Protein AF-0000000077108830 (afdb_homodimer)

Nearest PDB structures (foldseek):
  6ntr-assembly1_A  TM=6.249E-01  e=4.958E-08  Brucella abortus
  6ntr-assembly4_D  TM=6.331E-01  e=1.623E-07  Brucella abortus
  5yvf-assembly4_D  TM=2.706E-01  e=1.217E+00  Arabidopsis thaliana
  6b7l-assembly1_A  TM=1.933E-01  e=3.353E-01  Aeromonas veronii Hm21
  7xzj-assembly1_9  TM=2.536E-01  e=1.746E+00  Chlamydomonas reinhardtii

Structure (mmCIF, N/CA/C/O backbone):
data_AF-0000000077108830-model_v1
#
loop_
_entity.id
_entity.type
_entity.pdbx_description
1 polymer 'DUF3108 domain-containing protein'
#
loop_
_atom_site.group_PDB
_atom_site.id
_atom_site.type_symbol
_atom_site.label_atom_id
_atom_site.label_alt_id
_atom_site.label_comp_id
_atom_site.label_asym_id
_atom_site.label_entity_id
_atom_site.label_seq_id
_atom_site.pdbx_PDB_ins_code
_atom_site.Cartn_x
_atom_site.Cartn_y
_atom_site.Cartn_z
_atom_site.occupancy
_atom_site.B_iso_or_equiv
_atom_site.auth_seq_id
_atom_site.auth_comp_id
_atom_site.auth_asym_id
_atom_site.auth_atom_id
_atom_site.pdbx_PDB_model_num
ATOM 1 N N . MET A 1 1 ? 18.969 -4.262 4.586 1 69.44 1 MET A N 1
ATOM 2 C CA . MET A 1 1 ? 18.453 -3.373 3.547 1 69.44 1 MET A CA 1
ATOM 3 C C . MET A 1 1 ? 19.156 -2.02 3.598 1 69.44 1 MET A C 1
ATOM 5 O O . MET A 1 1 ? 19.75 -1.657 4.617 1 69.44 1 MET A O 1
ATOM 9 N N . LYS A 1 2 ? 19.312 -1.386 2.447 1 82.69 2 LYS A N 1
ATOM 10 C CA . LYS A 1 2 ? 19.969 -0.087 2.295 1 82.69 2 LYS A CA 1
ATOM 11 C C . LYS A 1 2 ? 19.141 1.021 2.936 1 82.69 2 LYS A C 1
ATOM 13 O O . LYS A 1 2 ? 19.688 1.985 3.473 1 82.69 2 LYS A O 1
ATOM 18 N N . HIS A 1 3 ? 17.891 0.771 3.002 1 93.5 3 HIS A N 1
ATOM 19 C CA . HIS A 1 3 ? 16.969 1.779 3.531 1 93.5 3 HIS A CA 1
ATOM 20 C C . HIS A 1 3 ? 16.562 1.45 4.961 1 93.5 3 HIS A C 1
ATOM 22 O O . HIS A 1 3 ? 16.781 0.332 5.434 1 93.5 3 HIS A O 1
ATOM 28 N N . ARG A 1 4 ? 16.094 2.504 5.66 1 96.31 4 ARG A N 1
ATOM 29 C CA . ARG A 1 4 ? 15.453 2.316 6.961 1 96.31 4 ARG A CA 1
ATOM 30 C C . ARG A 1 4 ? 13.945 2.18 6.816 1 96.31 4 ARG A C 1
ATOM 32 O O . ARG A 1 4 ? 13.344 2.764 5.91 1 96.31 4 ARG A O 1
ATOM 39 N N . THR A 1 5 ? 13.414 1.423 7.723 1 97.38 5 THR A N 1
ATOM 40 C CA . THR A 1 5 ? 11.969 1.237 7.738 1 97.38 5 THR A CA 1
ATOM 41 C C . THR A 1 5 ? 11.391 1.616 9.102 1 97.38 5 THR A C 1
ATOM 43 O O . THR A 1 5 ? 11.969 1.29 10.141 1 97.38 5 THR A O 1
ATOM 46 N N . ILE A 1 6 ? 10.344 2.32 9.117 1 98.44 6 ILE A N 1
ATOM 47 C CA . ILE A 1 6 ? 9.602 2.695 10.312 1 98.44 6 ILE A CA 1
ATOM 48 C C . ILE A 1 6 ? 8.172 2.182 10.211 1 98.44 6 ILE A C 1
ATOM 50 O O . ILE A 1 6 ? 7.414 2.598 9.336 1 98.44 6 ILE A O 1
ATOM 54 N N . ASP A 1 7 ? 7.812 1.268 11.086 1 98.38 7 ASP A N 1
ATOM 55 C CA . ASP A 1 7 ? 6.457 0.724 11.133 1 98.38 7 ASP A CA 1
ATOM 56 C C . ASP A 1 7 ? 5.711 1.213 12.367 1 98.38 7 ASP A C 1
ATOM 58 O O . ASP A 1 7 ? 6.285 1.295 13.461 1 98.38 7 ASP A O 1
ATOM 62 N N . GLY A 1 8 ? 4.438 1.544 12.203 1 98.69 8 GLY A N 1
ATOM 63 C CA . GLY A 1 8 ? 3.66 1.969 13.352 1 98.69 8 GLY A CA 1
ATOM 64 C C . GLY A 1 8 ? 2.174 1.704 13.203 1 98.69 8 GLY A C 1
ATOM 65 O O . GLY A 1 8 ? 1.711 1.333 12.125 1 98.69 8 GLY A O 1
ATOM 66 N N . LYS A 1 9 ? 1.521 1.776 14.289 1 98.75 9 LYS A N 1
ATOM 67 C CA . LYS A 1 9 ? 0.069 1.644 14.383 1 98.75 9 LYS A CA 1
ATOM 68 C C . LYS A 1 9 ? -0.535 2.775 15.203 1 98.75 9 LYS A C 1
ATOM 70 O O . LYS A 1 9 ? -0.062 3.07 16.312 1 98.75 9 LYS A O 1
ATOM 75 N N . ILE A 1 10 ? -1.509 3.424 14.672 1 98.69 10 ILE A N 1
ATOM 76 C CA . ILE A 1 10 ? -2.24 4.484 15.359 1 98.69 10 ILE A CA 1
ATOM 77 C C . ILE A 1 10 ? -3.678 4.039 15.617 1 98.69 10 ILE A C 1
ATOM 79 O O . ILE A 1 10 ? -4.367 3.582 14.703 1 98.69 10 ILE A O 1
ATOM 83 N N . LEU A 1 11 ? -4.098 4.18 16.828 1 98.44 11 LEU A N 1
ATOM 84 C CA . LEU A 1 11 ? -5.469 3.852 17.188 1 98.44 11 LEU A CA 1
ATOM 85 C C . LEU A 1 11 ? -6.336 5.105 17.234 1 98.44 11 LEU A C 1
ATOM 87 O O . LEU A 1 11 ? -5.91 6.145 17.75 1 98.44 11 LEU A O 1
ATOM 91 N N . TYR A 1 12 ? -7.473 5.039 16.641 1 96.56 12 TYR A N 1
ATOM 92 C CA . TYR A 1 12 ? -8.5 6.07 16.734 1 96.56 12 TYR A CA 1
ATOM 93 C C . TYR A 1 12 ? -9.523 5.73 17.797 1 96.56 12 TYR A C 1
ATOM 95 O O . TYR A 1 12 ? -10.164 4.672 17.75 1 96.56 12 TYR A O 1
ATOM 103 N N . THR A 1 13 ? -9.75 6.633 18.734 1 96.56 13 THR A N 1
ATOM 104 C CA . THR A 1 13 ? -10.719 6.367 19.797 1 96.56 13 THR A CA 1
ATOM 105 C C . THR A 1 13 ? -11.648 7.562 20 1 96.56 13 THR A C 1
ATOM 107 O O . THR A 1 13 ? -11.336 8.68 19.578 1 96.56 13 THR A O 1
ATOM 110 N N . SER A 1 14 ? -12.758 7.309 20.641 1 94.06 14 SER A N 1
ATOM 111 C CA . SER A 1 14 ? -13.766 8.336 20.875 1 94.06 14 SER A CA 1
ATOM 112 C C . SER A 1 14 ? -13.469 9.102 22.172 1 94.06 14 SER A C 1
ATOM 114 O O . SER A 1 14 ? -13.023 8.516 23.156 1 94.06 14 SER A O 1
ATOM 116 N N . ARG A 1 15 ? -13.773 10.359 22.109 1 91.5 15 ARG A N 1
ATOM 117 C CA . ARG A 1 15 ? -13.797 11.172 23.328 1 91.5 15 ARG A CA 1
ATOM 118 C C . ARG A 1 15 ? -15.211 11.648 23.641 1 91.5 15 ARG A C 1
ATOM 120 O O . ARG A 1 15 ? -15.406 12.516 24.5 1 91.5 15 ARG A O 1
ATOM 127 N N . LYS A 1 16 ? -16.109 11.133 22.922 1 88.38 16 LYS A N 1
ATOM 128 C CA . LYS A 1 16 ? -17.516 11.484 23.172 1 88.38 16 LYS A CA 1
ATOM 129 C C . LYS A 1 16 ? -17.969 10.969 24.547 1 88.38 16 LYS A C 1
ATOM 131 O O . LYS A 1 16 ? -17.625 9.844 24.922 1 88.38 16 LYS A O 1
AT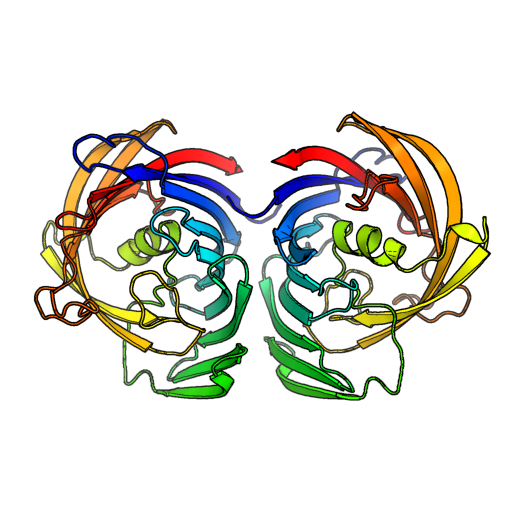OM 136 N N . PRO A 1 17 ? -18.766 11.805 25.188 1 90.31 17 PRO A N 1
ATOM 137 C CA . PRO A 1 17 ? -19.281 11.344 26.484 1 90.31 17 PRO A CA 1
ATOM 138 C C . PRO A 1 17 ? -20.016 10.016 26.375 1 90.31 17 PRO A C 1
ATOM 140 O O . PRO A 1 17 ? -20.906 9.859 25.531 1 90.31 17 PRO A O 1
ATOM 143 N N . GLY A 1 18 ? -19.672 9.125 27.219 1 93 18 GLY A N 1
ATOM 144 C CA . GLY A 1 18 ? -20.328 7.824 27.25 1 93 18 GLY A CA 1
ATOM 145 C C . GLY A 1 18 ? -19.672 6.801 26.344 1 93 18 GLY A C 1
ATOM 146 O O . GLY A 1 18 ? -19.969 5.605 26.438 1 93 18 GLY A O 1
ATOM 147 N N . ARG A 1 19 ? -18.781 7.273 25.484 1 92.38 19 ARG A N 1
ATOM 148 C CA . ARG A 1 19 ? -18.109 6.355 24.578 1 92.38 19 ARG A CA 1
ATOM 149 C C . ARG A 1 19 ? -16.594 6.543 24.625 1 92.38 19 ARG A C 1
ATOM 151 O O . ARG A 1 19 ? -15.906 6.27 23.641 1 92.38 19 ARG A O 1
ATOM 158 N N . GLU A 1 20 ? -16.141 7.016 25.734 1 91.69 20 GLU A N 1
ATOM 159 C CA . GLU A 1 20 ? -14.727 7.324 25.875 1 91.69 20 GLU A CA 1
ATOM 160 C C . GLU A 1 20 ? -13.867 6.066 25.734 1 91.69 20 GLU A C 1
ATOM 162 O O . GLU A 1 20 ? -14.148 5.051 26.375 1 91.69 20 GLU A O 1
ATOM 167 N N . GLY A 1 21 ? -12.891 6.23 24.75 1 93.44 21 GLY A N 1
ATOM 168 C CA . GLY A 1 21 ? -11.93 5.145 24.609 1 93.44 21 GLY A CA 1
ATOM 169 C C . GLY A 1 21 ? -12.359 4.09 23.609 1 93.44 21 GLY A C 1
ATOM 170 O O . GLY A 1 21 ? -11.57 3.215 23.25 1 93.44 21 GLY A O 1
ATOM 171 N N . GLU A 1 22 ? -13.609 4.211 23.203 1 94.69 22 GLU A N 1
ATOM 172 C CA . GLU A 1 22 ? -14.086 3.246 22.203 1 94.69 22 GLU A CA 1
ATOM 173 C C . GLU A 1 22 ? -13.328 3.389 20.891 1 94.69 22 GLU A C 1
ATOM 175 O O . GLU A 1 22 ? -13.156 4.5 20.391 1 94.69 22 GLU A O 1
ATOM 180 N N . GLU A 1 23 ? -12.883 2.254 20.406 1 94.94 23 GLU A N 1
ATOM 181 C CA . GLU A 1 23 ? -12.156 2.275 19.125 1 94.94 23 GLU A CA 1
ATOM 182 C C . GLU A 1 23 ? -13.078 2.666 17.984 1 94.94 23 GLU A C 1
ATOM 184 O O . GLU A 1 23 ? -14.18 2.129 17.844 1 94.94 23 GLU A O 1
ATOM 189 N N . ARG A 1 24 ? -12.586 3.59 17.219 1 94.56 24 ARG A N 1
ATOM 190 C CA . ARG A 1 24 ? -13.328 4.09 16.062 1 94.56 24 ARG A CA 1
ATOM 191 C C . ARG A 1 24 ? -12.617 3.736 14.758 1 94.56 24 ARG A C 1
ATOM 193 O O . ARG A 1 24 ? -13.148 3.957 13.672 1 94.56 24 ARG A O 1
ATOM 200 N N . GLY A 1 25 ? -11.406 3.26 14.867 1 95.38 25 GLY A N 1
ATOM 201 C CA . GLY A 1 25 ? -10.594 2.93 13.703 1 95.38 25 GLY A CA 1
ATOM 202 C C . GLY A 1 25 ? -9.125 2.766 14.031 1 95.38 25 GLY A C 1
ATOM 203 O O . GLY A 1 25 ? -8.742 2.713 15.203 1 95.38 25 GLY A O 1
ATOM 204 N N . ARG A 1 26 ? -8.375 2.613 13.062 1 97.38 26 ARG A N 1
ATOM 205 C CA . ARG A 1 26 ? -6.93 2.443 13.219 1 97.38 26 ARG A CA 1
ATOM 206 C C . ARG A 1 26 ? -6.203 2.713 11.906 1 97.38 26 ARG A C 1
ATOM 208 O O . ARG A 1 26 ? -6.816 2.725 10.836 1 97.38 26 ARG A O 1
ATOM 215 N N . GLU A 1 27 ? -5 2.955 12.023 1 98 27 GLU A N 1
ATOM 216 C CA . GLU A 1 27 ? -4.086 3.193 10.906 1 98 27 GLU A CA 1
ATOM 217 C C . GLU A 1 27 ? -2.773 2.439 11.094 1 98 27 GLU A C 1
ATOM 219 O O . GLU A 1 27 ? -2.18 2.479 12.172 1 98 27 GLU A O 1
ATOM 224 N N . PHE A 1 28 ? -2.441 1.67 10.102 1 98.56 28 PHE A N 1
ATOM 225 C CA . PHE A 1 28 ? -1.108 1.089 9.992 1 98.56 28 PHE A CA 1
ATOM 226 C C . PHE A 1 28 ? -0.264 1.857 8.984 1 98.56 28 PHE A C 1
ATOM 228 O O . PHE A 1 28 ? -0.732 2.178 7.887 1 98.56 28 PHE A O 1
ATOM 235 N N . PHE A 1 29 ? 0.954 2.191 9.398 1 98.69 29 PHE A N 1
ATOM 236 C CA . PHE A 1 29 ? 1.779 2.924 8.445 1 98.69 29 PHE A CA 1
ATOM 237 C C . PHE A 1 29 ? 3.199 2.373 8.422 1 98.69 29 PHE A C 1
ATOM 239 O O . PHE A 1 29 ? 3.656 1.775 9.398 1 98.69 29 PHE A O 1
ATOM 246 N N . THR A 1 30 ? 3.875 2.512 7.289 1 98.69 30 THR A N 1
ATOM 247 C CA . THR A 1 30 ? 5.285 2.195 7.086 1 98.69 30 THR A CA 1
ATOM 248 C C . THR A 1 30 ? 5.984 3.312 6.316 1 98.69 30 THR A C 1
ATOM 250 O O . THR A 1 30 ? 5.547 3.689 5.227 1 98.69 30 THR A O 1
ATOM 253 N N . PHE A 1 31 ? 7.02 3.836 6.875 1 98.56 31 PHE A N 1
ATOM 254 C CA . PHE A 1 31 ? 7.922 4.711 6.133 1 98.56 31 PHE A CA 1
ATOM 255 C C . PHE A 1 31 ? 9.156 3.945 5.672 1 98.56 31 PHE A C 1
ATOM 257 O O . PHE A 1 31 ? 9.727 3.162 6.43 1 98.56 31 PHE A O 1
ATOM 264 N N . THR A 1 32 ? 9.453 4.055 4.48 1 98.44 32 THR A N 1
ATOM 265 C CA . THR A 1 32 ? 10.781 3.711 3.994 1 98.44 32 THR A CA 1
ATOM 266 C C . THR A 1 32 ? 11.625 4.969 3.777 1 98.44 32 THR A C 1
ATOM 268 O O . THR A 1 32 ? 11.211 5.879 3.055 1 98.44 32 THR A O 1
ATOM 271 N N . VAL A 1 33 ? 12.68 5.039 4.473 1 97.94 33 VAL A N 1
ATOM 272 C CA . VAL A 1 33 ? 13.633 6.129 4.281 1 97.94 33 VAL A CA 1
ATOM 273 C C . VAL A 1 33 ? 14.789 5.66 3.404 1 97.94 33 VAL A C 1
ATOM 275 O O . VAL A 1 33 ? 15.688 4.949 3.873 1 97.94 33 VAL A O 1
ATOM 278 N N . HIS A 1 34 ? 14.766 6.117 2.189 1 97.25 34 HIS A N 1
ATOM 279 C CA . HIS A 1 34 ? 15.742 5.664 1.201 1 97.25 34 HIS A CA 1
ATOM 280 C C . HIS A 1 34 ? 17.094 6.328 1.413 1 97.25 34 HIS A C 1
ATOM 282 O O . HIS A 1 34 ? 17.188 7.367 2.074 1 97.25 34 HIS A O 1
ATOM 288 N N . GLU A 1 35 ? 18.094 5.797 0.83 1 94.94 35 GLU A N 1
ATOM 289 C CA . GLU A 1 35 ? 19.453 6.273 1.032 1 94.94 35 GLU A CA 1
ATOM 290 C C . GLU A 1 35 ? 19.641 7.676 0.459 1 94.94 35 GLU A C 1
ATOM 292 O O . GLU A 1 35 ? 20.453 8.453 0.958 1 94.94 35 GLU A O 1
ATOM 297 N N . ASP A 1 36 ? 18.891 7.977 -0.504 1 94.12 36 ASP A N 1
ATOM 298 C CA . ASP A 1 36 ? 19.047 9.273 -1.152 1 94.12 36 ASP A CA 1
ATOM 299 C C . ASP A 1 36 ? 18.203 10.336 -0.458 1 94.12 36 ASP A C 1
ATOM 301 O O . ASP A 1 36 ? 18.078 11.461 -0.957 1 94.12 36 ASP A O 1
ATOM 305 N N . GLY A 1 37 ? 17.594 9.984 0.636 1 94.56 37 GLY A N 1
ATOM 306 C CA . GLY A 1 37 ? 16.859 10.938 1.442 1 94.56 37 GLY A CA 1
ATOM 307 C C . GLY A 1 37 ? 15.375 10.961 1.126 1 94.56 37 GLY A C 1
ATOM 308 O O . GLY A 1 37 ? 14.586 11.547 1.868 1 94.56 37 GLY A O 1
ATOM 309 N N . LYS A 1 38 ? 14.984 10.328 0.057 1 97.38 38 LYS A N 1
ATOM 310 C CA . LYS A 1 38 ? 13.562 10.234 -0.276 1 97.38 38 LYS A CA 1
ATOM 311 C C . LYS A 1 38 ? 12.82 9.336 0.714 1 97.38 38 LYS A C 1
ATOM 313 O O . LYS A 1 38 ? 13.445 8.539 1.414 1 97.38 38 LYS A O 1
ATOM 318 N N . ARG A 1 39 ? 11.539 9.531 0.786 1 98 39 ARG A N 1
ATOM 319 C CA . ARG A 1 39 ? 10.719 8.727 1.69 1 98 39 ARG A CA 1
ATOM 320 C C . ARG A 1 39 ? 9.445 8.25 1.002 1 98 39 ARG A C 1
ATOM 322 O O . ARG A 1 39 ? 8.875 8.969 0.183 1 98 39 ARG A O 1
ATOM 329 N N . THR A 1 40 ? 9.094 7.055 1.331 1 98.56 40 THR A N 1
ATOM 330 C CA . THR A 1 40 ? 7.801 6.523 0.906 1 98.56 40 THR A CA 1
ATOM 331 C C . THR A 1 40 ? 6.957 6.121 2.111 1 98.56 40 THR A C 1
ATOM 333 O O . THR A 1 40 ? 7.426 5.391 2.988 1 98.56 40 THR A O 1
ATOM 336 N N . LEU A 1 41 ? 5.789 6.648 2.184 1 98.69 41 LEU A N 1
ATOM 337 C CA . LEU A 1 41 ? 4.805 6.289 3.197 1 98.69 41 LEU A CA 1
ATOM 338 C C . LEU A 1 41 ? 3.758 5.34 2.625 1 98.69 41 LEU A C 1
ATOM 340 O O . LEU A 1 41 ? 3.18 5.605 1.57 1 98.69 41 LEU A O 1
ATOM 344 N N . ARG A 1 42 ? 3.562 4.207 3.242 1 98.62 42 ARG A N 1
ATOM 345 C CA . ARG A 1 42 ? 2.393 3.359 3.041 1 98.62 42 ARG A CA 1
ATOM 346 C C . ARG A 1 42 ? 1.459 3.42 4.246 1 98.62 42 ARG A C 1
ATOM 348 O O . ARG A 1 42 ? 1.907 3.33 5.391 1 98.62 42 ARG A O 1
ATOM 355 N N . ALA A 1 43 ? 0.214 3.598 3.943 1 98.56 43 ALA A N 1
ATOM 356 C CA . ALA A 1 43 ? -0.73 3.645 5.055 1 98.56 43 ALA A CA 1
ATOM 357 C C . ALA A 1 43 ? -2.033 2.936 4.699 1 98.56 43 ALA A C 1
ATOM 359 O O . ALA A 1 43 ? -2.535 3.07 3.582 1 98.56 43 ALA A O 1
ATOM 360 N N . ARG A 1 44 ? -2.492 2.123 5.531 1 98 44 ARG A N 1
ATOM 361 C CA . ARG A 1 44 ? -3.842 1.568 5.527 1 98 44 ARG A CA 1
ATOM 362 C C . ARG A 1 44 ? -4.676 2.152 6.664 1 98 44 ARG A C 1
ATOM 364 O O . ARG A 1 44 ? -4.375 1.936 7.84 1 98 44 ARG A O 1
ATOM 371 N N . CYS A 1 45 ? -5.695 2.887 6.289 1 96.75 45 CYS A N 1
ATOM 372 C CA . CYS A 1 45 ? -6.527 3.588 7.258 1 96.75 45 CYS A CA 1
ATOM 373 C C . CYS A 1 45 ? -7.938 3.006 7.293 1 96.75 45 CYS A C 1
ATOM 375 O O . CYS A 1 45 ? -8.586 2.889 6.254 1 96.75 45 CYS A O 1
ATOM 377 N N . GLU A 1 46 ? -8.336 2.715 8.453 1 95.88 46 GLU A N 1
ATOM 378 C CA . GLU A 1 46 ? -9.672 2.18 8.656 1 95.88 46 GLU A CA 1
ATOM 379 C C . GLU A 1 46 ? -10.469 3.043 9.633 1 95.88 46 GLU A C 1
ATOM 381 O O . GLU A 1 46 ? -10.047 3.258 10.773 1 95.88 46 GLU A O 1
ATOM 386 N N . LEU A 1 47 ? -11.516 3.561 9.148 1 93 47 LEU A N 1
ATOM 387 C CA . LEU A 1 47 ? -12.484 4.262 9.977 1 93 47 LEU A CA 1
ATOM 388 C C . LEU A 1 47 ? -13.766 3.445 10.133 1 93 47 LEU A C 1
ATOM 390 O O . LEU A 1 47 ? -14.477 3.205 9.156 1 93 47 LEU A O 1
ATOM 394 N N . GLU A 1 48 ? -14.047 3.066 11.289 1 92 48 GLU A N 1
ATOM 395 C CA . GLU A 1 48 ? -15.172 2.174 11.547 1 92 48 GLU A CA 1
ATOM 396 C C . GLU A 1 48 ? -16.391 2.947 12.055 1 92 48 GLU A C 1
ATOM 398 O O . GLU A 1 48 ? -17.516 2.451 11.992 1 92 48 GLU A O 1
ATOM 403 N N . ASP A 1 49 ? -16.094 4.055 12.617 1 86.94 49 ASP A N 1
ATOM 404 C CA . ASP A 1 49 ? -17.141 4.918 13.156 1 86.94 49 ASP A CA 1
ATOM 405 C C . ASP A 1 49 ? -16.906 6.375 12.758 1 86.94 49 ASP A C 1
ATOM 407 O O . ASP A 1 49 ? -15.805 6.898 12.906 1 86.94 49 ASP A O 1
ATOM 411 N N . PRO A 1 50 ? -17.922 7.098 12.234 1 83.94 50 PRO A N 1
ATOM 412 C CA . PRO A 1 50 ? -19.281 6.641 11.992 1 83.94 50 PRO A CA 1
ATOM 413 C C . PRO A 1 50 ? -19.422 5.812 10.719 1 83.94 50 PRO A C 1
ATOM 415 O O . PRO A 1 50 ? -18.469 5.738 9.922 1 83.94 50 PRO A O 1
ATOM 418 N N . ASP A 1 51 ? -20.641 5.18 10.609 1 87.75 51 ASP A N 1
ATOM 419 C CA . ASP A 1 51 ? -21.016 4.539 9.352 1 87.75 51 ASP A CA 1
ATOM 420 C C . ASP A 1 51 ? -21.281 5.574 8.266 1 87.75 51 ASP A C 1
ATOM 422 O O . ASP A 1 51 ? -21.812 6.652 8.547 1 87.75 51 ASP A O 1
ATOM 426 N N . PRO A 1 52 ? -20.969 5.328 7.023 1 91.75 52 PRO A N 1
ATOM 427 C CA . PRO A 1 52 ? -20.344 4.09 6.555 1 91.75 52 PRO A CA 1
ATOM 428 C C . PRO A 1 52 ? -18.844 4.039 6.832 1 91.75 52 PRO A C 1
ATOM 430 O O . PRO A 1 52 ? -18.203 5.086 6.938 1 91.75 52 PRO A O 1
ATOM 433 N N . THR A 1 53 ? -18.281 2.848 6.957 1 93.06 53 THR A N 1
ATOM 434 C CA . THR A 1 53 ? -16.859 2.646 7.23 1 93.06 53 THR A CA 1
ATOM 435 C C . THR A 1 53 ? -16.016 3.109 6.051 1 93.06 53 THR A C 1
ATOM 437 O O . THR A 1 53 ? -16.484 3.139 4.914 1 93.06 53 THR A O 1
ATOM 440 N N . VAL A 1 54 ? -14.828 3.506 6.355 1 93.56 54 VAL A N 1
ATOM 441 C CA . VAL A 1 54 ? -13.875 3.949 5.34 1 93.56 54 VAL A CA 1
ATOM 442 C C . VAL A 1 54 ? -12.602 3.109 5.418 1 93.56 54 VAL A C 1
ATOM 444 O O . VAL A 1 54 ? -12.094 2.852 6.512 1 93.56 54 VAL A O 1
ATOM 447 N N . LEU A 1 55 ? -12.164 2.59 4.355 1 96.56 55 LEU A N 1
ATOM 448 C CA . LEU A 1 55 ? -10.852 1.974 4.195 1 96.56 55 LEU A CA 1
ATOM 449 C C . LEU A 1 55 ? -10.07 2.646 3.074 1 96.56 55 LEU A C 1
ATOM 451 O O . LEU A 1 55 ? -10.555 2.738 1.942 1 96.56 55 LEU A O 1
ATOM 455 N N . ARG A 1 56 ? -8.938 3.15 3.438 1 96.75 56 ARG A N 1
ATOM 456 C CA . ARG A 1 56 ? -8.102 3.85 2.471 1 96.75 56 ARG A CA 1
ATOM 457 C C . ARG A 1 56 ? -6.699 3.248 2.426 1 96.75 56 ARG A C 1
ATOM 459 O O . ARG A 1 56 ? -6.059 3.076 3.465 1 96.75 56 ARG A O 1
ATOM 466 N N . ASP A 1 57 ? -6.219 2.945 1.248 1 97.69 57 ASP A N 1
ATOM 467 C CA . ASP A 1 57 ? -4.836 2.561 0.992 1 97.69 57 ASP A CA 1
ATOM 468 C C . ASP A 1 57 ? -4.059 3.707 0.351 1 97.69 57 ASP A C 1
ATOM 470 O O . ASP A 1 57 ? -4.449 4.219 -0.7 1 97.69 57 ASP A O 1
ATOM 474 N N . ILE A 1 58 ? -2.994 4.02 0.997 1 98.12 58 ILE A N 1
ATOM 475 C CA . ILE A 1 58 ? -2.209 5.156 0.524 1 98.12 58 ILE A CA 1
ATOM 476 C C . ILE A 1 58 ? -0.755 4.73 0.329 1 98.12 58 ILE A C 1
ATOM 478 O O . ILE A 1 58 ? -0.19 4.023 1.168 1 98.12 58 ILE A O 1
ATOM 482 N N . THR A 1 59 ? -0.186 5.066 -0.775 1 98.69 59 THR A N 1
ATOM 483 C CA . THR A 1 59 ? 1.26 5.117 -0.965 1 98.69 59 THR A CA 1
ATOM 484 C C . THR A 1 59 ? 1.697 6.512 -1.41 1 98.69 59 THR A C 1
ATOM 486 O O . THR A 1 59 ? 1.229 7.016 -2.434 1 98.69 59 THR A O 1
ATOM 489 N N . TYR A 1 60 ? 2.5 7.141 -0.637 1 98.56 60 TYR A N 1
ATOM 490 C CA . TYR A 1 60 ? 2.895 8.531 -0.84 1 98.56 60 TYR A CA 1
ATOM 491 C C . TYR A 1 60 ? 4.406 8.688 -0.721 1 98.56 60 TYR A C 1
ATOM 493 O O . TYR A 1 60 ? 5.031 8.102 0.169 1 98.56 60 TYR A O 1
ATOM 501 N N . SER A 1 61 ? 4.977 9.453 -1.667 1 98.56 61 SER A N 1
ATOM 502 C CA . SER A 1 61 ? 6.426 9.633 -1.618 1 98.56 61 SER A CA 1
ATOM 503 C C . SER A 1 61 ? 6.805 11.102 -1.715 1 98.56 61 SER A C 1
ATOM 505 O O . SER A 1 61 ? 6.125 11.883 -2.385 1 98.56 61 SER A O 1
ATOM 507 N N . VAL A 1 62 ? 7.844 11.422 -1.042 1 98.12 62 VAL A N 1
ATOM 508 C CA . VAL A 1 62 ? 8.438 12.758 -1.093 1 98.12 62 VAL A CA 1
ATOM 509 C C . VAL A 1 62 ? 9.922 12.648 -1.433 1 98.12 62 VAL A C 1
ATOM 511 O O . VAL A 1 62 ? 10.555 11.625 -1.171 1 98.12 62 VAL A O 1
ATOM 514 N N . ASP A 1 63 ? 10.43 13.719 -1.986 1 97.25 63 ASP A N 1
ATOM 515 C CA . ASP A 1 63 ? 11.852 13.719 -2.334 1 97.25 63 ASP A CA 1
ATOM 516 C C . ASP A 1 63 ? 12.703 14.133 -1.139 1 97.25 63 ASP A C 1
ATOM 518 O O . ASP A 1 63 ? 12.219 14.188 -0.008 1 97.25 63 ASP A O 1
ATOM 522 N N . GLU A 1 64 ? 14 14.289 -1.297 1 96.19 64 GLU A N 1
ATOM 523 C CA . GLU A 1 64 ? 14.969 14.547 -0.233 1 96.19 64 GLU A CA 1
ATOM 524 C C . GLU A 1 64 ? 14.742 15.906 0.407 1 96.19 64 GLU A C 1
ATOM 526 O O . GLU A 1 64 ? 15.281 16.203 1.476 1 96.19 64 GLU A O 1
ATOM 531 N N . ASN A 1 65 ? 13.969 16.734 -0.254 1 95.5 65 ASN A N 1
ATOM 532 C CA . ASN A 1 65 ? 13.617 18.047 0.289 1 95.5 65 ASN A CA 1
ATOM 533 C C . ASN A 1 65 ? 12.188 18.062 0.821 1 95.5 65 ASN A C 1
ATOM 535 O O . ASN A 1 65 ? 11.625 19.141 1.053 1 95.5 65 ASN A O 1
ATOM 539 N N . ASP A 1 66 ? 11.539 16.938 0.909 1 95.88 66 ASP A N 1
ATOM 540 C CA . ASP A 1 66 ? 10.195 16.719 1.438 1 95.88 66 ASP A CA 1
ATOM 541 C C . ASP A 1 66 ? 9.141 17.266 0.483 1 95.88 66 ASP A C 1
ATOM 543 O O . ASP A 1 66 ? 8.047 17.641 0.912 1 95.88 66 ASP A O 1
ATOM 547 N N . ASN A 1 67 ? 9.516 17.422 -0.773 1 96.88 67 ASN A N 1
ATOM 548 C CA . ASN A 1 67 ? 8.523 17.766 -1.785 1 96.88 67 ASN A CA 1
ATOM 549 C C . ASN A 1 67 ? 7.793 16.531 -2.305 1 96.88 67 ASN A C 1
ATOM 551 O O . ASN A 1 67 ? 8.414 15.492 -2.523 1 96.88 67 ASN A O 1
ATOM 555 N N . PRO A 1 68 ? 6.508 16.703 -2.494 1 97.81 68 PRO A N 1
ATOM 556 C CA . PRO A 1 68 ? 5.734 15.555 -2.967 1 97.81 68 PRO A CA 1
ATOM 557 C C . PRO A 1 68 ? 6.211 15.039 -4.324 1 97.81 68 PRO A C 1
ATOM 559 O O . PRO A 1 68 ? 6.562 15.836 -5.199 1 97.81 68 PRO A O 1
ATOM 562 N N . MET A 1 69 ? 6.238 13.734 -4.496 1 98.19 69 MET A N 1
ATOM 563 C CA . MET A 1 69 ? 6.594 13.102 -5.766 1 98.19 69 MET A CA 1
ATOM 564 C C . MET A 1 69 ? 5.379 12.445 -6.406 1 98.19 69 MET A C 1
ATOM 566 O O . MET A 1 69 ? 5.031 12.758 -7.551 1 98.19 69 MET A O 1
ATOM 570 N N . ASP A 1 70 ? 4.762 11.562 -5.715 1 98.56 70 ASP A N 1
ATOM 571 C CA . ASP A 1 70 ? 3.598 10.836 -6.211 1 98.56 70 ASP A CA 1
ATOM 572 C C . ASP A 1 70 ? 2.752 10.297 -5.059 1 98.56 70 ASP A C 1
ATOM 574 O O . ASP A 1 70 ? 3.211 10.25 -3.918 1 98.56 70 ASP A O 1
ATOM 578 N N . CYS A 1 71 ? 1.535 9.953 -5.348 1 98.5 71 CYS A N 1
ATOM 579 C CA . CYS A 1 71 ? 0.6 9.422 -4.363 1 98.5 71 CYS A CA 1
ATOM 580 C C . CYS A 1 71 ? -0.416 8.492 -5.02 1 98.5 71 CYS A C 1
ATOM 582 O O . CYS A 1 71 ? -0.977 8.828 -6.066 1 98.5 71 CYS A O 1
ATOM 584 N N . PHE A 1 72 ? -0.554 7.371 -4.457 1 98.69 72 PHE A N 1
ATOM 585 C CA . PHE A 1 72 ? -1.623 6.449 -4.824 1 98.69 72 PHE A CA 1
ATOM 586 C C . PHE A 1 72 ? -2.674 6.371 -3.723 1 98.69 72 PHE A C 1
ATOM 588 O O . PHE A 1 72 ? -2.336 6.336 -2.537 1 98.69 72 PHE A O 1
ATOM 595 N N . VAL A 1 73 ? -3.924 6.336 -4.195 1 98.06 73 VAL A N 1
ATOM 596 C CA . VAL A 1 73 ? -5.043 6.195 -3.27 1 98.06 73 VAL A CA 1
ATOM 597 C C . VAL A 1 73 ? -6.016 5.141 -3.791 1 98.06 73 VAL A C 1
ATOM 599 O O . VAL A 1 73 ? -6.383 5.16 -4.969 1 98.06 73 VAL A O 1
ATOM 602 N N . ARG A 1 74 ? -6.41 4.234 -2.924 1 98.25 74 ARG A N 1
ATOM 603 C CA . ARG A 1 74 ? -7.562 3.377 -3.18 1 98.25 74 ARG A CA 1
ATOM 604 C C . ARG A 1 74 ? -8.57 3.465 -2.041 1 98.25 74 ARG A C 1
ATOM 606 O O . ARG A 1 74 ? -8.219 3.301 -0.872 1 98.25 74 ARG A O 1
ATOM 613 N N . LEU A 1 75 ? -9.844 3.635 -2.416 1 97.06 75 LEU A N 1
ATOM 614 C CA . LEU A 1 75 ? -10.859 3.988 -1.43 1 97.06 75 LEU A CA 1
ATOM 615 C C . LEU A 1 75 ? -12.008 2.988 -1.45 1 97.06 75 LEU A C 1
ATOM 617 O O . LEU A 1 75 ? -12.516 2.641 -2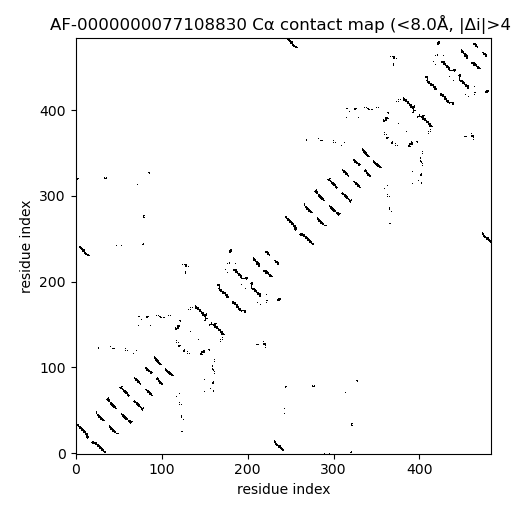.52 1 97.06 75 LEU A O 1
ATOM 621 N N . THR A 1 76 ? -12.32 2.531 -0.288 1 96.56 76 THR A N 1
ATOM 622 C CA . THR A 1 76 ? -13.523 1.739 -0.046 1 96.56 76 THR A CA 1
ATOM 623 C C . THR A 1 76 ? -14.398 2.395 1.018 1 96.56 76 THR A C 1
ATOM 625 O O . THR A 1 76 ? -13.906 2.801 2.072 1 96.56 76 THR A O 1
ATOM 628 N N . ILE A 1 77 ? -15.609 2.551 0.744 1 94.69 77 ILE A N 1
ATOM 629 C CA . ILE A 1 77 ? -16.594 3.084 1.683 1 94.69 77 ILE A CA 1
ATOM 630 C C . ILE A 1 77 ? -17.719 2.076 1.872 1 94.69 77 ILE A C 1
ATOM 632 O O . ILE A 1 77 ? -18.266 1.562 0.896 1 94.69 77 ILE A O 1
ATOM 636 N N . GLY A 1 78 ? -18.078 1.841 3.152 1 94.5 78 GLY A N 1
ATOM 637 C CA . GLY A 1 78 ? -19.078 0.814 3.393 1 94.5 78 GLY A CA 1
ATOM 638 C C . GLY A 1 78 ? -18.703 -0.536 2.812 1 94.5 78 GLY A C 1
ATOM 639 O O . GLY A 1 78 ? -19.562 -1.275 2.332 1 94.5 78 GLY A O 1
ATOM 640 N N . ASP A 1 79 ? -17.344 -0.677 2.67 1 95 79 ASP A N 1
ATOM 641 C CA . ASP A 1 79 ? -16.734 -1.915 2.193 1 95 79 ASP A CA 1
ATOM 642 C C . ASP A 1 79 ? -16.953 -2.092 0.693 1 95 79 ASP A C 1
ATOM 644 O O . ASP A 1 79 ? -16.859 -3.207 0.175 1 95 79 ASP A O 1
ATOM 648 N N . GLU A 1 80 ? -17.344 -0.99 0.056 1 95.06 80 GLU A N 1
ATOM 649 C CA . GLU A 1 80 ? -17.5 -0.979 -1.396 1 95.06 80 GLU A CA 1
ATOM 650 C C . GLU A 1 80 ? -16.438 -0.109 -2.055 1 95.06 80 GLU A C 1
ATOM 652 O O . GLU A 1 80 ? -16.109 0.973 -1.557 1 95.06 80 GLU A O 1
ATOM 657 N N . PHE A 1 81 ? -16.016 -0.634 -3.176 1 97.25 81 PHE A N 1
ATOM 658 C CA . PHE A 1 81 ? -15.008 0.104 -3.928 1 97.25 81 PHE A CA 1
ATOM 659 C C . PHE A 1 81 ? -15.57 1.436 -4.418 1 97.25 81 PHE A C 1
ATOM 661 O O . PHE A 1 81 ? -16.609 1.475 -5.07 1 97.25 81 PHE A O 1
ATOM 668 N N . MET A 1 82 ? -14.742 2.562 -4.156 1 96.56 82 MET A N 1
ATOM 669 C CA . MET A 1 82 ? -15.211 3.895 -4.527 1 96.56 82 MET A CA 1
ATOM 670 C C . MET A 1 82 ? -14.305 4.516 -5.586 1 96.56 82 MET A C 1
ATOM 672 O O . MET A 1 82 ? -14.68 5.492 -6.234 1 96.56 82 MET A O 1
ATOM 676 N N . GLY A 1 83 ? -13.109 3.975 -5.625 1 97.12 83 GLY A N 1
ATOM 677 C CA . GLY A 1 83 ? -12.211 4.512 -6.633 1 97.12 83 GLY A CA 1
ATOM 678 C C . GLY A 1 83 ? -10.75 4.352 -6.27 1 97.12 83 GLY A C 1
ATOM 679 O O . GLY A 1 83 ? -10.414 4.066 -5.117 1 97.12 83 GLY A O 1
ATOM 680 N N . ALA A 1 84 ? -9.914 4.504 -7.285 1 98.25 84 ALA A N 1
ATOM 681 C CA . ALA A 1 84 ? -8.461 4.52 -7.148 1 98.25 84 ALA A CA 1
ATOM 682 C C . ALA A 1 84 ? -7.84 5.59 -8.039 1 98.25 84 ALA A C 1
ATOM 684 O O . ALA A 1 84 ? -8.406 5.953 -9.07 1 98.25 84 ALA A O 1
ATOM 685 N N . GLY A 1 85 ? -6.77 6.117 -7.562 1 98.19 85 GLY A N 1
ATOM 686 C CA . GLY A 1 85 ? -6.121 7.164 -8.336 1 98.19 85 GLY A CA 1
ATOM 687 C C . GLY A 1 85 ? -4.625 7.246 -8.086 1 98.19 85 GLY A C 1
ATOM 688 O O . GLY A 1 85 ? -4.152 6.918 -6.996 1 98.19 85 GLY A O 1
ATOM 689 N N . LEU A 1 86 ? -3.91 7.633 -9.109 1 98.75 86 LEU A N 1
ATOM 690 C CA . LEU A 1 86 ? -2.475 7.891 -9.07 1 98.75 86 LEU A CA 1
ATOM 691 C C . LEU A 1 86 ? -2.178 9.352 -9.383 1 98.75 86 LEU A C 1
ATOM 693 O O . LEU A 1 86 ? -2.629 9.883 -10.398 1 98.75 86 LEU A O 1
ATOM 697 N N . PHE A 1 87 ? -1.489 9.961 -8.469 1 98.56 87 PHE A N 1
ATOM 698 C CA . PHE A 1 87 ? -1.12 11.367 -8.586 1 98.56 87 PHE A CA 1
ATOM 699 C C . PHE A 1 87 ? 0.379 11.516 -8.82 1 98.56 87 PHE A C 1
ATOM 701 O O . PHE A 1 87 ? 1.181 10.805 -8.203 1 98.56 87 PHE A O 1
ATOM 708 N N . ARG A 1 88 ? 0.699 12.352 -9.656 1 98.56 88 ARG A N 1
ATOM 709 C CA . ARG A 1 88 ? 2.09 12.695 -9.938 1 98.56 88 ARG A CA 1
ATOM 710 C C . ARG A 1 88 ? 2.328 14.195 -9.797 1 98.56 88 ARG A C 1
ATOM 712 O O . ARG A 1 88 ? 1.659 14.992 -10.453 1 98.56 88 ARG A O 1
ATOM 719 N N . MET A 1 89 ? 3.182 14.547 -8.883 1 98.19 89 MET A N 1
ATOM 720 C CA . MET A 1 89 ? 3.521 15.953 -8.688 1 98.19 89 MET A CA 1
ATOM 721 C C . MET A 1 89 ? 4.73 16.344 -9.523 1 98.19 89 MET A C 1
ATOM 723 O O . MET A 1 89 ? 5.812 15.766 -9.375 1 98.19 89 MET A O 1
ATOM 727 N N . LEU A 1 90 ? 4.477 17.266 -10.359 1 97.06 90 LEU A N 1
ATOM 728 C CA . LEU A 1 90 ? 5.535 17.812 -11.195 1 97.06 90 LEU A CA 1
ATOM 729 C C . LEU A 1 90 ? 5.875 19.234 -10.781 1 97.06 90 LEU A C 1
ATOM 731 O O . LEU A 1 90 ? 5.34 19.75 -9.797 1 97.06 90 LEU A O 1
ATOM 735 N N . ASP A 1 91 ? 6.789 19.828 -11.461 1 94.5 91 ASP A N 1
ATOM 736 C CA . ASP A 1 91 ? 7.32 21.125 -11.039 1 94.5 91 ASP A CA 1
ATOM 737 C C . ASP A 1 91 ? 6.23 22.188 -11.039 1 94.5 91 ASP A C 1
ATOM 739 O O . ASP A 1 91 ? 6.18 23.031 -10.141 1 94.5 91 ASP A O 1
ATOM 743 N N . ASP A 1 92 ? 5.297 22.156 -12.031 1 96.88 92 ASP A N 1
ATOM 744 C CA . ASP A 1 92 ? 4.383 23.281 -12.156 1 96.88 92 ASP A CA 1
ATOM 745 C C . ASP A 1 92 ? 2.93 22.812 -12.211 1 96.88 92 ASP A C 1
ATOM 747 O O . ASP A 1 92 ? 2.02 23.625 -12.414 1 96.88 92 ASP A O 1
ATOM 751 N N . HIS A 1 93 ? 2.742 21.547 -12.156 1 98.25 93 HIS A N 1
ATOM 752 C CA . HIS A 1 93 ? 1.38 21.016 -12.148 1 98.25 93 HIS A CA 1
ATOM 753 C C . HIS A 1 93 ? 1.318 19.641 -11.492 1 98.25 93 HIS A C 1
ATOM 755 O O . HIS A 1 93 ? 2.354 19.016 -11.273 1 98.25 93 HIS A O 1
ATOM 761 N N . ILE A 1 94 ? 0.161 19.203 -11.125 1 98.44 94 ILE A N 1
ATOM 762 C CA . ILE A 1 94 ? -0.145 17.875 -10.602 1 98.44 94 ILE A CA 1
ATOM 763 C C . ILE A 1 94 ? -1.053 17.141 -11.586 1 98.44 94 ILE A C 1
ATOM 765 O O . ILE A 1 94 ? -1.995 17.719 -12.125 1 98.44 94 ILE A O 1
ATOM 769 N N . GLU A 1 95 ? -0.682 15.93 -11.852 1 98.62 95 GLU A N 1
ATOM 770 C CA . GLU A 1 95 ? -1.513 15.055 -12.672 1 98.62 95 GLU A CA 1
ATOM 771 C C . GLU A 1 95 ? -2.234 14.016 -11.82 1 98.62 95 GLU A C 1
ATOM 773 O O . GLU A 1 95 ? -1.705 13.562 -10.805 1 98.62 95 GLU A O 1
ATOM 778 N N . CYS A 1 96 ? -3.412 13.68 -12.25 1 98.19 96 CYS A N 1
ATOM 779 C CA . CYS A 1 96 ? -4.18 12.625 -11.602 1 98.19 96 CYS A CA 1
ATOM 780 C C . CYS A 1 96 ? -4.836 11.719 -12.641 1 98.19 96 CYS A C 1
ATOM 782 O O . CYS A 1 96 ? -5.496 12.203 -13.562 1 98.19 96 CYS A O 1
ATOM 784 N N . GLU A 1 97 ? -4.578 10.469 -12.625 1 98.62 97 GLU A N 1
ATOM 785 C CA . GLU A 1 97 ? -5.328 9.422 -13.305 1 98.62 97 GLU A CA 1
ATOM 786 C C . GLU A 1 97 ? -6.164 8.609 -12.32 1 98.62 97 GLU A C 1
ATOM 788 O O . GLU A 1 97 ? -5.621 7.945 -11.438 1 98.62 97 GLU A O 1
ATOM 793 N N . SER A 1 98 ? -7.461 8.727 -12.438 1 97.88 98 SER A N 1
ATOM 794 C CA . SER A 1 98 ? -8.344 8.133 -11.438 1 97.88 98 SER A CA 1
ATOM 795 C C . SER A 1 98 ? -9.578 7.516 -12.094 1 97.88 98 SER A C 1
ATOM 797 O O . SER A 1 98 ? -9.883 7.797 -13.258 1 97.88 98 SER A O 1
ATOM 799 N N . PHE A 1 99 ? -10.18 6.59 -11.406 1 98.12 99 PHE A N 1
ATOM 800 C CA . PHE A 1 99 ? -11.414 5.973 -11.859 1 98.12 99 PHE A CA 1
ATOM 801 C C . PHE A 1 99 ? -12.25 5.488 -10.68 1 98.12 99 PHE A C 1
ATOM 803 O O . PHE A 1 99 ? -11.727 5.32 -9.578 1 98.12 99 PHE A O 1
ATOM 810 N N . GLY A 1 100 ? -13.477 5.301 -10.844 1 96.62 100 GLY A N 1
ATOM 811 C CA . GLY A 1 100 ? -14.414 4.773 -9.859 1 96.62 100 GLY A CA 1
ATOM 812 C C . GLY A 1 100 ? -15.852 4.773 -10.336 1 96.62 100 GLY A C 1
ATOM 813 O O . GLY A 1 100 ? -16.156 5.371 -11.367 1 96.62 100 GLY A O 1
ATOM 814 N N . PRO A 1 101 ? -16.656 4.168 -9.625 1 96.56 101 PRO A N 1
ATOM 815 C CA . PRO A 1 101 ? -18.047 4.027 -10.062 1 96.56 101 PRO A CA 1
ATOM 816 C C . PRO A 1 101 ? -18.75 5.375 -10.242 1 96.56 101 PRO A C 1
ATOM 818 O O . PRO A 1 101 ? -19.531 5.543 -11.188 1 96.56 101 PRO A O 1
ATOM 821 N N . SER A 1 102 ? -18.438 6.309 -9.398 1 94.94 102 SER A N 1
ATOM 822 C CA . SER A 1 102 ? -19.172 7.566 -9.438 1 94.94 102 SER A CA 1
ATOM 823 C C . SER A 1 102 ? -18.5 8.57 -10.375 1 94.94 102 SER A C 1
ATOM 825 O O . SER A 1 102 ? -19.156 9.484 -10.875 1 94.94 102 SER A O 1
ATOM 827 N N . ILE A 1 103 ? -17.25 8.422 -10.688 1 95.44 103 ILE A N 1
ATOM 828 C CA . ILE A 1 103 ? -16.547 9.461 -11.422 1 95.44 103 ILE A CA 1
ATOM 829 C C . ILE A 1 103 ? -16.156 8.945 -12.805 1 95.44 103 ILE A C 1
ATOM 831 O O . ILE A 1 103 ? -15.711 9.711 -13.664 1 95.44 103 ILE A O 1
ATOM 835 N N . GLY A 1 104 ? -16.359 7.613 -13.016 1 96.5 104 GLY A N 1
ATOM 836 C CA . GLY A 1 104 ? -15.852 7.043 -14.242 1 96.5 104 GLY A CA 1
ATOM 837 C C . GLY A 1 104 ? -14.336 7.109 -14.344 1 96.5 104 GLY A C 1
ATOM 838 O O . GLY A 1 104 ? -13.633 6.859 -13.367 1 96.5 104 GLY A O 1
ATOM 839 N N . ARG A 1 105 ? -13.82 7.281 -15.555 1 97.5 105 ARG A N 1
ATOM 840 C CA . ARG A 1 105 ? -12.398 7.461 -15.82 1 97.5 105 ARG A CA 1
ATOM 841 C C . ARG A 1 105 ? -12.047 8.938 -15.922 1 97.5 105 ARG A C 1
ATOM 843 O O . ARG A 1 105 ? -12.617 9.664 -16.75 1 97.5 105 ARG A O 1
ATOM 850 N N . VAL A 1 106 ? -11.078 9.414 -15.094 1 96.88 106 VAL A N 1
ATOM 851 C CA . VAL A 1 106 ? -10.758 10.836 -15.016 1 96.88 106 VAL A CA 1
ATOM 852 C C . VAL A 1 106 ? -9.258 11.039 -15.242 1 96.88 106 VAL A C 1
ATOM 854 O O . VAL A 1 106 ? -8.438 10.289 -14.703 1 96.88 106 VAL A O 1
ATOM 857 N N . SER A 1 107 ? -8.938 11.945 -16.062 1 97.56 107 SER A N 1
ATOM 858 C CA . SER A 1 107 ? -7.578 12.453 -16.234 1 97.56 107 SER A CA 1
ATOM 859 C C . SER A 1 107 ? -7.516 13.953 -15.961 1 97.56 107 SER A C 1
ATOM 861 O O . SER A 1 107 ? -8.172 14.742 -16.656 1 97.56 107 SER A O 1
ATOM 863 N N . GLN A 1 108 ? -6.73 14.367 -14.906 1 97.5 108 GLN A N 1
ATOM 864 C CA . GLN A 1 108 ? -6.617 15.773 -14.539 1 97.5 108 GLN A CA 1
ATOM 865 C C . GLN A 1 108 ? -5.176 16.266 -14.68 1 97.5 108 GLN A C 1
ATOM 867 O O . GLN A 1 108 ? -4.234 15.5 -14.453 1 97.5 108 GLN A O 1
ATOM 872 N N . LYS A 1 109 ? -5.082 17.422 -15.094 1 97.75 109 LYS A N 1
ATOM 873 C CA . LYS A 1 109 ? -3.871 18.219 -14.992 1 97.75 109 LYS A CA 1
ATOM 874 C C . LYS A 1 109 ? -4.168 19.594 -14.375 1 97.75 109 LYS A C 1
ATOM 876 O O . LYS A 1 109 ? -4.84 20.422 -14.984 1 97.75 109 LYS A O 1
ATOM 881 N N . VAL A 1 110 ? -3.645 19.812 -13.188 1 97.88 110 VAL A N 1
ATOM 882 C CA . VAL A 1 110 ? -3.969 21.031 -12.445 1 97.88 110 VAL A CA 1
ATOM 883 C C . VAL A 1 110 ? -2.697 21.844 -12.195 1 97.88 110 VAL A C 1
ATOM 885 O O . VAL A 1 110 ? -1.752 21.344 -11.578 1 97.88 110 VAL A O 1
ATOM 888 N N . PRO A 1 111 ? -2.656 23.047 -12.656 1 98.19 111 PRO A N 1
ATOM 889 C CA . PRO A 1 111 ? -1.489 23.875 -12.344 1 98.19 111 PRO A CA 1
ATOM 890 C C . PRO A 1 111 ? -1.353 24.172 -10.852 1 98.19 111 PRO A C 1
ATOM 892 O O . PRO A 1 111 ? -2.357 24.359 -10.164 1 98.19 111 PRO A O 1
ATOM 895 N N . THR A 1 112 ? -0.118 24.125 -10.336 1 97.44 112 THR A N 1
ATOM 896 C CA . THR A 1 112 ? 0.091 24.406 -8.914 1 97.44 112 THR A CA 1
ATOM 897 C C . THR A 1 112 ? 0.096 25.906 -8.656 1 97.44 112 THR A C 1
ATOM 899 O O . THR A 1 112 ? -0.112 26.344 -7.523 1 97.44 112 THR A O 1
ATOM 902 N N . ASN A 1 113 ? 0.382 26.734 -9.656 1 97.19 113 ASN A N 1
ATOM 903 C CA . ASN A 1 113 ? 0.402 28.188 -9.555 1 97.19 113 ASN A CA 1
ATOM 904 C C . ASN A 1 113 ? 1.32 28.656 -8.43 1 97.19 113 ASN A C 1
ATOM 906 O O . ASN A 1 113 ? 0.936 29.5 -7.621 1 97.19 113 ASN A O 1
ATOM 910 N N . GLY A 1 114 ? 2.516 28.094 -8.367 1 95.75 114 GLY A N 1
ATOM 911 C CA . GLY A 1 114 ? 3.512 28.516 -7.395 1 95.75 114 GLY A CA 1
ATOM 912 C C . GLY A 1 114 ? 3.734 27.5 -6.285 1 95.75 114 GLY A C 1
ATOM 913 O O . GLY A 1 114 ? 3.379 26.328 -6.43 1 95.75 114 GLY A O 1
ATOM 914 N N . TYR A 1 115 ? 4.305 27.984 -5.234 1 95.5 115 TYR A N 1
ATOM 915 C CA . TYR A 1 115 ? 4.754 27.141 -4.129 1 95.5 115 TYR A CA 1
ATOM 916 C C . TYR A 1 115 ? 3.566 26.547 -3.375 1 95.5 115 TYR A C 1
ATOM 918 O O . TYR A 1 115 ? 2.557 27.234 -3.168 1 95.5 115 TYR A O 1
ATOM 926 N N . TYR A 1 116 ? 3.662 25.328 -3.041 1 96.56 116 TYR A N 1
ATOM 927 C CA . TYR A 1 116 ? 2.762 24.656 -2.104 1 96.56 116 TYR A CA 1
ATOM 928 C C . TYR A 1 116 ? 3.537 23.766 -1.146 1 96.56 116 TYR A C 1
ATOM 930 O O . TYR A 1 116 ? 4.641 23.312 -1.462 1 96.56 116 TYR A O 1
ATOM 938 N N . ASP A 1 117 ? 3.023 23.484 0.046 1 95.94 117 ASP A N 1
ATOM 939 C CA . ASP A 1 117 ? 3.752 22.859 1.149 1 95.94 117 ASP A CA 1
ATOM 940 C C . ASP A 1 117 ? 3.799 21.344 0.993 1 95.94 117 ASP A C 1
ATOM 942 O O . ASP A 1 117 ? 4.738 20.688 1.46 1 95.94 117 ASP A O 1
ATOM 946 N N . GLY A 1 118 ? 2.773 20.797 0.442 1 96 118 GLY A N 1
ATOM 947 C CA . GLY A 1 118 ? 2.758 19.344 0.366 1 96 118 GLY A CA 1
ATOM 948 C C . GLY A 1 118 ? 1.46 18.797 -0.191 1 96 118 GLY A C 1
ATOM 949 O O . GLY A 1 118 ? 0.656 19.531 -0.761 1 96 118 GLY A O 1
ATOM 950 N N . PHE A 1 119 ? 1.34 17.531 -0.176 1 95.12 119 PHE A N 1
ATOM 951 C CA . PHE A 1 119 ? 0.159 16.781 -0.583 1 95.12 119 PHE A CA 1
ATOM 952 C C . PHE A 1 119 ? -0.459 16.062 0.608 1 95.12 119 PHE A C 1
ATOM 954 O O . PHE A 1 119 ? 0.115 15.102 1.123 1 95.12 119 PHE A O 1
ATOM 961 N N . GLY A 1 120 ? -1.615 16.609 1.125 1 89.69 120 GLY A N 1
ATOM 962 C CA . GLY A 1 120 ? -2.301 16.016 2.258 1 89.69 120 GLY A CA 1
ATOM 963 C C . GLY A 1 120 ? -3.014 14.719 1.905 1 89.69 120 GLY A C 1
ATOM 964 O O . GLY A 1 120 ? -4.074 14.734 1.275 1 89.69 120 GLY A O 1
ATOM 965 N N . THR A 1 121 ? -2.592 13.539 2.418 1 81.56 121 THR A N 1
ATOM 966 C CA . THR A 1 121 ? -3.033 12.234 1.938 1 81.56 121 THR A CA 1
ATOM 967 C C . THR A 1 121 ? -4.09 11.641 2.869 1 81.56 121 THR A C 1
ATOM 969 O O . THR A 1 121 ? -4.582 10.539 2.633 1 81.56 121 THR A O 1
ATOM 972 N N . HIS A 1 122 ? -4.504 12.336 3.896 1 85.5 122 HIS A N 1
ATOM 973 C CA . HIS A 1 122 ? -5.551 11.992 4.852 1 85.5 122 HIS A CA 1
ATOM 974 C C . HIS A 1 122 ? -5.035 11.031 5.914 1 85.5 122 HIS A C 1
ATOM 976 O O . HIS A 1 122 ? -5.445 11.102 7.074 1 85.5 122 HIS A O 1
ATOM 982 N N . PRO A 1 123 ? -4.086 10.117 5.723 1 93.69 123 PRO A N 1
ATOM 983 C CA . PRO A 1 123 ? -3.502 9.398 6.852 1 93.69 123 PRO A CA 1
ATOM 984 C C . PRO A 1 123 ? -2.908 10.328 7.906 1 93.69 123 PRO A C 1
ATOM 986 O O . PRO A 1 123 ? -2.254 11.32 7.562 1 93.69 123 PRO A O 1
ATOM 989 N N . ILE A 1 124 ? -3.037 9.922 9.133 1 96.19 124 ILE A N 1
ATOM 990 C CA . ILE A 1 124 ? -2.539 10.688 10.273 1 96.19 124 ILE A CA 1
ATOM 991 C C . ILE A 1 124 ? -1.016 10.758 10.219 1 96.19 124 ILE A C 1
ATOM 993 O O . ILE A 1 124 ? -0.425 11.797 10.523 1 96.19 124 ILE A O 1
ATOM 997 N N . ALA A 1 125 ? -0.407 9.727 9.812 1 97.88 125 ALA A N 1
ATOM 998 C CA . ALA A 1 125 ? 1.046 9.703 9.664 1 97.88 125 ALA A CA 1
ATOM 999 C C . ALA A 1 125 ? 1.509 10.766 8.664 1 97.88 125 ALA A C 1
ATOM 1001 O O . ALA A 1 125 ? 2.566 11.375 8.844 1 97.88 125 ALA A O 1
ATOM 1002 N N . GLY A 1 126 ? 0.742 10.93 7.621 1 96.56 126 GLY A N 1
ATOM 1003 C CA . GLY A 1 126 ? 1.044 11.969 6.652 1 96.56 126 GLY A CA 1
ATOM 1004 C C . GLY A 1 126 ? 0.867 13.367 7.203 1 96.56 126 GLY A C 1
ATOM 1005 O O . GLY A 1 126 ? 1.643 14.273 6.879 1 96.56 126 GLY A O 1
ATOM 1006 N N . ASP A 1 127 ? -0.136 13.586 8.016 1 94.31 127 ASP A N 1
ATOM 1007 C CA . ASP A 1 127 ? -0.351 14.875 8.664 1 94.31 127 ASP A CA 1
ATOM 1008 C C . ASP A 1 127 ? 0.848 15.266 9.523 1 94.31 127 ASP A C 1
ATOM 1010 O O . ASP A 1 127 ? 1.276 16.422 9.516 1 94.31 127 ASP A O 1
ATOM 1014 N N . ALA A 1 128 ? 1.257 14.281 10.242 1 97.88 128 ALA A N 1
ATOM 1015 C CA . ALA A 1 128 ? 2.416 14.539 11.094 1 97.88 128 ALA A CA 1
ATOM 1016 C C . ALA A 1 128 ? 3.637 14.914 10.258 1 97.88 128 ALA A C 1
ATOM 1018 O O . ALA A 1 128 ? 4.34 15.875 10.57 1 97.88 128 ALA A O 1
ATOM 1019 N N . TYR A 1 129 ? 3.857 14.227 9.211 1 98 129 TYR A N 1
ATOM 1020 C CA . TYR A 1 129 ? 5.074 14.406 8.43 1 98 129 TYR A CA 1
ATOM 1021 C C . TYR A 1 129 ? 5.117 15.805 7.809 1 98 129 TYR A C 1
ATOM 1023 O O . TYR A 1 129 ? 6.188 16.406 7.703 1 98 129 TYR A O 1
ATOM 1031 N N . ILE A 1 130 ? 3.975 16.328 7.363 1 96.56 130 ILE A N 1
ATOM 1032 C CA . ILE A 1 130 ? 3.938 17.594 6.652 1 96.56 130 ILE A CA 1
ATOM 1033 C C . ILE A 1 130 ? 4.336 18.734 7.598 1 96.56 130 ILE A C 1
ATOM 1035 O O . ILE A 1 130 ? 4.676 19.828 7.152 1 96.56 130 ILE A O 1
ATOM 1039 N N . THR A 1 131 ? 4.324 18.469 8.898 1 97 131 THR A N 1
ATOM 1040 C CA . THR A 1 131 ? 4.668 19.516 9.867 1 97 131 THR A CA 1
ATOM 1041 C C . THR A 1 131 ? 6.145 19.891 9.758 1 97 131 THR A C 1
ATOM 1043 O O . THR A 1 131 ? 6.559 20.938 10.242 1 97 131 THR A O 1
ATOM 1046 N N . LYS A 1 132 ? 6.898 19.078 9.141 1 95.81 132 LYS A N 1
ATOM 1047 C CA . LYS A 1 132 ? 8.312 19.359 8.93 1 95.81 132 LYS A CA 1
ATOM 1048 C C . LYS A 1 132 ? 8.508 20.656 8.141 1 95.81 132 LYS A C 1
ATOM 1050 O O . LYS A 1 132 ? 9.602 21.234 8.141 1 95.81 132 LYS A O 1
ATOM 1055 N N . LYS A 1 133 ? 7.441 21.047 7.496 1 95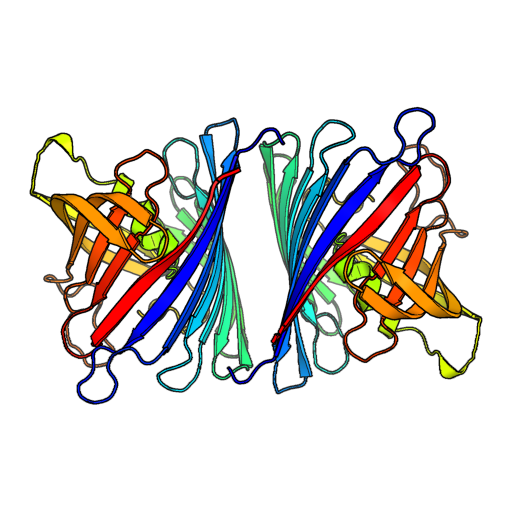.12 133 LYS A N 1
ATOM 1056 C CA . LYS A 1 133 ? 7.516 22.25 6.66 1 95.12 133 LYS A CA 1
ATOM 1057 C C . LYS A 1 133 ? 7.578 23.516 7.512 1 95.12 133 LYS A C 1
ATOM 1059 O O . LYS A 1 133 ? 7.91 24.578 7.008 1 95.12 133 LYS A O 1
ATOM 1064 N N . VAL A 1 134 ? 7.289 23.438 8.742 1 96.38 134 VAL A N 1
ATOM 1065 C CA . VAL A 1 134 ? 7.25 24.594 9.633 1 96.38 134 VAL A CA 1
ATOM 1066 C C . VAL A 1 134 ? 8.656 24.906 10.117 1 96.38 134 VAL A C 1
ATOM 1068 O O . VAL A 1 134 ? 9.391 24.016 10.555 1 96.38 134 VAL A O 1
ATOM 1071 N N . ASP A 1 135 ? 9.039 26.156 10.023 1 96.25 135 ASP A N 1
ATOM 1072 C CA . ASP A 1 135 ? 10.312 26.625 10.562 1 96.25 135 ASP A CA 1
ATOM 1073 C C . ASP A 1 135 ? 10.242 26.781 12.078 1 96.25 135 ASP A C 1
ATOM 1075 O O . ASP A 1 135 ? 9.82 27.828 12.586 1 96.25 135 ASP A O 1
ATOM 1079 N N . ARG A 1 136 ? 10.75 25.891 12.75 1 96.38 136 ARG A N 1
ATOM 1080 C CA . ARG A 1 136 ? 10.617 25.828 14.203 1 96.38 136 ARG A CA 1
ATOM 1081 C C . ARG A 1 136 ? 11.57 26.812 14.875 1 96.38 136 ARG A C 1
ATOM 1083 O O . ARG A 1 136 ? 11.43 27.109 16.062 1 96.38 136 ARG A O 1
ATOM 1090 N N . SER A 1 137 ? 12.516 27.234 14.164 1 96.12 137 SER A N 1
ATOM 1091 C CA . SER A 1 137 ? 13.477 28.172 14.734 1 96.12 137 SER A CA 1
ATOM 1092 C C . SER A 1 137 ? 12.828 29.5 15.086 1 96.12 137 SER A C 1
ATOM 1094 O O . SER A 1 137 ? 13.367 30.281 15.875 1 96.12 137 SER A O 1
ATOM 1096 N N . LYS A 1 138 ? 11.695 29.797 14.578 1 96.38 138 LYS A N 1
ATOM 1097 C CA . LYS A 1 138 ? 10.969 31.047 14.82 1 96.38 138 LYS A CA 1
ATOM 1098 C C . LYS A 1 138 ? 10.172 30.969 16.125 1 96.38 138 LYS A C 1
ATOM 1100 O O . LYS A 1 138 ? 9.5 31.938 16.5 1 96.38 138 LYS A O 1
ATOM 1105 N N . GLY A 1 139 ? 10.281 29.875 16.812 1 96.12 139 GLY A N 1
ATOM 1106 C CA . GLY A 1 139 ? 9.422 29.672 17.969 1 96.12 139 GLY A CA 1
ATOM 1107 C C . GLY A 1 139 ? 7.965 29.5 17.594 1 96.12 139 GLY A C 1
ATOM 1108 O O . GLY A 1 139 ? 7.645 29.172 16.453 1 96.12 139 GLY A O 1
ATOM 1109 N N . PRO A 1 140 ? 7.082 29.609 18.625 1 97.06 140 PRO A N 1
ATOM 1110 C CA . PRO A 1 140 ? 5.652 29.484 18.328 1 97.06 140 PRO A CA 1
ATOM 1111 C C . PRO A 1 140 ? 5.168 30.516 17.312 1 97.06 140 PRO A C 1
ATOM 1113 O O . PRO A 1 140 ? 5.445 31.703 17.453 1 97.06 140 PRO A O 1
ATOM 1116 N N . HIS A 1 141 ? 4.555 30.141 16.266 1 96.88 141 HIS A N 1
ATOM 1117 C CA . HIS A 1 141 ? 4.035 31 15.211 1 96.88 141 HIS A CA 1
ATOM 1118 C C . HIS A 1 141 ? 3.049 30.266 14.312 1 96.88 141 HIS A C 1
ATOM 1120 O O . HIS A 1 141 ? 2.881 29.047 14.445 1 96.88 141 HIS A O 1
ATOM 1126 N N . THR A 1 142 ? 2.395 30.984 13.492 1 95.38 142 THR A N 1
ATOM 1127 C CA . THR A 1 142 ? 1.448 30.422 12.531 1 95.38 142 THR A CA 1
ATOM 1128 C C . THR A 1 142 ? 2.072 30.359 11.141 1 95.38 142 THR A C 1
ATOM 1130 O O . THR A 1 142 ? 2.619 31.344 10.641 1 95.38 142 THR A O 1
ATOM 1133 N N . HIS A 1 143 ? 2.109 29.156 10.594 1 95.94 143 HIS A N 1
ATOM 1134 C CA . HIS A 1 143 ? 2.516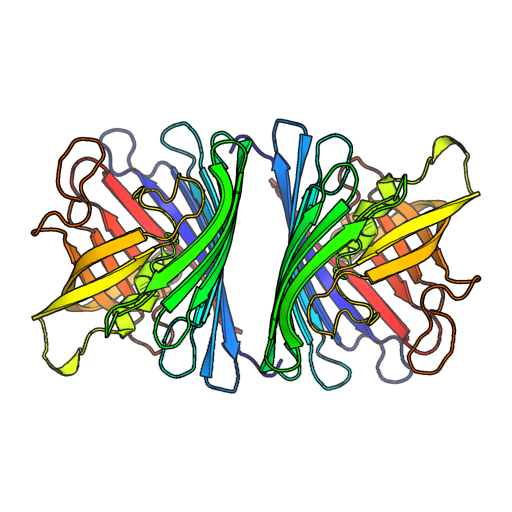 28.922 9.219 1 95.94 143 HIS A CA 1
ATOM 1135 C C . HIS A 1 143 ? 1.304 28.75 8.305 1 95.94 143 HIS A C 1
ATOM 1137 O O . HIS A 1 143 ? 0.43 27.922 8.57 1 95.94 143 HIS A O 1
ATOM 1143 N N . LYS A 1 144 ? 1.23 29.609 7.234 1 93.94 144 LYS A N 1
ATOM 1144 C CA . LYS A 1 144 ? 0.182 29.406 6.238 1 93.94 144 LYS A CA 1
ATOM 1145 C C . LYS A 1 144 ? 0.466 28.172 5.391 1 93.94 144 LYS A C 1
ATOM 1147 O O . LYS A 1 144 ? 1.43 28.141 4.621 1 93.94 144 LYS A O 1
ATOM 1152 N N . LEU A 1 145 ? -0.341 27.188 5.547 1 94.06 145 LEU A N 1
ATOM 1153 C CA . LEU A 1 145 ? -0.155 25.891 4.902 1 94.06 145 LEU A CA 1
ATOM 1154 C C . LEU A 1 145 ? -0.996 25.781 3.633 1 94.06 145 LEU A C 1
ATOM 1156 O O . LEU A 1 145 ? -2.227 25.844 3.693 1 94.06 145 LEU A O 1
ATOM 1160 N N . ARG A 1 146 ? -0.376 25.703 2.484 1 94.31 146 ARG A N 1
ATOM 1161 C CA . ARG A 1 146 ? -1.015 25.469 1.194 1 94.31 146 ARG A CA 1
ATOM 1162 C C . ARG A 1 146 ? -0.728 24.062 0.695 1 94.31 146 ARG A C 1
ATOM 1164 O O . ARG A 1 146 ? 0.426 23.703 0.439 1 94.31 146 ARG A O 1
ATOM 1171 N N . THR A 1 147 ? -1.774 23.266 0.557 1 94.25 147 THR A N 1
ATOM 1172 C CA . THR A 1 147 ? -1.578 21.875 0.161 1 94.25 147 THR A CA 1
ATOM 1173 C C . THR A 1 147 ? -2.559 21.484 -0.94 1 94.25 147 THR A C 1
ATOM 1175 O O . THR A 1 147 ? -3.578 22.156 -1.138 1 94.25 147 THR A O 1
ATOM 1178 N N . PHE A 1 148 ? -2.193 20.547 -1.677 1 95 148 PHE A N 1
ATOM 1179 C CA . PHE A 1 148 ? -3.143 19.797 -2.488 1 95 148 PHE A CA 1
ATOM 1180 C C . PHE A 1 148 ? -3.506 18.469 -1.817 1 95 148 PHE A C 1
ATOM 1182 O O . PHE A 1 148 ? -2.809 18.031 -0.905 1 95 148 PHE A O 1
ATOM 1189 N N . LEU A 1 149 ? -4.656 17.953 -2.193 1 93.31 149 LEU A N 1
ATOM 1190 C CA . LEU A 1 149 ? -5.18 16.719 -1.604 1 93.31 149 LEU A CA 1
ATOM 1191 C C . LEU A 1 149 ? -5.805 15.836 -2.674 1 93.31 149 LEU A C 1
ATOM 1193 O O . LEU A 1 149 ? -6.219 16.328 -3.729 1 93.31 149 LEU A O 1
ATOM 1197 N N . PRO A 1 150 ? -5.852 14.531 -2.332 1 93.31 150 PRO A N 1
ATOM 1198 C CA . PRO A 1 150 ? -6.508 13.617 -3.268 1 93.31 150 PRO A CA 1
ATOM 1199 C C . PRO A 1 150 ? -8.023 13.57 -3.086 1 93.31 150 PRO A C 1
ATOM 1201 O O . PRO A 1 150 ? -8.719 12.859 -3.814 1 93.31 150 PRO A O 1
ATOM 1204 N N . SER A 1 151 ? -8.555 14.18 -2.133 1 86.31 151 SER A N 1
ATOM 1205 C CA . SER A 1 151 ? -9.984 14.219 -1.835 1 86.31 151 SER A CA 1
ATOM 1206 C C . SER A 1 151 ? -10.375 15.531 -1.159 1 86.31 151 SER A C 1
ATOM 1208 O O . SER A 1 151 ? -9.68 16 -0.256 1 86.31 151 SER A O 1
ATOM 1210 N N . SER A 1 152 ? -11.5 16.047 -1.571 1 74.94 152 SER A N 1
ATOM 1211 C CA . SER A 1 152 ? -11.969 17.281 -0.941 1 74.94 152 SER A CA 1
ATOM 1212 C C . SER A 1 152 ? -12.664 16.984 0.382 1 74.94 152 SER A C 1
ATOM 1214 O O . SER A 1 152 ? -12.836 17.891 1.208 1 74.94 152 SER A O 1
ATOM 1216 N N . ASP A 1 153 ? -13.102 15.758 0.48 1 75.62 153 ASP A N 1
ATOM 1217 C CA . ASP A 1 153 ? -13.742 15.352 1.73 1 75.62 153 ASP A CA 1
ATOM 1218 C C . ASP A 1 153 ? -12.719 15.25 2.859 1 75.62 153 ASP A C 1
ATOM 1220 O O . ASP A 1 153 ? -11.664 14.633 2.697 1 75.62 153 ASP A O 1
ATOM 1224 N N . HIS A 1 154 ? -13 15.82 4.051 1 67.62 154 HIS A N 1
ATOM 1225 C CA . HIS A 1 154 ? -12.055 15.875 5.16 1 67.62 154 HIS A CA 1
ATOM 1226 C C . HIS A 1 154 ? -11.719 14.477 5.672 1 67.62 154 HIS A C 1
ATOM 1228 O O . HIS A 1 154 ? -10.664 14.266 6.277 1 67.62 154 HIS A O 1
ATOM 1234 N N . ARG A 1 155 ? -12.656 13.57 5.516 1 69 155 ARG A N 1
ATOM 1235 C CA . ARG A 1 155 ? -12.406 12.188 5.918 1 69 155 ARG A CA 1
ATOM 1236 C C . ARG A 1 155 ? -11.648 11.43 4.836 1 69 155 ARG A C 1
ATOM 1238 O O . ARG A 1 155 ? -11.273 10.273 5.023 1 69 155 ARG A O 1
ATOM 1245 N N . GLY A 1 156 ? -11.383 12.141 3.693 1 74.19 156 GLY A N 1
ATOM 1246 C CA . GLY A 1 156 ? -10.828 11.43 2.557 1 74.19 156 GLY A CA 1
ATOM 1247 C C . GLY A 1 156 ? -11.773 10.391 1.98 1 74.19 156 GLY A C 1
ATOM 1248 O O . GLY A 1 156 ? -11.336 9.344 1.506 1 74.19 156 GLY A O 1
ATOM 1249 N N . ALA A 1 157 ? -13.07 10.656 2.025 1 82.38 157 ALA A N 1
ATOM 1250 C CA . ALA A 1 157 ? -14.078 9.648 1.685 1 82.38 157 ALA A CA 1
ATOM 1251 C C . ALA A 1 157 ? -14.75 9.977 0.357 1 82.38 157 ALA A C 1
ATOM 1253 O O . ALA A 1 157 ? -15.953 9.734 0.188 1 82.38 157 ALA A O 1
ATOM 1254 N N . SER A 1 158 ? -14.047 10.664 -0.46 1 89.06 158 SER A N 1
ATOM 1255 C CA . SER A 1 158 ? -14.492 10.859 -1.836 1 89.06 158 SER A CA 1
ATOM 1256 C C . SER A 1 158 ? -13.492 10.281 -2.83 1 89.06 158 SER A C 1
ATOM 1258 O O . SER A 1 158 ? -12.305 10.141 -2.512 1 89.06 158 SER A O 1
ATOM 1260 N N . PRO A 1 159 ? -14.031 9.922 -3.982 1 93.75 159 PRO A N 1
ATOM 1261 C CA . PRO A 1 159 ? -13.102 9.359 -4.973 1 93.75 159 PRO A CA 1
ATOM 1262 C C . PRO A 1 159 ? -11.922 10.281 -5.258 1 93.75 159 PRO A C 1
ATOM 1264 O O . PRO A 1 159 ? -12.031 11.5 -5.129 1 93.75 159 PRO A O 1
ATOM 1267 N N . PRO A 1 160 ? -10.812 9.727 -5.637 1 95.94 160 PRO A N 1
ATOM 1268 C CA . PRO A 1 160 ? -9.578 10.508 -5.766 1 95.94 160 PRO A CA 1
ATOM 1269 C C . PRO A 1 160 ? -9.641 11.531 -6.898 1 95.94 160 PRO A C 1
ATOM 1271 O O . PRO A 1 160 ? -9.75 11.156 -8.07 1 95.94 160 PRO A O 1
ATOM 1274 N N . LEU A 1 161 ? -9.594 12.742 -6.594 1 96.44 161 LEU A N 1
ATOM 1275 C CA . LEU A 1 161 ? -9.477 13.906 -7.461 1 96.44 161 LEU A CA 1
ATOM 1276 C C . LEU A 1 161 ? -8.586 14.977 -6.832 1 96.44 161 LEU A C 1
ATOM 1278 O O . LEU A 1 161 ? -8.469 15.047 -5.605 1 96.44 161 LEU A O 1
ATOM 1282 N N . ILE A 1 162 ? -7.984 15.758 -7.66 1 96.44 162 ILE A N 1
ATOM 1283 C CA . ILE A 1 162 ? -7.109 16.797 -7.137 1 96.44 162 ILE A CA 1
ATOM 1284 C C . ILE A 1 162 ? -7.949 17.906 -6.504 1 96.44 162 ILE A C 1
ATOM 1286 O O . ILE A 1 162 ? -8.898 18.406 -7.109 1 96.44 162 ILE A O 1
ATOM 1290 N N . ALA A 1 163 ? -7.645 18.203 -5.328 1 92.94 163 ALA A N 1
ATOM 1291 C CA . ALA A 1 163 ? -8.219 19.344 -4.625 1 92.94 163 ALA A CA 1
ATOM 1292 C C . ALA A 1 163 ? -7.125 20.203 -3.992 1 92.94 163 ALA A C 1
ATOM 1294 O O . ALA A 1 163 ? -5.996 19.75 -3.812 1 92.94 163 ALA A O 1
ATOM 1295 N N . GLU A 1 164 ? -7.449 21.422 -3.773 1 92.5 164 GLU A N 1
ATOM 1296 C CA . GLU A 1 164 ? -6.551 22.328 -3.062 1 92.5 164 GLU A CA 1
ATOM 1297 C C . GLU A 1 164 ? -7.145 22.75 -1.723 1 92.5 164 GLU A C 1
ATOM 1299 O O . GLU A 1 164 ? -8.359 22.953 -1.61 1 92.5 164 GLU A O 1
ATOM 1304 N N . ALA A 1 165 ? -6.301 22.828 -0.745 1 88.38 165 ALA A N 1
ATOM 1305 C CA . ALA A 1 165 ? -6.723 23.281 0.576 1 88.38 165 ALA A CA 1
ATOM 1306 C C . ALA A 1 165 ? -5.723 24.281 1.156 1 88.38 165 ALA A C 1
ATOM 1308 O O . ALA A 1 165 ? -4.512 24.109 0.998 1 88.38 165 ALA A O 1
ATOM 1309 N N . ASN A 1 166 ? -6.273 25.234 1.796 1 89.19 166 ASN A N 1
ATOM 1310 C CA . ASN A 1 166 ? -5.496 26.203 2.553 1 89.19 166 ASN A CA 1
ATOM 1311 C C . ASN A 1 166 ? -5.895 26.219 4.027 1 89.19 166 ASN A C 1
ATOM 1313 O O . ASN A 1 166 ? -7.066 26.391 4.355 1 89.19 166 ASN A O 1
ATOM 1317 N N . MET A 1 167 ? -4.914 25.969 4.816 1 89.06 167 MET A N 1
ATOM 1318 C CA . MET A 1 167 ? -5.145 25.969 6.258 1 89.06 167 MET A CA 1
ATOM 1319 C C . MET A 1 167 ? -3.969 26.625 6.988 1 89.06 167 MET A C 1
ATOM 1321 O O . MET A 1 167 ? -3.092 27.219 6.359 1 89.06 167 MET A O 1
ATOM 1325 N N . GLU A 1 168 ? -4.086 26.641 8.266 1 91.88 168 GLU A N 1
ATOM 1326 C CA . GLU A 1 168 ? -2.988 27.156 9.086 1 91.88 168 GLU A CA 1
ATOM 1327 C C . GLU A 1 168 ? -2.414 26.062 9.984 1 91.88 168 GLU A C 1
ATOM 1329 O O . GLU A 1 168 ? -3.158 25.234 10.523 1 91.88 168 GLU A O 1
ATOM 1334 N N . LEU A 1 169 ? -1.146 26.031 10.055 1 95.12 169 LEU A N 1
ATOM 1335 C CA . LEU A 1 169 ? -0.402 25.141 10.938 1 95.12 169 LEU A CA 1
ATOM 1336 C C . LEU A 1 169 ? 0.376 25.938 11.984 1 95.12 169 LEU A C 1
ATOM 1338 O O . LEU A 1 169 ? 1.31 26.656 11.641 1 95.12 169 LEU A O 1
ATOM 1342 N N . VAL A 1 170 ? -0.012 25.766 13.203 1 96.31 170 VAL A N 1
ATOM 1343 C CA . VAL A 1 170 ? 0.589 26.516 14.305 1 96.31 170 VAL A CA 1
ATOM 1344 C C . VAL A 1 170 ? 1.613 25.641 15.023 1 96.31 170 VAL A C 1
ATOM 1346 O O . VAL A 1 170 ? 1.313 24.5 15.406 1 96.31 170 VAL A O 1
ATOM 1349 N N . PHE A 1 171 ? 2.818 26.125 15.125 1 98.25 171 PHE A N 1
ATOM 1350 C CA . PHE A 1 171 ? 3.797 25.516 16.016 1 98.25 171 PHE A CA 1
ATOM 1351 C C . PHE A 1 171 ? 3.631 26.031 17.438 1 98.25 171 PHE A C 1
ATOM 1353 O O . PHE A 1 171 ? 3.803 27.219 17.703 1 98.25 171 PHE A O 1
ATOM 1360 N N . GLU A 1 172 ? 3.35 25.078 18.391 1 98.06 172 GLU A N 1
ATOM 1361 C CA . GLU A 1 172 ? 3.023 25.469 19.766 1 98.06 172 GLU A CA 1
ATOM 1362 C C . GLU A 1 172 ? 4.238 25.359 20.672 1 98.06 172 GLU A C 1
ATOM 1364 O O . GLU A 1 172 ? 4.305 26 21.719 1 98.06 172 GLU A O 1
ATOM 1369 N N . GLY A 1 173 ? 5.148 24.453 20.328 1 98.06 173 GLY A N 1
ATOM 1370 C CA . GLY A 1 173 ? 6.332 24.266 21.156 1 98.06 173 GLY A CA 1
ATOM 1371 C C . GLY A 1 173 ? 6.785 22.828 21.234 1 98.06 173 GLY A C 1
ATOM 1372 O O . GLY A 1 173 ? 6.457 22.016 20.375 1 98.06 173 GLY A O 1
ATOM 1373 N N . GLN A 1 174 ? 7.664 22.641 22.156 1 98.06 174 GLN A N 1
ATOM 1374 C CA . GLN A 1 174 ? 8.25 21.312 22.375 1 98.06 174 GLN A CA 1
ATOM 1375 C C . GLN A 1 174 ? 7.973 20.812 23.781 1 98.06 174 GLN A C 1
ATOM 1377 O O . GLN A 1 174 ? 7.996 21.594 24.734 1 98.06 174 GLN A O 1
ATOM 1382 N N . GLU A 1 175 ? 7.652 19.562 23.891 1 98.44 175 GLU A N 1
ATOM 1383 C CA . GLU A 1 175 ? 7.438 18.938 25.188 1 98.44 175 GLU A CA 1
ATOM 1384 C C . GLU A 1 175 ? 7.684 17.438 25.125 1 98.44 175 GLU A C 1
ATOM 1386 O O . GLU A 1 175 ? 7.832 16.875 24.031 1 98.44 175 GLU A O 1
ATOM 1391 N N . GLU A 1 176 ? 7.762 16.781 26.297 1 98.69 176 GLU A N 1
ATOM 1392 C CA . GLU A 1 176 ? 7.816 15.32 26.359 1 98.69 176 GLU A CA 1
ATOM 1393 C C . GLU A 1 176 ? 6.414 14.719 26.406 1 98.69 176 GLU A C 1
ATOM 1395 O O . GLU A 1 176 ? 5.543 15.211 27.125 1 98.69 176 GLU A O 1
ATOM 1400 N N . VAL A 1 177 ? 6.195 13.719 25.625 1 98.62 177 VAL A N 1
ATOM 1401 C CA . VAL A 1 177 ? 4.883 13.086 25.547 1 98.62 177 VAL A CA 1
ATOM 1402 C C . VAL A 1 177 ? 5.027 11.578 25.734 1 98.62 177 VAL A C 1
ATOM 1404 O O . VAL A 1 177 ? 5.977 10.969 25.219 1 98.62 177 VAL A O 1
ATOM 1407 N N . THR A 1 178 ? 4.152 11.023 26.484 1 98.75 178 THR A N 1
ATOM 1408 C CA . THR A 1 178 ? 4.082 9.578 26.625 1 98.75 178 THR A CA 1
ATOM 1409 C C . THR A 1 178 ? 2.828 9.023 25.953 1 98.75 178 THR A C 1
ATOM 1411 O O . THR A 1 178 ? 1.727 9.531 26.172 1 98.75 178 THR A O 1
ATOM 1414 N N . VAL A 1 179 ? 3.014 8.125 25.078 1 98.69 179 VAL A N 1
ATOM 1415 C CA . VAL A 1 179 ? 1.936 7.363 24.453 1 98.69 179 VAL A CA 1
ATOM 1416 C C . VAL A 1 179 ? 2.156 5.867 24.688 1 98.69 179 VAL A C 1
ATOM 1418 O O . VAL A 1 179 ? 3.141 5.469 25.328 1 98.69 179 VAL A O 1
ATOM 1421 N N . LYS A 1 180 ? 1.231 5.055 24.219 1 98.5 180 LYS A N 1
ATOM 1422 C CA . LYS A 1 180 ? 1.322 3.615 24.438 1 98.5 180 LYS A CA 1
ATOM 1423 C C . LYS A 1 180 ? 2.609 3.049 23.844 1 98.5 180 LYS A C 1
ATOM 1425 O O . LYS A 1 180 ? 3.186 2.104 24.391 1 98.5 180 LYS A O 1
ATOM 1430 N N . ALA A 1 181 ? 3.094 3.645 22.812 1 98.75 181 ALA A N 1
ATOM 1431 C CA . ALA A 1 181 ? 4.266 3.121 22.109 1 98.75 181 ALA A CA 1
ATOM 1432 C C . ALA A 1 181 ? 5.555 3.537 22.828 1 98.75 181 ALA A C 1
ATOM 1434 O O . ALA A 1 181 ? 6.641 3.072 22.469 1 98.75 181 ALA A O 1
ATOM 1435 N N . GLY A 1 182 ? 5.496 4.516 23.781 1 98.62 182 GLY A N 1
ATOM 1436 C CA . GLY A 1 182 ? 6.691 4.961 24.484 1 98.62 182 GLY A CA 1
ATOM 1437 C C . GLY A 1 182 ? 6.648 6.434 24.844 1 98.62 182 GLY A C 1
ATOM 1438 O O . GLY A 1 182 ? 5.582 7.055 24.828 1 98.62 182 GLY A O 1
ATOM 1439 N N . THR A 1 183 ? 7.762 6.922 25.359 1 98.81 183 THR A N 1
ATOM 1440 C CA . THR A 1 183 ? 7.941 8.328 25.703 1 98.81 183 THR A CA 1
ATOM 1441 C C . THR A 1 183 ? 8.906 9.008 24.734 1 98.81 183 THR A C 1
ATOM 1443 O O . THR A 1 183 ? 9.953 8.453 24.406 1 98.81 183 THR A O 1
ATOM 1446 N N . PHE A 1 184 ? 8.523 10.164 24.312 1 98.81 184 PHE A N 1
ATOM 1447 C CA . PHE A 1 184 ? 9.273 10.82 23.25 1 98.81 184 PHE A CA 1
ATOM 1448 C C . PHE A 1 184 ? 9.391 12.312 23.516 1 98.81 184 PHE A C 1
ATOM 1450 O O . PHE A 1 184 ? 8.484 12.922 24.094 1 98.81 184 PHE A O 1
ATOM 1457 N N . ASP A 1 185 ? 10.492 12.859 23.094 1 98.81 185 ASP A N 1
ATOM 1458 C CA . ASP A 1 185 ? 10.477 14.297 22.828 1 98.81 185 ASP A CA 1
ATOM 1459 C C . ASP A 1 185 ? 9.586 14.625 21.641 1 98.81 185 ASP A C 1
ATOM 1461 O O . ASP A 1 185 ? 9.672 13.977 20.594 1 98.81 185 ASP A O 1
ATOM 1465 N N . ALA A 1 186 ? 8.742 15.68 21.781 1 98.81 186 ALA A N 1
ATOM 1466 C CA . ALA A 1 186 ? 7.715 15.906 20.766 1 98.81 186 ALA A CA 1
ATOM 1467 C C . ALA A 1 186 ? 7.57 17.391 20.453 1 98.81 186 ALA A C 1
ATOM 1469 O O . ALA A 1 186 ? 7.824 18.234 21.297 1 98.81 186 ALA A O 1
ATOM 1470 N N . TYR A 1 187 ? 7.262 17.688 19.25 1 98.81 187 TYR A N 1
ATOM 1471 C CA . TYR A 1 187 ? 6.742 18.984 18.844 1 98.81 187 TYR A CA 1
ATOM 1472 C C . TYR A 1 187 ? 5.219 18.984 18.844 1 98.81 187 TYR A C 1
ATOM 1474 O O . TYR A 1 187 ? 4.59 18 18.422 1 98.81 187 TYR A O 1
ATOM 1482 N N . HIS A 1 188 ? 4.633 20.062 19.344 1 98.62 188 HIS A N 1
ATOM 1483 C CA . HIS A 1 188 ? 3.186 20.234 19.359 1 98.62 188 HIS A CA 1
ATOM 1484 C C . HIS A 1 188 ? 2.738 21.203 18.266 1 98.62 188 HIS A C 1
ATOM 1486 O O . HIS A 1 188 ? 3.201 22.344 18.219 1 98.62 188 HIS A O 1
ATOM 1492 N N . TYR A 1 189 ? 1.878 20.719 17.375 1 97.94 189 TYR A N 1
ATOM 1493 C CA . TYR A 1 189 ? 1.296 21.531 16.312 1 97.94 189 TYR A CA 1
ATOM 1494 C C . TYR A 1 189 ? -0.222 21.578 16.438 1 97.94 189 TYR A C 1
ATOM 1496 O O . TYR A 1 189 ? -0.832 20.703 17.062 1 97.94 189 TYR A O 1
ATOM 1504 N N . ARG A 1 190 ? -0.786 22.578 15.906 1 95.62 190 ARG A N 1
ATOM 1505 C CA . ARG A 1 190 ? -2.236 22.703 15.797 1 95.62 190 ARG A CA 1
ATOM 1506 C C . ARG A 1 190 ? -2.645 23.109 14.383 1 95.62 190 ARG A C 1
ATOM 1508 O O . ARG A 1 190 ? -2.219 24.156 13.891 1 95.62 190 ARG A O 1
ATOM 1515 N N . PHE A 1 191 ? -3.387 22.219 13.695 1 92.5 191 PHE A N 1
ATOM 1516 C CA . PHE A 1 191 ? -4.043 22.609 12.453 1 92.5 191 PHE A CA 1
ATOM 1517 C C . PHE A 1 191 ? -5.301 23.422 12.727 1 92.5 191 PHE A C 1
ATOM 1519 O O . PHE A 1 191 ? -6.141 23.016 13.531 1 92.5 191 PHE A O 1
ATOM 1526 N N . THR A 1 192 ? -5.422 24.531 12.109 1 88.31 192 THR A N 1
ATOM 1527 C CA . THR A 1 192 ? -6.609 25.359 12.289 1 88.31 192 THR A CA 1
ATOM 1528 C C . THR A 1 192 ? -7.078 25.922 10.953 1 88.31 192 THR A C 1
ATOM 1530 O O . THR A 1 192 ? -6.293 26.047 10.008 1 88.31 192 THR A O 1
ATOM 1533 N N . ASP A 1 193 ? -8.336 26.031 10.805 1 80.25 193 ASP A N 1
ATOM 1534 C CA . ASP A 1 193 ? -8.953 26.547 9.586 1 80.25 193 ASP A CA 1
ATOM 1535 C C . ASP A 1 193 ? -9.742 27.812 9.859 1 80.25 193 ASP A C 1
ATOM 1537 O O . ASP A 1 193 ? -10.93 27.906 9.531 1 80.25 193 ASP A O 1
ATOM 1541 N N . GLU A 1 194 ? -9.07 28.734 10.32 1 72.12 194 GLU A N 1
ATOM 1542 C CA . GLU A 1 194 ? -9.734 29.969 10.688 1 72.12 194 GLU A CA 1
ATOM 1543 C C . GLU A 1 194 ? -10.258 30.703 9.453 1 72.12 194 GLU A C 1
ATOM 1545 O O . GLU A 1 194 ? -11.289 31.375 9.508 1 72.12 194 GLU A O 1
ATOM 1550 N N . SER A 1 195 ? -9.625 30.391 8.406 1 65.19 195 SER A N 1
ATOM 1551 C CA . SER A 1 195 ? -10.008 31.109 7.195 1 65.19 195 SER A CA 1
ATOM 1552 C C . SER A 1 195 ? -11.078 30.328 6.422 1 65.19 195 SER A C 1
ATOM 1554 O O . SER A 1 195 ? -11.648 30.844 5.457 1 65.19 195 SER A O 1
ATOM 1556 N N . GLY A 1 196 ? -11.414 29.188 6.906 1 60.97 196 GLY A N 1
ATOM 1557 C CA . GLY A 1 196 ? -12.477 28.391 6.297 1 60.97 196 GLY A CA 1
ATOM 1558 C C . GLY A 1 196 ? -12.047 27.719 5.012 1 60.97 196 GLY A C 1
ATOM 1559 O O . GLY A 1 196 ? -12.836 27.609 4.066 1 60.97 196 GLY A O 1
ATOM 1560 N N . GLY A 1 197 ? -10.883 27.438 4.914 1 59.62 197 GLY A N 1
ATOM 1561 C CA . GLY A 1 197 ? -10.375 26.812 3.707 1 59.62 197 GLY A CA 1
ATOM 1562 C C . GLY A 1 197 ? -10.836 25.375 3.545 1 59.62 197 GLY A C 1
ATOM 1563 O O . GLY A 1 197 ? -10.828 24.844 2.436 1 59.62 197 GLY A O 1
ATOM 1564 N N . MET A 1 198 ? -11.203 24.672 4.66 1 60.88 198 MET A N 1
ATOM 1565 C CA . MET A 1 198 ? -11.766 23.328 4.633 1 60.88 198 MET A CA 1
ATOM 1566 C C . MET A 1 198 ? -13.141 23.297 5.277 1 60.88 198 MET A C 1
ATOM 1568 O O . MET A 1 198 ? -13.258 23.234 6.504 1 60.88 198 MET A O 1
ATOM 1572 N N . ILE A 1 199 ? -14.094 23.734 4.602 1 54.88 199 ILE A N 1
ATOM 1573 C CA . ILE A 1 199 ? -15.445 23.844 5.125 1 54.88 199 ILE A CA 1
ATOM 1574 C C . ILE A 1 199 ? -16.094 22.469 5.164 1 54.88 199 ILE A C 1
ATOM 1576 O O . ILE A 1 199 ? -16 21.703 4.203 1 54.88 199 ILE A O 1
ATOM 1580 N N . SER A 1 200 ? -16.469 22.078 6.383 1 55.72 200 SER A N 1
ATOM 1581 C CA . SER A 1 200 ? -17.219 20.844 6.57 1 55.72 200 SER A CA 1
ATOM 1582 C C . SER A 1 200 ? -18.531 20.859 5.777 1 55.72 200 SER A C 1
ATOM 1584 O O . SER A 1 200 ? -18.938 21.906 5.266 1 55.72 200 SER A O 1
ATOM 1586 N N . LEU A 1 201 ? -19.062 19.703 5.594 1 53.91 201 LEU A N 1
ATOM 1587 C CA . LEU A 1 201 ? -20.375 19.578 4.949 1 53.91 201 LEU A CA 1
ATOM 1588 C C . LEU A 1 201 ? -21.406 20.438 5.66 1 53.91 201 LEU A C 1
ATOM 1590 O O . LEU A 1 201 ? -22.375 20.906 5.043 1 53.91 201 LEU A O 1
ATOM 1594 N N . SER A 1 202 ? -21.188 20.594 6.914 1 52.91 202 SER A N 1
ATOM 1595 C CA . SER A 1 202 ? -22.172 21.344 7.684 1 52.91 202 SER A CA 1
ATOM 1596 C C . SER A 1 202 ? -21.906 22.844 7.594 1 52.91 202 SER A C 1
ATOM 1598 O O . SER A 1 202 ? -22.656 23.641 8.156 1 52.91 202 SER A O 1
ATOM 1600 N N . GLY A 1 203 ? -20.875 23.156 6.906 1 58.28 203 GLY A N 1
ATOM 1601 C CA . GLY A 1 203 ? -20.578 24.578 6.734 1 58.28 203 GLY A CA 1
ATOM 1602 C C . GLY A 1 203 ? -19.656 25.125 7.805 1 58.28 203 GLY A C 1
ATOM 1603 O O . GLY A 1 203 ? -19.312 26.297 7.789 1 58.28 203 GLY A O 1
ATOM 1604 N N . GLU A 1 204 ? -19.406 24.375 8.766 1 61.19 204 GLU A N 1
ATOM 1605 C CA . GLU A 1 204 ? -18.531 24.828 9.852 1 61.19 204 GLU A CA 1
ATOM 1606 C C . GLU A 1 204 ? -17.062 24.562 9.539 1 61.19 204 GLU A C 1
ATOM 1608 O O . GLU A 1 204 ? -16.75 23.594 8.852 1 61.19 204 GLU A O 1
ATOM 1613 N N . ALA A 1 205 ? -16.328 25.531 10.031 1 65.19 205 ALA A N 1
ATOM 1614 C CA . ALA A 1 205 ? -14.875 25.375 9.875 1 65.19 205 ALA A CA 1
ATOM 1615 C C . ALA A 1 205 ? -14.375 24.125 10.602 1 65.19 205 ALA A C 1
ATOM 1617 O O . ALA A 1 205 ? -14.945 23.719 11.609 1 65.19 205 ALA A O 1
ATOM 1618 N N . HIS A 1 206 ? -13.422 23.5 10.031 1 72.44 206 HIS A N 1
ATOM 1619 C CA . HIS A 1 206 ? -12.773 22.359 10.68 1 72.44 206 HIS A CA 1
ATOM 1620 C C . HIS A 1 206 ? -12.234 22.75 12.055 1 72.44 206 HIS A C 1
ATOM 1622 O O . HIS A 1 206 ? -11.547 23.766 12.195 1 72.44 206 HIS A O 1
ATOM 1628 N N . PRO A 1 207 ? -12.703 22.031 13.117 1 79.75 207 PRO A N 1
ATOM 1629 C CA . PRO A 1 207 ? -12.164 22.344 14.445 1 79.75 207 PRO A CA 1
ATOM 1630 C C . PRO A 1 207 ? -10.648 22.188 14.523 1 79.75 207 PRO A C 1
ATOM 1632 O O . PRO A 1 207 ? -10.039 21.609 13.625 1 79.75 207 PRO A O 1
ATOM 1635 N N . ASP A 1 208 ? -10.125 22.719 15.594 1 88.12 208 ASP A N 1
ATOM 1636 C CA . ASP A 1 208 ? -8.688 22.609 15.797 1 88.12 208 ASP A CA 1
ATOM 1637 C C . ASP A 1 208 ? -8.258 21.141 15.945 1 88.12 208 ASP A C 1
ATOM 1639 O O . ASP A 1 208 ? -8.922 20.359 16.625 1 88.12 208 ASP A O 1
ATOM 1643 N N . TYR A 1 209 ? -7.27 20.812 15.25 1 91.5 209 TYR A N 1
ATOM 1644 C CA . TYR A 1 209 ? -6.641 19.5 15.312 1 91.5 209 TYR A CA 1
ATOM 1645 C C . TYR A 1 209 ? -5.234 19.594 15.898 1 91.5 209 TYR A C 1
ATOM 1647 O O . TYR A 1 209 ? -4.32 20.109 15.25 1 91.5 209 TYR A O 1
ATOM 1655 N N . HIS A 1 210 ? -5.152 19.156 17.203 1 95.19 210 HIS A N 1
ATOM 1656 C CA . HIS A 1 210 ? -3.855 19.109 17.859 1 95.19 210 HIS A CA 1
ATOM 1657 C C . HIS A 1 210 ? -3.094 17.828 17.484 1 95.19 210 HIS A C 1
ATOM 1659 O O . HIS A 1 210 ? -3.674 16.75 17.453 1 95.19 210 HIS A O 1
ATOM 1665 N N . CYS A 1 211 ? -1.86 18.047 17.234 1 96.81 211 CYS A N 1
ATOM 1666 C CA . CYS A 1 211 ? -1.019 16.938 16.797 1 96.81 211 CYS A CA 1
ATOM 1667 C C . CYS A 1 211 ? 0.36 17.016 17.438 1 96.81 211 CYS A C 1
ATOM 1669 O O . CYS A 1 211 ? 1.033 18.047 17.359 1 96.81 211 CYS A O 1
ATOM 1671 N N . TRP A 1 212 ? 0.756 16 18.125 1 98.75 212 TRP A N 1
ATOM 1672 C CA . TRP A 1 212 ? 2.113 15.867 18.656 1 98.75 212 TRP A CA 1
ATOM 1673 C C . TRP A 1 212 ? 2.941 14.938 17.766 1 98.75 212 TRP A C 1
ATOM 1675 O O . TRP A 1 212 ? 2.494 13.844 17.422 1 98.75 212 TRP A O 1
ATOM 1685 N N . VAL A 1 213 ? 4.094 15.352 17.438 1 98.81 213 VAL A N 1
ATOM 1686 C CA . VAL A 1 213 ? 4.98 14.688 16.484 1 98.81 213 VAL A CA 1
ATOM 1687 C C . VAL A 1 213 ? 6.367 14.523 17.109 1 98.81 213 VAL A C 1
ATOM 1689 O O . VAL A 1 213 ? 6.836 15.398 17.844 1 98.81 213 VAL A O 1
ATOM 1692 N N 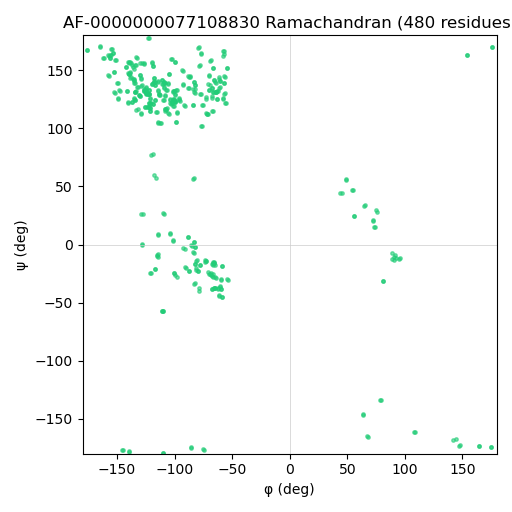. THR A 1 214 ? 7.055 13.383 16.828 1 98.88 214 THR A N 1
ATOM 1693 C CA . THR A 1 214 ? 8.383 13.195 17.391 1 98.88 214 THR A CA 1
ATOM 1694 C C . THR A 1 214 ? 9.305 14.344 17 1 98.88 214 THR A C 1
ATOM 1696 O O . THR A 1 214 ? 9.273 14.805 15.852 1 98.88 214 THR A O 1
ATOM 1699 N N . ALA A 1 215 ? 10.086 14.758 17.938 1 98.38 215 ALA A N 1
ATOM 1700 C CA . ALA A 1 215 ? 11.031 15.836 17.688 1 98.38 215 ALA A CA 1
ATOM 1701 C C . ALA A 1 215 ? 12.32 15.297 17.047 1 98.38 215 ALA A C 1
ATOM 1703 O O . ALA A 1 215 ? 13.406 15.461 17.609 1 98.38 215 ALA A O 1
ATOM 1704 N N . ASP A 1 216 ? 12.258 14.672 16.016 1 97.12 216 ASP A N 1
ATOM 1705 C CA . ASP A 1 216 ? 13.375 14.133 15.242 1 97.12 216 ASP A CA 1
ATOM 1706 C C . ASP A 1 216 ? 13.094 14.188 13.742 1 97.12 216 ASP A C 1
ATOM 1708 O O . ASP A 1 216 ? 12.094 14.766 13.32 1 97.12 216 ASP A O 1
ATOM 1712 N N . GLU A 1 217 ? 13.93 13.695 12.891 1 95.12 217 GLU A N 1
ATOM 1713 C CA . GLU A 1 217 ? 13.844 13.836 11.445 1 95.12 217 GLU A CA 1
ATOM 1714 C C . GLU A 1 217 ? 12.727 12.969 10.867 1 95.12 217 GLU A C 1
ATOM 1716 O O . GLU A 1 217 ? 12.305 13.156 9.727 1 95.12 217 GLU A O 1
ATOM 1721 N N . ASP A 1 218 ? 12.195 12.047 11.648 1 97.56 218 ASP A N 1
ATOM 1722 C CA . ASP A 1 218 ? 11.188 11.117 11.141 1 97.56 218 ASP A CA 1
ATOM 1723 C C . ASP A 1 218 ? 9.781 11.711 11.273 1 97.56 218 ASP A C 1
ATOM 1725 O O . ASP A 1 218 ? 8.852 11.273 10.586 1 97.56 218 ASP A O 1
ATOM 1729 N N . ALA A 1 219 ? 9.609 12.672 12.18 1 98.12 219 ALA A N 1
ATOM 1730 C CA . ALA A 1 219 ? 8.328 13.359 12.352 1 98.12 219 ALA A CA 1
ATOM 1731 C C . ALA A 1 219 ? 7.184 12.359 12.453 1 98.12 219 ALA A C 1
ATOM 1733 O O . ALA A 1 219 ? 6.191 12.461 11.727 1 98.12 219 ALA A O 1
ATOM 1734 N N . ILE A 1 220 ? 7.301 11.461 13.398 1 98.81 220 ILE A N 1
ATOM 1735 C CA . ILE A 1 220 ? 6.309 10.414 13.594 1 98.81 220 ILE A CA 1
ATOM 1736 C C . ILE A 1 220 ? 5.152 10.945 14.438 1 98.81 220 ILE A C 1
ATOM 1738 O O . ILE A 1 220 ? 5.371 11.609 15.453 1 98.81 220 ILE A O 1
ATOM 1742 N N . PHE A 1 221 ? 3.957 10.68 14.016 1 98.81 221 PHE A N 1
ATOM 1743 C CA . PHE A 1 221 ? 2.779 11.023 14.805 1 98.81 221 PHE A CA 1
ATOM 1744 C C . PHE A 1 221 ? 2.797 10.305 16.141 1 98.81 221 PHE A C 1
ATOM 1746 O O . PHE A 1 221 ? 3.041 9.102 16.203 1 98.81 221 PHE A O 1
ATOM 1753 N N . LEU A 1 222 ? 2.498 11.023 17.203 1 98.88 222 LEU A N 1
ATOM 1754 C CA . LEU A 1 222 ? 2.453 10.414 18.516 1 98.88 222 LEU A CA 1
ATOM 1755 C C . LEU A 1 222 ? 1.023 10.359 19.047 1 98.88 222 LEU A C 1
ATOM 1757 O O . LEU A 1 222 ? 0.516 9.289 19.375 1 98.88 222 LEU A O 1
ATOM 1761 N N . LYS A 1 223 ? 0.392 11.453 19.141 1 98.62 223 LYS A N 1
ATOM 1762 C CA . LYS A 1 223 ? -0.996 11.578 19.578 1 98.62 223 LYS A CA 1
ATOM 1763 C C . LYS A 1 223 ? -1.631 12.859 19.047 1 98.62 223 LYS A C 1
ATOM 1765 O O . LYS A 1 223 ? -0.928 13.766 18.594 1 98.62 223 LYS A O 1
ATOM 1770 N N . GLY A 1 224 ? -2.928 12.859 19.047 1 96.88 224 GLY A N 1
ATOM 1771 C CA . GLY A 1 224 ? -3.65 14.039 18.609 1 96.88 224 GLY A CA 1
ATOM 1772 C C . GLY A 1 224 ? -5.152 13.914 18.766 1 96.88 224 GLY A C 1
ATOM 1773 O O . GLY A 1 224 ? -5.664 12.836 19.078 1 96.88 224 GLY A O 1
ATOM 1774 N N . GLY A 1 225 ? -5.754 15.008 18.625 1 93.44 225 GLY A N 1
ATOM 1775 C CA . GLY A 1 225 ? -7.203 15.023 18.75 1 93.44 225 GLY A CA 1
ATOM 1776 C C . GLY A 1 225 ? -7.848 16.203 18.047 1 93.44 225 GLY A C 1
ATOM 1777 O O . GLY A 1 225 ? -7.215 17.25 17.875 1 93.44 225 GLY A O 1
ATOM 1778 N N . VAL A 1 226 ? -8.938 15.938 17.547 1 85.06 226 VAL A N 1
ATOM 1779 C CA . VAL A 1 226 ? -9.758 16.984 16.953 1 85.06 226 VAL A CA 1
ATOM 1780 C C . VAL A 1 226 ? -10.844 17.422 17.922 1 85.06 226 VAL A C 1
ATOM 1782 O O . VAL A 1 226 ? -11.555 16.578 18.484 1 85.06 226 VAL A O 1
ATOM 1785 N N . ASP A 1 227 ? -10.844 18.594 18.188 1 75.75 227 ASP A N 1
ATOM 1786 C CA . ASP A 1 227 ? -11.828 19.141 19.109 1 75.75 227 ASP A CA 1
ATOM 1787 C C . ASP A 1 227 ? -13.203 19.25 18.453 1 75.75 227 ASP A C 1
ATOM 1789 O O . ASP A 1 227 ? -13.453 18.625 17.422 1 75.75 227 ASP A O 1
ATOM 1793 N N . GLY A 1 228 ? -14.141 19.781 19.156 1 70 228 GLY A N 1
ATOM 1794 C CA . GLY A 1 228 ? -15.453 20.094 18.609 1 70 228 GLY A CA 1
ATOM 1795 C C . GLY A 1 228 ? -16.359 18.875 18.516 1 70 228 GLY A C 1
ATOM 1796 O O . GLY A 1 228 ? -16.484 18.125 19.484 1 70 228 GLY A O 1
ATOM 1797 N N . TYR A 1 229 ? -16.984 18.812 17.312 1 66.94 229 TYR A N 1
ATOM 1798 C CA . TYR A 1 229 ? -18.016 17.797 17.141 1 66.94 229 TYR A CA 1
ATOM 1799 C C . TYR A 1 229 ? -17.406 16.453 16.797 1 66.94 229 TYR A C 1
ATOM 1801 O O . TYR A 1 229 ? -18.047 15.414 16.969 1 66.94 229 TYR A O 1
ATOM 1809 N N . MET A 1 230 ? -16.172 16.375 16.375 1 71 230 MET A N 1
ATOM 1810 C CA . MET A 1 230 ? -15.578 15.109 15.969 1 71 230 MET A CA 1
ATOM 1811 C C . MET A 1 230 ? -15.156 14.289 17.188 1 71 230 MET A C 1
ATOM 1813 O O . MET A 1 230 ? -15.359 13.078 17.219 1 71 230 MET A O 1
ATOM 1817 N N . MET A 1 231 ? -14.633 14.828 18.188 1 80.75 231 MET A N 1
ATOM 1818 C CA . MET A 1 231 ? -14.258 14.234 19.469 1 80.75 231 MET A CA 1
ATOM 1819 C C . MET A 1 231 ? -13.531 12.914 19.25 1 80.75 231 MET A C 1
ATOM 1821 O O . MET A 1 231 ? -13.859 11.906 19.891 1 80.75 231 MET A O 1
ATOM 1825 N N . THR A 1 232 ? -12.617 12.883 18.312 1 89.38 232 THR A N 1
ATOM 1826 C CA . THR A 1 232 ? -11.781 11.719 18.031 1 89.38 232 THR A CA 1
ATOM 1827 C C . THR A 1 232 ? -10.359 11.938 18.547 1 89.38 232 THR A C 1
ATOM 1829 O O . THR A 1 232 ? -9.82 13.039 18.438 1 89.38 232 THR A O 1
ATOM 1832 N N . TRP A 1 233 ? -9.875 10.922 19.109 1 95.44 233 TRP A N 1
ATOM 1833 C CA . TRP A 1 233 ? -8.508 10.93 19.609 1 95.44 233 TRP A CA 1
ATOM 1834 C C . TRP A 1 233 ? -7.664 9.875 18.891 1 95.44 233 TRP A C 1
ATOM 1836 O O . TRP A 1 233 ? -8.141 8.773 18.625 1 95.44 233 TRP A O 1
ATOM 1846 N N . TYR A 1 234 ? -6.473 10.25 18.594 1 97.5 234 TYR A N 1
ATOM 1847 C CA . TYR A 1 234 ? -5.512 9.375 17.922 1 97.5 234 TYR A CA 1
ATOM 1848 C C . TYR A 1 234 ? -4.293 9.141 18.812 1 97.5 234 TYR A C 1
ATOM 1850 O O . TYR A 1 234 ? -3.779 10.07 19.438 1 97.5 234 TYR A O 1
ATOM 1858 N N . GLU A 1 235 ? -3.799 7.922 18.812 1 98.75 235 GLU A N 1
ATOM 1859 C CA . GLU A 1 235 ? -2.617 7.633 19.609 1 98.75 235 GLU A CA 1
ATOM 1860 C C . GLU A 1 235 ? -1.75 6.559 18.969 1 98.75 235 GLU A C 1
ATOM 1862 O O . GLU A 1 235 ? -2.258 5.527 18.516 1 98.75 235 GLU A O 1
ATOM 1867 N N . LEU A 1 236 ? -0.478 6.816 18.906 1 98.88 236 LEU A N 1
ATOM 1868 C CA . LEU A 1 236 ? 0.484 5.809 18.469 1 98.88 236 LEU A CA 1
ATOM 1869 C C . LEU A 1 236 ? 0.585 4.68 19.484 1 98.88 236 LEU A C 1
ATOM 1871 O O . LEU A 1 236 ? 0.942 4.914 20.641 1 98.88 236 LEU A O 1
ATOM 1875 N N . VAL A 1 237 ? 0.43 3.441 19.047 1 98.81 237 VAL A N 1
ATOM 1876 C CA . VAL A 1 237 ? 0.376 2.357 20.016 1 98.81 237 VAL A CA 1
ATOM 1877 C C . VAL A 1 237 ? 1.495 1.357 19.734 1 98.81 237 VAL A C 1
ATOM 1879 O O . VAL A 1 237 ? 1.879 0.585 20.625 1 98.81 237 VAL A O 1
ATOM 1882 N N . GLU A 1 238 ? 1.969 1.29 18.562 1 98.69 238 GLU A N 1
ATOM 1883 C CA . GLU A 1 238 ? 3.111 0.469 18.172 1 98.69 238 GLU A CA 1
ATOM 1884 C C . GLU A 1 238 ? 4.086 1.254 17.297 1 98.69 238 GLU A C 1
ATOM 1886 O O . GLU A 1 238 ? 3.668 2.027 16.438 1 98.69 238 GLU A O 1
ATOM 1891 N N . LEU A 1 239 ? 5.367 1.064 17.531 1 98.75 239 LEU A N 1
ATOM 1892 C CA . LEU A 1 239 ? 6.406 1.683 16.703 1 98.75 239 LEU A CA 1
ATOM 1893 C C . LEU A 1 239 ? 7.648 0.8 16.641 1 98.75 239 LEU A C 1
ATOM 1895 O O . LEU A 1 239 ? 8.148 0.354 17.688 1 98.75 239 LEU A O 1
ATOM 1899 N N . THR A 1 240 ? 8.078 0.495 15.477 1 97.88 240 THR A N 1
ATOM 1900 C CA . THR A 1 240 ? 9.336 -0.213 15.258 1 97.88 240 THR A CA 1
ATOM 1901 C C . THR A 1 240 ? 10.188 0.501 14.211 1 97.88 240 THR A C 1
ATOM 1903 O O . THR A 1 240 ? 9.688 0.856 13.141 1 97.88 240 THR A O 1
ATOM 1906 N N . ARG A 1 241 ? 11.383 0.755 14.562 1 96.12 241 ARG A N 1
ATOM 1907 C CA . ARG A 1 241 ? 12.375 1.275 13.617 1 96.12 241 ARG A CA 1
ATOM 1908 C C . ARG A 1 241 ? 13.406 0.213 13.273 1 96.12 241 ARG A C 1
ATOM 1910 O O . ARG A 1 241 ? 13.961 -0.444 14.156 1 96.12 241 ARG A O 1
ATOM 1917 N N . SER A 1 242 ? 13.648 -0.018 12.047 1 92.69 242 SER A N 1
ATOM 1918 C CA . SER A 1 242 ? 14.594 -1.038 11.617 1 92.69 242 SER A CA 1
ATOM 1919 C C . SER A 1 242 ? 15.406 -0.57 10.414 1 92.69 242 SER A C 1
ATOM 1921 O O . SER A 1 242 ? 14.961 0.302 9.664 1 92.69 242 SER A O 1
ATOM 1923 N N . MET B 1 1 ? -14.82 -4.34 12.133 1 69.19 1 MET B N 1
ATOM 1924 C CA . MET B 1 1 ? -14.828 -4.023 10.703 1 69.19 1 MET B CA 1
ATOM 1925 C C . MET B 1 1 ? -15.695 -5.016 9.938 1 69.19 1 MET B C 1
ATOM 1927 O O . MET B 1 1 ? -15.969 -6.113 10.414 1 69.19 1 MET B O 1
ATOM 1931 N N . LYS B 1 2 ? -16.312 -4.543 8.867 1 82.94 2 LYS B N 1
ATOM 1932 C CA . LYS B 1 2 ? -17.188 -5.34 8.016 1 82.94 2 LYS B CA 1
ATOM 1933 C C . LYS B 1 2 ? -16.391 -6.379 7.23 1 82.94 2 LYS B C 1
ATOM 1935 O O . LYS B 1 2 ? -16.875 -7.48 6.969 1 82.94 2 LYS B O 1
ATOM 1940 N N . HIS B 1 3 ? -15.164 -6.066 7.039 1 93.69 3 HIS B N 1
ATOM 1941 C CA . HIS B 1 3 ? -14.305 -6.941 6.25 1 93.69 3 HIS B CA 1
ATOM 1942 C C . HIS B 1 3 ? -13.375 -7.754 7.145 1 93.69 3 HIS B C 1
ATOM 1944 O O . HIS B 1 3 ? -13.234 -7.457 8.328 1 93.69 3 HIS B O 1
ATOM 1950 N N . ARG B 1 4 ? -12.867 -8.867 6.57 1 96.38 4 ARG B N 1
ATOM 1951 C CA . ARG B 1 4 ? -11.797 -9.625 7.211 1 96.38 4 ARG B CA 1
ATOM 1952 C C . ARG B 1 4 ? -10.43 -9.172 6.707 1 96.38 4 ARG B C 1
ATOM 1954 O O . ARG B 1 4 ? -10.297 -8.742 5.559 1 96.38 4 ARG B O 1
ATOM 1961 N N . THR B 1 5 ? -9.5 -9.305 7.594 1 97.44 5 THR B N 1
ATOM 1962 C CA . THR B 1 5 ? -8.133 -8.945 7.242 1 97.44 5 THR B CA 1
ATOM 1963 C C . THR B 1 5 ? -7.188 -10.117 7.496 1 97.44 5 THR B C 1
ATOM 1965 O O . THR B 1 5 ? -7.301 -10.805 8.516 1 97.44 5 THR B O 1
ATOM 1968 N N . ILE B 1 6 ? -6.34 -10.391 6.609 1 98.5 6 ILE B N 1
ATOM 1969 C CA . ILE B 1 6 ? -5.301 -11.406 6.719 1 98.5 6 ILE B CA 1
ATOM 1970 C C . ILE B 1 6 ? -3.926 -10.766 6.551 1 98.5 6 ILE B C 1
ATOM 1972 O O . ILE B 1 6 ? -3.609 -10.227 5.488 1 98.5 6 ILE B O 1
ATOM 1976 N N . ASP B 1 7 ? -3.143 -10.805 7.605 1 98.38 7 ASP B N 1
ATOM 1977 C CA . ASP B 1 7 ? -1.785 -10.266 7.566 1 98.38 7 ASP B CA 1
ATOM 1978 C C . ASP B 1 7 ? -0.749 -11.383 7.613 1 98.38 7 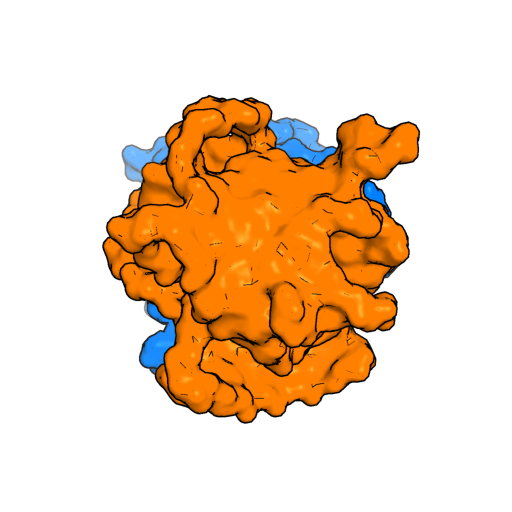ASP B C 1
ATOM 1980 O O . ASP B 1 7 ? -0.915 -12.359 8.352 1 98.38 7 ASP B O 1
ATOM 1984 N N . GLY B 1 8 ? 0.314 -11.242 6.824 1 98.69 8 GLY B N 1
ATOM 1985 C CA . GLY B 1 8 ? 1.357 -12.25 6.863 1 98.69 8 GLY B CA 1
ATOM 1986 C C . GLY B 1 8 ? 2.721 -11.719 6.465 1 98.69 8 GLY B C 1
ATOM 1987 O O . GLY B 1 8 ? 2.836 -10.586 5.992 1 98.69 8 GLY B O 1
ATOM 1988 N N . LYS B 1 9 ? 3.688 -12.477 6.777 1 98.75 9 LYS B N 1
ATOM 1989 C CA . LYS B 1 9 ? 5.078 -12.219 6.422 1 98.75 9 LYS B CA 1
ATOM 1990 C C . LYS B 1 9 ? 5.73 -13.453 5.805 1 98.75 9 LYS B C 1
ATOM 1992 O O . LYS B 1 9 ? 5.629 -14.555 6.348 1 98.75 9 LYS B O 1
ATOM 1997 N N . ILE B 1 10 ? 6.336 -13.281 4.684 1 98.69 10 ILE B N 1
ATOM 1998 C CA . ILE B 1 10 ? 7.066 -14.336 3.992 1 98.69 10 ILE B CA 1
ATOM 1999 C C . ILE B 1 10 ? 8.555 -14.008 3.977 1 98.69 10 ILE B C 1
ATOM 2001 O O . ILE B 1 10 ? 8.953 -12.906 3.58 1 98.69 10 ILE B O 1
ATOM 2005 N N . LEU B 1 11 ? 9.344 -14.945 4.395 1 98.44 11 LEU B N 1
ATOM 2006 C CA . LEU B 1 11 ? 10.789 -14.773 4.363 1 98.44 11 LEU B CA 1
ATOM 2007 C C . LEU B 1 11 ? 11.391 -15.445 3.131 1 98.44 11 LEU B C 1
ATOM 2009 O O . LEU B 1 11 ? 11 -16.562 2.775 1 98.44 11 LEU B O 1
ATOM 2013 N N . TYR B 1 12 ? 12.234 -14.75 2.459 1 96.5 12 TYR B N 1
ATOM 2014 C CA . TYR B 1 12 ? 13.031 -15.289 1.362 1 96.5 12 TYR B CA 1
ATOM 2015 C C . TYR B 1 12 ? 14.414 -15.711 1.852 1 96.5 12 TYR B C 1
ATOM 2017 O O . TYR B 1 12 ? 15.164 -14.898 2.404 1 96.5 12 TYR B O 1
ATOM 2025 N N . THR B 1 13 ? 14.797 -16.953 1.602 1 96.5 13 THR B N 1
ATOM 2026 C CA . THR B 1 13 ? 16.094 -17.438 2.049 1 96.5 13 THR B CA 1
ATOM 2027 C C . THR B 1 13 ? 16.828 -18.172 0.923 1 96.5 13 THR B C 1
ATOM 2029 O O . THR B 1 13 ? 16.203 -18.594 -0.05 1 96.5 13 THR B O 1
ATOM 2032 N N . SER B 1 14 ? 18.109 -18.297 1.077 1 94 14 SER B N 1
ATOM 2033 C CA . SER B 1 14 ? 18.953 -18.953 0.079 1 94 14 SER B CA 1
ATOM 2034 C C . SER B 1 14 ? 19 -20.453 0.302 1 94 14 SER B C 1
ATOM 2036 O O . SER B 1 14 ? 19.031 -20.922 1.444 1 94 14 SER B O 1
ATOM 2038 N N . ARG B 1 15 ? 19.047 -21.172 -0.79 1 91.44 15 ARG B N 1
ATOM 2039 C CA . ARG B 1 15 ? 19.359 -22.594 -0.743 1 91.44 15 ARG B CA 1
ATOM 2040 C C . ARG B 1 15 ? 20.688 -22.891 -1.434 1 91.44 15 ARG B C 1
ATOM 2042 O O . ARG B 1 15 ? 21.016 -24.047 -1.688 1 91.44 15 ARG B O 1
ATOM 2049 N N . LYS B 1 16 ? 21.344 -21.859 -1.753 1 88.31 16 LYS B N 1
ATOM 2050 C CA . LYS B 1 16 ? 22.656 -22.031 -2.369 1 88.31 16 LYS B CA 1
ATOM 2051 C C . LYS B 1 16 ? 23.641 -22.672 -1.392 1 88.31 16 LYS B C 1
ATOM 2053 O O . LYS B 1 16 ? 23.656 -22.328 -0.209 1 88.31 16 LYS B O 1
ATOM 2058 N N . PRO B 1 17 ? 24.453 -23.547 -1.963 1 90.31 17 PRO B N 1
ATOM 2059 C CA . PRO B 1 17 ? 25.453 -24.172 -1.089 1 90.31 17 PRO B CA 1
ATOM 2060 C C . PRO B 1 17 ? 26.344 -23.141 -0.387 1 90.31 17 PRO B C 1
ATOM 2062 O O . PRO B 1 17 ? 26.891 -22.25 -1.037 1 90.31 17 PRO B O 1
ATOM 2065 N N . GLY B 1 18 ? 26.469 -23.266 0.876 1 93 18 GLY B N 1
ATOM 2066 C CA . GLY B 1 18 ? 27.297 -22.375 1.659 1 93 18 GLY B CA 1
ATOM 2067 C C . GLY B 1 18 ? 26.547 -21.172 2.184 1 93 18 GLY B C 1
ATOM 2068 O O . GLY B 1 18 ? 27.062 -20.438 3.035 1 93 18 GLY B O 1
ATOM 2069 N N . ARG B 1 19 ? 25.359 -20.953 1.64 1 92.25 19 ARG B N 1
ATOM 2070 C CA . ARG B 1 19 ? 24.578 -19.797 2.08 1 92.25 19 ARG B CA 1
ATOM 2071 C C . ARG B 1 19 ? 23.172 -20.219 2.488 1 92.25 19 ARG B C 1
ATOM 2073 O O . ARG B 1 19 ? 22.234 -19.422 2.398 1 92.25 19 ARG B O 1
ATOM 2080 N N . GLU B 1 20 ? 23.062 -21.438 2.893 1 91.62 20 GLU B N 1
ATOM 2081 C CA . GLU B 1 20 ? 21.75 -21.984 3.229 1 91.62 20 GLU B CA 1
ATOM 2082 C C . GLU B 1 20 ? 21.125 -21.25 4.41 1 91.62 20 GLU B C 1
ATOM 2084 O O . GLU B 1 20 ? 21.781 -21.047 5.438 1 91.62 20 GLU B O 1
ATOM 2089 N N . GLY B 1 21 ? 19.844 -20.75 4.098 1 93.38 21 GLY B N 1
ATOM 2090 C CA . GLY B 1 21 ? 19.109 -20.141 5.191 1 93.38 21 GLY B CA 1
ATOM 2091 C C . GLY B 1 21 ? 19.328 -18.641 5.293 1 93.38 21 GLY B C 1
ATOM 2092 O O . GLY B 1 21 ? 18.625 -17.953 6.035 1 93.38 21 GLY B O 1
ATOM 2093 N N . GLU B 1 22 ? 20.328 -18.188 4.535 1 94.62 22 GLU B N 1
ATOM 2094 C CA . GLU B 1 22 ? 20.578 -16.75 4.566 1 94.62 22 GLU B CA 1
ATOM 2095 C C . GLU B 1 22 ? 19.391 -15.969 4.004 1 94.62 22 GLU B C 1
ATOM 2097 O O . GLU B 1 22 ? 18.875 -16.297 2.938 1 94.62 22 GLU B O 1
ATOM 2102 N N . GLU B 1 23 ? 19 -14.969 4.758 1 95 23 GLU B N 1
ATOM 2103 C CA . GLU B 1 23 ? 17.891 -14.141 4.301 1 95 23 GLU B CA 1
ATOM 2104 C C . GLU B 1 23 ? 18.266 -13.344 3.059 1 95 23 GLU B C 1
ATOM 2106 O O . GLU B 1 23 ? 19.328 -12.711 3.02 1 95 23 GLU B O 1
ATOM 2111 N N . ARG B 1 24 ? 17.391 -13.414 2.105 1 94.56 24 ARG B N 1
ATOM 2112 C CA . ARG B 1 24 ? 17.594 -12.719 0.838 1 94.56 24 ARG B CA 1
ATOM 2113 C C . ARG B 1 24 ? 16.547 -11.633 0.641 1 94.56 24 ARG B C 1
ATOM 2115 O O . ARG B 1 24 ? 16.625 -10.844 -0.308 1 94.56 24 ARG B O 1
ATOM 2122 N N . GLY B 1 25 ? 15.555 -11.625 1.475 1 95.31 25 GLY B N 1
ATOM 2123 C CA . GLY B 1 25 ? 14.461 -10.672 1.366 1 95.31 25 GLY B CA 1
ATOM 2124 C C . GLY B 1 25 ? 13.242 -11.07 2.184 1 95.31 25 GLY B C 1
ATOM 2125 O O . GLY B 1 25 ? 13.312 -11.992 3 1 95.31 25 GLY B O 1
ATOM 2126 N N . ARG B 1 26 ? 12.234 -10.359 2.035 1 97.38 26 ARG B N 1
ATOM 2127 C CA . ARG B 1 26 ? 10.992 -10.617 2.752 1 97.38 26 ARG B CA 1
ATOM 2128 C C . ARG B 1 26 ? 9.812 -9.922 2.078 1 97.38 26 ARG B C 1
ATOM 2130 O O . ARG B 1 26 ? 10.008 -9.016 1.267 1 97.38 26 ARG B O 1
ATOM 2137 N N . GLU B 1 27 ? 8.695 -10.367 2.377 1 98 27 GLU B N 1
ATOM 2138 C CA . GLU B 1 27 ? 7.426 -9.828 1.9 1 98 27 GLU B CA 1
ATOM 2139 C C . GLU B 1 27 ? 6.41 -9.719 3.035 1 98 27 GLU B C 1
ATOM 2141 O O . GLU B 1 27 ? 6.234 -10.664 3.807 1 98 27 GLU B O 1
ATOM 2146 N N . PHE B 1 28 ? 5.895 -8.539 3.188 1 98.56 28 PHE B N 1
ATOM 2147 C CA . PHE B 1 28 ? 4.727 -8.32 4.035 1 98.56 28 PHE B CA 1
ATOM 2148 C C . PHE B 1 28 ? 3.465 -8.18 3.191 1 98.56 28 PHE B C 1
ATOM 2150 O O . PHE B 1 28 ? 3.459 -7.461 2.189 1 98.56 28 PHE B O 1
ATOM 2157 N N . PHE B 1 29 ? 2.432 -8.922 3.586 1 98.69 29 PHE B N 1
ATOM 2158 C CA . PHE B 1 29 ? 1.214 -8.805 2.791 1 98.69 29 PHE B CA 1
ATOM 2159 C C . PHE B 1 29 ? -0.01 -8.688 3.691 1 98.69 29 PHE B C 1
ATOM 2161 O O . PHE B 1 29 ? 0.011 -9.133 4.84 1 98.69 29 PHE B O 1
ATOM 2168 N N . THR B 1 30 ? -1.045 -8.023 3.211 1 98.69 30 THR B N 1
ATOM 2169 C CA . THR B 1 30 ? -2.361 -7.914 3.83 1 98.69 30 THR B CA 1
ATOM 2170 C C . THR B 1 30 ? -3.463 -8.148 2.799 1 98.69 30 THR B C 1
ATOM 2172 O O . THR B 1 30 ? -3.506 -7.48 1.765 1 98.69 30 THR B O 1
ATOM 2175 N N . PHE B 1 31 ? -4.32 -9.078 3.057 1 98.56 31 PHE B N 1
ATOM 2176 C CA . PHE B 1 31 ? -5.559 -9.219 2.301 1 98.56 31 PHE B CA 1
ATOM 2177 C C . PHE B 1 31 ? -6.727 -8.602 3.059 1 98.56 31 PHE B C 1
ATOM 2179 O O . PHE B 1 31 ? -6.855 -8.781 4.27 1 98.56 31 PHE B O 1
ATOM 2186 N N . THR B 1 32 ? -7.426 -7.809 2.436 1 98.44 32 THR B N 1
ATOM 2187 C CA . THR B 1 32 ? -8.766 -7.449 2.895 1 98.44 32 THR B CA 1
ATOM 2188 C C . THR B 1 32 ? -9.828 -8.219 2.113 1 98.44 32 THR B C 1
ATOM 2190 O O . THR B 1 32 ? -9.859 -8.164 0.882 1 98.44 32 THR B O 1
ATOM 2193 N N . VAL B 1 33 ? -10.578 -8.977 2.805 1 97.94 33 VAL B N 1
ATOM 2194 C CA . VAL B 1 33 ? -11.703 -9.68 2.205 1 97.94 33 VAL B CA 1
ATOM 2195 C C . VAL B 1 33 ? -12.992 -8.922 2.484 1 97.94 33 VAL B C 1
ATOM 2197 O O . VAL B 1 33 ? -13.531 -8.977 3.596 1 97.94 33 VAL B O 1
ATOM 2200 N N . HIS B 1 34 ? -13.477 -8.281 1.465 1 97.25 34 HIS B N 1
ATOM 2201 C CA . HIS B 1 34 ? -14.641 -7.414 1.608 1 97.25 34 HIS B CA 1
ATOM 2202 C C . HIS B 1 34 ? -15.93 -8.227 1.689 1 97.25 34 HIS B C 1
ATOM 2204 O O . HIS B 1 34 ? -15.953 -9.398 1.303 1 97.25 34 HIS B O 1
ATOM 2210 N N . GLU B 1 35 ? -16.953 -7.609 2.105 1 94.94 35 GLU B N 1
ATOM 2211 C CA . GLU B 1 35 ? -18.234 -8.297 2.332 1 94.94 35 GLU B CA 1
ATOM 2212 C C . GLU B 1 35 ? -18.844 -8.773 1.02 1 94.94 35 GLU B C 1
ATOM 2214 O O . GLU B 1 35 ? -19.562 -9.781 0.992 1 94.94 35 GLU B O 1
ATOM 2219 N N . ASP B 1 36 ? -18.531 -8.109 -0.008 1 94.12 36 ASP B N 1
ATOM 2220 C CA . ASP B 1 36 ? -19.125 -8.461 -1.296 1 94.12 36 ASP B CA 1
ATOM 2221 C C . ASP B 1 36 ? -18.281 -9.516 -2.016 1 94.12 36 ASP B C 1
ATOM 2223 O O . ASP B 1 36 ? -18.531 -9.812 -3.188 1 94.12 36 ASP B O 1
ATOM 2227 N N . GLY B 1 37 ? -17.281 -10.016 -1.35 1 94.44 37 GLY B N 1
ATOM 2228 C CA . GLY B 1 37 ? -16.484 -11.102 -1.89 1 94.44 37 GLY B CA 1
ATOM 2229 C C . GLY B 1 37 ? -15.227 -10.617 -2.598 1 94.44 37 GLY B C 1
ATOM 2230 O O . GLY B 1 37 ? -14.336 -11.414 -2.908 1 94.44 37 GLY B O 1
ATOM 2231 N N . LYS B 1 38 ? -15.141 -9.352 -2.855 1 97.38 38 LYS B N 1
ATOM 2232 C CA . LYS B 1 38 ? -13.938 -8.789 -3.459 1 97.38 38 LYS B CA 1
ATOM 2233 C C . LYS B 1 38 ? -12.758 -8.852 -2.49 1 97.38 38 LYS B C 1
ATOM 2235 O O . LYS B 1 38 ? -12.945 -8.984 -1.279 1 97.38 38 LYS B O 1
ATOM 2240 N N . ARG B 1 39 ? -11.57 -8.789 -3.043 1 98 39 ARG B N 1
ATOM 2241 C CA . ARG B 1 39 ? -10.367 -8.836 -2.217 1 98 39 ARG B CA 1
ATOM 2242 C C . ARG B 1 39 ? -9.344 -7.797 -2.676 1 98 39 ARG B C 1
ATOM 2244 O O . ARG B 1 39 ? -9.227 -7.52 -3.871 1 98 39 ARG B O 1
ATOM 2251 N N . THR B 1 40 ? -8.703 -7.246 -1.71 1 98.56 40 THR B N 1
ATOM 2252 C CA . THR B 1 40 ? -7.57 -6.367 -1.984 1 98.56 40 THR B CA 1
ATOM 2253 C C . THR B 1 40 ? -6.305 -6.891 -1.312 1 98.56 40 THR B C 1
ATOM 2255 O O . THR B 1 40 ? -6.309 -7.18 -0.114 1 98.56 40 THR B O 1
ATOM 2258 N N . LEU B 1 41 ? -5.289 -7.062 -2.074 1 98.62 41 LEU B N 1
ATOM 2259 C CA . LEU B 1 41 ? -3.967 -7.441 -1.592 1 98.62 41 LEU B CA 1
ATOM 2260 C C . LEU B 1 41 ? -3.039 -6.23 -1.544 1 98.62 41 LEU B C 1
ATOM 2262 O O . LEU B 1 41 ? -2.916 -5.5 -2.527 1 98.62 41 LEU B O 1
ATOM 2266 N N . ARG B 1 42 ? -2.465 -5.957 -0.411 1 98.62 42 ARG B N 1
ATOM 2267 C CA . ARG B 1 42 ? -1.312 -5.074 -0.282 1 98.62 42 ARG B CA 1
ATOM 2268 C C . ARG B 1 42 ? -0.042 -5.867 0.008 1 98.62 42 ARG B C 1
ATOM 2270 O O . ARG B 1 42 ? -0.042 -6.758 0.859 1 98.62 42 ARG B O 1
ATOM 2277 N N . ALA B 1 43 ? 0.984 -5.531 -0.728 1 98.56 43 ALA B N 1
ATOM 2278 C CA . ALA B 1 43 ? 2.234 -6.246 -0.481 1 98.56 43 ALA B CA 1
ATOM 2279 C C . ALA B 1 43 ? 3.432 -5.305 -0.594 1 98.56 43 ALA B C 1
ATOM 2281 O O . ALA B 1 43 ? 3.488 -4.465 -1.495 1 98.56 43 ALA B O 1
ATOM 2282 N N . ARG B 1 44 ? 4.273 -5.348 0.323 1 98 44 ARG B N 1
ATOM 2283 C CA . ARG B 1 44 ? 5.609 -4.77 0.268 1 98 44 ARG B CA 1
ATOM 2284 C C . ARG B 1 44 ? 6.672 -5.855 0.155 1 98 44 ARG B C 1
ATOM 2286 O O . ARG B 1 44 ? 6.84 -6.668 1.067 1 98 44 ARG B O 1
ATOM 2293 N N . CYS B 1 45 ? 7.363 -5.852 -0.953 1 96.69 45 CYS B N 1
ATOM 2294 C CA . CYS B 1 45 ? 8.352 -6.883 -1.242 1 96.69 45 CYS B CA 1
ATOM 2295 C C . CYS B 1 45 ? 9.758 -6.301 -1.27 1 96.69 45 CYS B C 1
ATOM 2297 O O . CYS B 1 45 ? 10.016 -5.32 -1.975 1 96.69 45 CYS B O 1
ATOM 2299 N N . GLU B 1 46 ? 10.578 -6.941 -0.551 1 95.81 46 GLU B N 1
ATOM 2300 C CA . GLU B 1 46 ? 11.977 -6.527 -0.499 1 95.81 46 GLU B CA 1
ATOM 2301 C C . GLU B 1 46 ? 12.906 -7.676 -0.895 1 95.81 46 GLU B C 1
ATOM 2303 O O . GLU B 1 46 ? 12.875 -8.742 -0.285 1 95.81 46 GLU B O 1
ATOM 2308 N N . LEU B 1 47 ? 13.617 -7.445 -1.927 1 92.94 47 LEU B N 1
ATOM 2309 C CA . LEU B 1 47 ? 14.68 -8.352 -2.34 1 92.94 47 LEU B CA 1
ATOM 2310 C C . LEU B 1 47 ? 16.047 -7.738 -2.082 1 92.94 47 LEU B C 1
ATOM 2312 O O . LEU B 1 47 ? 16.406 -6.711 -2.674 1 92.94 47 LEU B O 1
ATOM 2316 N N . GLU B 1 48 ? 16.781 -8.336 -1.26 1 92 48 GLU B N 1
ATOM 2317 C CA . GLU B 1 48 ? 18.062 -7.777 -0.838 1 92 48 GLU B CA 1
ATOM 2318 C C . GLU B 1 48 ? 19.219 -8.445 -1.572 1 92 48 GLU B C 1
ATOM 2320 O O . GLU B 1 48 ? 20.328 -7.898 -1.624 1 92 48 GLU B O 1
ATOM 2325 N N . ASP B 1 49 ? 18.953 -9.609 -2.002 1 87.06 49 ASP B N 1
ATOM 2326 C CA . ASP B 1 49 ? 19.953 -10.391 -2.725 1 87.06 49 ASP B CA 1
ATOM 2327 C C . ASP B 1 49 ? 19.359 -11.031 -3.973 1 87.06 49 ASP B C 1
ATOM 2329 O O . ASP B 1 49 ? 18.297 -11.656 -3.904 1 87.06 49 ASP B O 1
ATOM 2333 N N . PRO B 1 50 ? 19.969 -10.93 -5.16 1 84.12 50 PRO B N 1
ATOM 2334 C CA . PRO B 1 50 ? 21.234 -10.227 -5.426 1 84.12 50 PRO B CA 1
ATOM 2335 C C . PRO B 1 50 ? 21.047 -8.711 -5.539 1 84.12 50 PRO B C 1
ATOM 2337 O O . PRO B 1 50 ? 19.922 -8.227 -5.578 1 84.12 50 PRO B O 1
ATOM 2340 N N . ASP B 1 51 ? 22.266 -8.023 -5.559 1 87.88 51 ASP B N 1
ATOM 2341 C CA . ASP B 1 51 ? 22.266 -6.598 -5.887 1 87.88 51 ASP B CA 1
ATOM 2342 C C . ASP B 1 51 ? 21.938 -6.375 -7.359 1 87.88 51 ASP B C 1
ATOM 2344 O O . ASP B 1 51 ? 22.328 -7.176 -8.211 1 87.88 51 ASP B O 1
ATOM 2348 N N . PRO B 1 52 ? 21.266 -5.332 -7.742 1 91.75 52 PRO B N 1
ATOM 2349 C CA . PRO B 1 52 ? 20.75 -4.305 -6.832 1 91.75 52 PRO B CA 1
ATOM 2350 C C . PRO B 1 52 ? 19.484 -4.742 -6.117 1 91.75 52 PRO B C 1
ATOM 2352 O O . PRO B 1 52 ? 18.734 -5.586 -6.625 1 91.75 52 PRO B O 1
ATOM 2355 N N . THR B 1 53 ? 19.203 -4.188 -4.949 1 93.06 53 THR B N 1
ATOM 2356 C CA . THR B 1 53 ? 18.031 -4.512 -4.148 1 93.06 53 THR B CA 1
ATOM 2357 C C . THR B 1 53 ? 16.75 -4.055 -4.852 1 93.06 53 THR B C 1
ATOM 2359 O O . THR B 1 53 ? 16.781 -3.123 -5.656 1 93.06 53 THR B O 1
ATOM 2362 N N . VAL B 1 54 ? 15.688 -4.73 -4.57 1 93.5 54 VAL B N 1
ATOM 2363 C CA . VAL B 1 54 ? 14.383 -4.398 -5.133 1 93.5 54 VAL B CA 1
ATOM 2364 C C . VAL B 1 54 ? 13.383 -4.148 -4.008 1 93.5 54 VAL B C 1
ATOM 2366 O O . VAL B 1 54 ? 13.336 -4.898 -3.029 1 93.5 54 VAL B O 1
ATOM 2369 N N . LEU B 1 55 ? 12.703 -3.092 -4.039 1 96.5 55 LEU B N 1
ATOM 2370 C CA . LEU B 1 55 ? 11.547 -2.805 -3.201 1 96.5 55 LEU B CA 1
ATOM 2371 C C . LEU B 1 55 ? 10.312 -2.51 -4.055 1 96.5 55 LEU B C 1
ATOM 2373 O O . LEU B 1 55 ? 10.352 -1.629 -4.918 1 96.5 55 LEU B O 1
ATOM 2377 N N . ARG B 1 56 ? 9.312 -3.291 -3.844 1 96.69 56 ARG B N 1
ATOM 2378 C CA . ARG B 1 56 ? 8.078 -3.141 -4.617 1 96.69 56 ARG B CA 1
ATOM 2379 C C . ARG B 1 56 ? 6.875 -2.973 -3.701 1 96.69 56 ARG B C 1
ATOM 2381 O O . ARG B 1 56 ? 6.668 -3.773 -2.785 1 96.69 56 ARG B O 1
ATOM 2388 N N . ASP B 1 57 ? 6.082 -1.968 -3.953 1 97.69 57 ASP B N 1
ATOM 2389 C CA . ASP B 1 57 ? 4.781 -1.77 -3.318 1 97.69 57 ASP B CA 1
ATOM 2390 C C . ASP B 1 57 ? 3.645 -2.135 -4.27 1 97.69 57 ASP B C 1
ATOM 2392 O O . ASP B 1 57 ? 3.545 -1.582 -5.367 1 97.69 57 ASP B O 1
ATOM 2396 N N . ILE B 1 58 ? 2.84 -3.012 -3.785 1 98.12 58 ILE B N 1
ATOM 2397 C CA . ILE B 1 58 ? 1.758 -3.496 -4.633 1 98.12 58 ILE B CA 1
ATOM 2398 C C . ILE B 1 58 ? 0.422 -3.33 -3.91 1 98.12 58 ILE B C 1
ATOM 2400 O O . ILE B 1 58 ? 0.314 -3.627 -2.719 1 98.12 58 ILE B O 1
ATOM 2404 N N . THR B 1 59 ? -0.546 -2.803 -4.57 1 98.69 59 THR B N 1
ATOM 2405 C CA . THR B 1 59 ? -1.953 -2.939 -4.211 1 98.69 59 THR B CA 1
ATOM 2406 C C . THR B 1 59 ? -2.748 -3.549 -5.363 1 98.69 59 THR B C 1
ATOM 2408 O O . THR B 1 59 ? -2.766 -3.002 -6.469 1 98.69 59 THR B O 1
ATOM 2411 N N . TYR B 1 60 ? -3.322 -4.656 -5.137 1 98.56 60 TYR B N 1
ATOM 2412 C CA . TYR B 1 60 ? -3.994 -5.441 -6.168 1 98.56 60 TYR B CA 1
ATOM 2413 C C . TYR B 1 60 ? -5.371 -5.891 -5.695 1 98.56 60 TYR B C 1
ATOM 2415 O O . TYR B 1 60 ? -5.535 -6.312 -4.547 1 98.56 60 TYR B O 1
ATOM 2423 N N . SER B 1 61 ? -6.359 -5.754 -6.602 1 98.5 61 SER B N 1
ATOM 2424 C CA . SER B 1 61 ? -7.707 -6.148 -6.207 1 98.5 61 SER B CA 1
ATOM 2425 C C . SER B 1 61 ? -8.344 -7.066 -7.246 1 98.5 61 SER B C 1
ATOM 2427 O O . SER B 1 61 ? -8.086 -6.926 -8.445 1 98.5 61 SER B O 1
ATOM 2429 N N . VAL B 1 62 ? -9.125 -7.953 -6.758 1 98.12 62 VAL B N 1
ATOM 2430 C CA . VAL B 1 62 ? -9.914 -8.852 -7.594 1 98.12 62 VAL B CA 1
ATOM 2431 C C . VAL B 1 62 ? -11.383 -8.781 -7.18 1 98.12 62 VAL B C 1
ATOM 2433 O O . VAL B 1 62 ? -11.695 -8.445 -6.035 1 98.12 62 VAL B O 1
ATOM 2436 N N . ASP B 1 63 ? -12.219 -9.125 -8.117 1 97.25 63 ASP B N 1
ATOM 2437 C CA . ASP B 1 63 ? -13.648 -9.102 -7.816 1 97.25 63 ASP B CA 1
ATOM 2438 C C . ASP B 1 63 ? -14.094 -10.414 -7.172 1 97.25 63 ASP B C 1
ATOM 2440 O O . ASP B 1 63 ? -13.266 -11.219 -6.762 1 97.25 63 ASP B O 1
ATOM 2444 N N . GLU B 1 64 ? -15.367 -10.617 -6.938 1 96.25 64 GLU B N 1
ATOM 2445 C CA . GLU B 1 64 ? -15.93 -11.75 -6.207 1 96.25 64 GLU B CA 1
ATOM 2446 C C . GLU B 1 64 ? -15.734 -13.055 -6.969 1 96.25 64 GLU B C 1
ATOM 2448 O O . GLU B 1 64 ? -15.906 -14.141 -6.41 1 96.25 64 GLU B O 1
ATOM 2453 N N . ASN B 1 65 ? -15.391 -12.93 -8.25 1 95.56 65 ASN B N 1
ATOM 2454 C CA . ASN B 1 65 ? -15.102 -14.109 -9.07 1 95.56 65 ASN B CA 1
ATOM 2455 C C . ASN B 1 65 ? -13.602 -14.281 -9.289 1 95.56 65 ASN B C 1
ATOM 2457 O O . ASN B 1 65 ? -13.18 -15.031 -10.172 1 95.56 65 ASN B O 1
ATOM 2461 N N . ASP B 1 66 ? -12.781 -13.531 -8.594 1 95.94 66 ASP B N 1
ATOM 2462 C CA . ASP B 1 66 ? -11.32 -13.57 -8.609 1 95.94 66 ASP B CA 1
ATOM 2463 C C . ASP B 1 66 ? -10.773 -13 -9.914 1 95.94 66 ASP B C 1
ATOM 2465 O O . ASP B 1 66 ? -9.68 -13.375 -10.352 1 95.94 66 ASP B O 1
ATOM 2469 N N . ASN B 1 67 ? -11.586 -12.211 -10.602 1 96.81 67 ASN B N 1
ATOM 2470 C CA . ASN B 1 67 ? -11.086 -11.484 -11.766 1 96.81 67 ASN B CA 1
ATOM 2471 C C . ASN B 1 67 ? -10.383 -10.195 -11.359 1 96.81 67 ASN B C 1
ATOM 2473 O O . ASN B 1 67 ? -10.852 -9.484 -10.469 1 96.81 67 ASN B O 1
ATOM 2477 N N . PRO B 1 68 ? -9.297 -9.945 -12.039 1 97.75 68 PRO B N 1
ATOM 2478 C CA . PRO B 1 68 ? -8.555 -8.727 -11.695 1 97.75 68 PRO B CA 1
ATOM 2479 C C . PRO B 1 68 ? -9.375 -7.457 -11.883 1 97.75 68 PRO B C 1
ATOM 2481 O O . PRO B 1 68 ? -10.148 -7.355 -12.836 1 97.75 68 PRO B O 1
ATOM 2484 N N . MET B 1 69 ? -9.234 -6.516 -10.984 1 98.12 69 MET B N 1
ATOM 2485 C CA . MET B 1 69 ? -9.898 -5.215 -11.07 1 98.12 69 MET B CA 1
ATOM 2486 C C . MET B 1 69 ? -8.891 -4.109 -11.352 1 98.12 69 MET B C 1
ATOM 2488 O O . MET B 1 69 ? -9.016 -3.381 -12.336 1 98.12 69 MET B O 1
ATOM 2492 N N . ASP B 1 70 ? -7.93 -3.98 -10.516 1 98.56 70 ASP B N 1
ATOM 2493 C CA . ASP B 1 70 ? -6.906 -2.947 -10.641 1 98.56 70 ASP B CA 1
ATOM 2494 C C . ASP B 1 70 ? -5.633 -3.336 -9.891 1 98.56 70 ASP B C 1
ATOM 2496 O O . ASP B 1 70 ? -5.648 -4.254 -9.07 1 98.56 70 ASP B O 1
ATOM 2500 N N . CYS B 1 71 ? -4.559 -2.676 -10.203 1 98.5 71 CYS B N 1
ATOM 2501 C CA . CYS B 1 71 ? -3.264 -2.928 -9.578 1 98.5 71 CYS B CA 1
ATOM 2502 C C . CYS B 1 71 ? -2.4 -1.672 -9.594 1 98.5 71 CYS B C 1
ATOM 2504 O O . CYS B 1 71 ? -2.311 -0.983 -10.609 1 98.5 71 CYS B O 1
ATOM 2506 N N . PHE B 1 72 ? -1.877 -1.39 -8.484 1 98.62 72 PHE B N 1
ATOM 2507 C CA . PHE B 1 72 ? -0.862 -0.35 -8.352 1 98.62 72 PHE B CA 1
ATOM 2508 C C . PHE B 1 72 ? 0.503 -0.96 -8.062 1 98.62 72 PHE B C 1
ATOM 2510 O O . PHE B 1 72 ? 0.611 -1.901 -7.27 1 98.62 72 PHE B O 1
ATOM 2517 N N . VAL B 1 73 ? 1.505 -0.358 -8.719 1 98 73 VAL B N 1
ATOM 2518 C CA . VAL B 1 73 ? 2.885 -0.779 -8.492 1 98 73 VAL B CA 1
ATOM 2519 C C . VAL B 1 73 ? 3.775 0.448 -8.32 1 98 73 VAL B C 1
ATOM 2521 O O . VAL B 1 73 ? 3.703 1.396 -9.102 1 98 73 VAL B O 1
ATOM 2524 N N . ARG B 1 74 ? 4.59 0.431 -7.281 1 98.25 74 ARG B N 1
ATOM 2525 C CA . ARG B 1 74 ? 5.707 1.362 -7.172 1 98.25 74 ARG B CA 1
ATOM 2526 C C . ARG B 1 74 ? 7.023 0.617 -6.961 1 98.25 74 ARG B C 1
ATOM 2528 O O . ARG B 1 74 ? 7.129 -0.219 -6.059 1 98.25 74 ARG B O 1
ATOM 2535 N N . LEU B 1 75 ? 8.031 1.001 -7.738 1 97 75 LEU B N 1
ATOM 2536 C CA . LEU B 1 75 ? 9.25 0.201 -7.82 1 97 75 LEU B CA 1
ATOM 2537 C C . LEU B 1 75 ? 10.477 1.039 -7.473 1 97 75 LEU B C 1
ATOM 2539 O O . LEU B 1 75 ? 10.633 2.154 -7.977 1 97 75 LEU B O 1
ATOM 2543 N N . THR B 1 76 ? 11.234 0.499 -6.605 1 96.5 76 THR B N 1
ATOM 2544 C CA . THR B 1 76 ? 12.562 1.017 -6.293 1 96.5 76 THR B CA 1
ATOM 2545 C C . THR B 1 76 ? 13.633 -0.053 -6.52 1 96.5 76 THR B C 1
ATOM 2547 O O . THR B 1 76 ? 13.469 -1.194 -6.082 1 96.5 76 THR B O 1
ATOM 2550 N N . ILE B 1 77 ? 14.625 0.266 -7.207 1 94.62 77 ILE B N 1
ATOM 2551 C CA . ILE B 1 77 ? 15.766 -0.611 -7.441 1 94.62 77 ILE B CA 1
ATOM 2552 C C . ILE B 1 77 ? 17.047 0.067 -6.961 1 94.62 77 ILE B C 1
ATOM 2554 O O . ILE B 1 77 ? 17.297 1.229 -7.285 1 94.62 77 ILE B O 1
ATOM 2558 N N . GLY B 1 78 ? 17.859 -0.703 -6.207 1 94.44 78 GLY B N 1
ATOM 2559 C CA . GLY B 1 78 ? 19.047 -0.076 -5.641 1 94.44 78 GLY B CA 1
ATOM 2560 C C . GLY B 1 78 ? 18.719 1.144 -4.797 1 94.44 78 GLY B C 1
ATOM 2561 O O . GLY B 1 78 ? 19.484 2.117 -4.793 1 94.44 78 GLY B O 1
ATOM 2562 N N . ASP B 1 79 ? 17.453 1.109 -4.293 1 94.88 79 ASP B N 1
ATOM 2563 C CA . ASP B 1 79 ? 16.938 2.141 -3.398 1 94.88 79 ASP B CA 1
ATOM 2564 C C . ASP B 1 79 ? 16.656 3.434 -4.156 1 94.88 79 ASP B C 1
ATOM 2566 O O . ASP B 1 79 ? 16.578 4.508 -3.557 1 94.88 79 ASP B O 1
ATOM 2570 N N . GLU B 1 80 ? 16.609 3.309 -5.484 1 95 80 GLU B N 1
ATOM 2571 C CA . GLU B 1 80 ? 16.234 4.434 -6.34 1 95 80 GLU B CA 1
ATOM 2572 C C . GLU B 1 80 ? 14.875 4.207 -6.992 1 95 80 GLU B C 1
ATOM 2574 O O . GLU B 1 80 ? 14.578 3.096 -7.434 1 95 80 GLU B O 1
ATOM 2579 N N . PHE B 1 81 ? 14.18 5.301 -7.059 1 97.31 81 PHE B N 1
ATOM 2580 C CA . PHE B 1 81 ? 12.867 5.234 -7.68 1 97.31 81 PHE B CA 1
ATOM 2581 C C . PHE B 1 81 ? 12.984 4.867 -9.156 1 97.31 81 PHE B C 1
ATOM 2583 O O . PHE B 1 81 ? 13.711 5.516 -9.906 1 97.31 81 PHE B O 1
ATOM 2590 N N . MET B 1 82 ? 12.125 3.828 -9.586 1 96.56 82 MET B N 1
ATOM 2591 C CA . MET B 1 82 ? 12.195 3.355 -10.961 1 96.56 82 MET B CA 1
ATOM 2592 C C . MET B 1 82 ? 10.883 3.611 -11.695 1 96.56 82 MET B C 1
ATOM 2594 O O . MET B 1 82 ? 10.836 3.555 -12.93 1 96.56 82 MET B O 1
ATOM 2598 N N . GLY B 1 83 ? 9.867 3.775 -10.891 1 97.12 83 GLY B N 1
ATOM 2599 C CA . GLY B 1 83 ? 8.594 4.051 -11.547 1 97.12 83 GLY B CA 1
ATOM 2600 C C . GLY B 1 83 ? 7.395 3.625 -10.719 1 97.12 83 GLY B C 1
ATOM 2601 O O . GLY B 1 83 ? 7.535 2.873 -9.75 1 97.12 83 GLY B O 1
ATOM 2602 N N . ALA B 1 84 ? 6.258 4.16 -11.102 1 98.25 84 ALA B N 1
ATOM 2603 C CA . ALA B 1 84 ? 4.961 3.797 -10.539 1 98.25 84 ALA B CA 1
ATOM 2604 C C . ALA B 1 84 ? 3.896 3.691 -11.625 1 98.25 84 ALA B C 1
ATOM 2606 O O . ALA B 1 84 ? 4 4.34 -12.664 1 98.25 84 ALA B O 1
ATOM 2607 N N . GLY B 1 85 ? 2.984 2.82 -11.391 1 98.19 85 GLY B N 1
ATOM 2608 C CA . GLY B 1 85 ? 1.938 2.635 -12.383 1 98.19 85 GLY B CA 1
ATOM 2609 C C . GLY B 1 85 ? 0.631 2.145 -11.789 1 98.19 85 GLY B C 1
ATOM 2610 O O . GLY B 1 85 ? 0.628 1.438 -10.781 1 98.19 85 GLY B O 1
ATOM 2611 N N . LEU B 1 86 ? -0.438 2.551 -12.398 1 98.75 86 LEU B N 1
ATOM 2612 C CA . LEU B 1 86 ? -1.794 2.119 -12.078 1 98.75 86 LEU B CA 1
ATOM 2613 C C . LEU B 1 86 ? -2.422 1.385 -13.258 1 98.75 86 LEU B C 1
ATOM 2615 O O . LEU B 1 86 ? -2.443 1.902 -14.375 1 98.75 86 LEU B O 1
ATOM 2619 N N . PHE B 1 87 ? -2.85 0.202 -12.969 1 98.56 87 PHE B N 1
ATOM 2620 C CA . PHE B 1 87 ? -3.471 -0.654 -13.977 1 98.56 87 PHE B CA 1
ATOM 2621 C C . PHE B 1 87 ? -4.957 -0.826 -13.695 1 98.56 87 PHE B C 1
ATOM 2623 O O . PHE B 1 87 ? -5.363 -0.987 -12.539 1 98.56 87 PHE B O 1
ATOM 2630 N N . ARG B 1 88 ? -5.688 -0.771 -14.688 1 98.5 88 ARG B N 1
ATOM 2631 C CA . ARG B 1 88 ? -7.125 -1.014 -14.617 1 98.5 88 ARG B CA 1
ATOM 2632 C C . ARG B 1 88 ? -7.547 -2.102 -15.594 1 98.5 88 ARG B C 1
ATOM 2634 O O . ARG B 1 88 ? -7.293 -1.994 -16.797 1 98.5 88 ARG B O 1
ATOM 2641 N N . MET B 1 89 ? -8.078 -3.172 -15.062 1 98.12 89 MET B N 1
ATOM 2642 C CA . MET B 1 89 ? -8.57 -4.262 -15.906 1 98.12 89 MET B CA 1
ATOM 2643 C C . MET B 1 89 ? -10.039 -4.07 -16.25 1 98.12 89 MET B C 1
ATOM 2645 O O . MET B 1 89 ? -10.891 -4.008 -15.352 1 98.12 89 MET B O 1
ATOM 2649 N N . LEU B 1 90 ? -10.25 -3.957 -17.484 1 97.06 90 LEU B N 1
ATOM 2650 C CA . LEU B 1 90 ? -11.609 -3.836 -18 1 97.06 90 LEU B CA 1
ATOM 2651 C C . LEU B 1 90 ? -12.023 -5.098 -18.75 1 97.06 90 LEU B C 1
ATOM 2653 O O . LEU B 1 90 ? -11.281 -6.086 -18.766 1 97.06 90 LEU B O 1
ATOM 2657 N N . ASP B 1 91 ? -13.203 -5.102 -19.266 1 94.5 91 ASP B N 1
ATOM 2658 C CA . ASP B 1 91 ? -13.773 -6.316 -19.828 1 94.5 91 ASP B CA 1
ATOM 2659 C C . ASP B 1 91 ? -12.945 -6.812 -21.016 1 94.5 91 ASP B C 1
ATOM 2661 O O . ASP B 1 91 ? -12.742 -8.016 -21.172 1 94.5 91 ASP B O 1
ATOM 2665 N N . ASP B 1 92 ? -12.43 -5.875 -21.859 1 96.88 92 ASP B N 1
ATOM 2666 C CA . ASP B 1 92 ? -11.812 -6.34 -23.094 1 96.88 92 ASP B CA 1
ATOM 2667 C C . ASP B 1 92 ? -10.414 -5.762 -23.266 1 96.88 92 ASP B C 1
ATOM 2669 O O . ASP B 1 92 ? -9.781 -5.957 -24.312 1 96.88 92 ASP B O 1
ATOM 2673 N N . HIS B 1 93 ? -10 -4.977 -22.328 1 98.25 93 HIS B N 1
ATOM 2674 C CA . HIS B 1 93 ? -8.656 -4.422 -22.406 1 98.25 93 HIS B CA 1
ATOM 2675 C C . HIS B 1 93 ? -8.141 -4.043 -21.016 1 98.25 93 HIS B C 1
ATOM 2677 O O . HIS B 1 93 ? -8.914 -3.986 -20.062 1 98.25 93 HIS B O 1
ATOM 2683 N N . ILE B 1 94 ? -6.875 -3.855 -20.875 1 98.38 94 ILE B N 1
ATOM 2684 C CA . ILE B 1 94 ? -6.188 -3.367 -19.688 1 98.38 94 ILE B CA 1
ATOM 2685 C C . ILE B 1 94 ? -5.562 -2.004 -19.969 1 98.38 94 ILE B C 1
ATOM 2687 O O . ILE B 1 94 ? -4.977 -1.794 -21.047 1 98.38 94 ILE B O 1
ATOM 2691 N N . GLU B 1 95 ? -5.781 -1.112 -19.078 1 98.62 95 GLU B N 1
ATOM 2692 C CA . GLU B 1 95 ? -5.156 0.204 -19.156 1 98.62 95 GLU B CA 1
ATOM 2693 C C . GLU B 1 95 ? -4.02 0.333 -18.141 1 98.62 95 GLU B C 1
ATOM 2695 O O . GLU B 1 95 ? -4.078 -0.245 -17.062 1 98.62 95 GLU B O 1
ATOM 2700 N N . CYS B 1 96 ? -3.029 1.071 -18.531 1 98.19 96 CYS B N 1
ATOM 2701 C CA . CYS B 1 96 ? -1.918 1.382 -17.641 1 98.19 96 CYS B CA 1
ATOM 2702 C C . CYS B 1 96 ? -1.521 2.85 -17.75 1 98.19 96 CYS B C 1
ATOM 2704 O O . CYS B 1 96 ? -1.322 3.359 -18.859 1 98.19 96 CYS B O 1
ATOM 2706 N N . GLU B 1 97 ? -1.538 3.566 -16.719 1 98.62 97 GLU B N 1
ATOM 2707 C CA . GLU B 1 97 ? -0.901 4.871 -16.547 1 98.62 97 GLU B CA 1
ATOM 2708 C C . GLU B 1 97 ? 0.351 4.773 -15.688 1 98.62 97 GLU B C 1
ATOM 2710 O O . GLU B 1 97 ? 0.268 4.43 -14.508 1 98.62 97 GLU B O 1
ATOM 2715 N N . SER B 1 98 ? 1.491 4.996 -16.297 1 97.88 98 SER B N 1
ATOM 2716 C CA . SER B 1 98 ? 2.752 4.766 -15.594 1 97.88 98 SER B CA 1
ATOM 2717 C C . SER B 1 98 ? 3.768 5.859 -15.914 1 97.88 98 SER B C 1
ATOM 2719 O O . SER B 1 98 ? 3.588 6.621 -16.859 1 97.88 98 SER B O 1
ATOM 2721 N N . PHE B 1 99 ? 4.711 6.031 -15.039 1 98.12 99 PHE B N 1
ATOM 2722 C CA . PHE B 1 99 ? 5.801 6.977 -15.25 1 98.12 99 PHE B CA 1
ATOM 2723 C C . PHE B 1 99 ? 7.062 6.52 -14.523 1 98.12 99 PHE B C 1
ATOM 2725 O O . PHE B 1 99 ? 6.992 5.699 -13.609 1 98.12 99 PHE B O 1
ATOM 2732 N N . GLY B 1 100 ? 8.172 6.969 -14.898 1 96.62 100 GLY B N 1
ATOM 2733 C CA . GLY B 1 100 ? 9.469 6.707 -14.281 1 96.62 100 GLY B CA 1
ATOM 2734 C C . GLY B 1 100 ? 10.625 7.316 -15.047 1 96.62 100 GLY B C 1
ATOM 2735 O O . GLY B 1 100 ? 10.453 7.777 -16.172 1 96.62 100 GLY B O 1
ATOM 2736 N N . PRO B 1 101 ? 11.727 7.289 -14.477 1 96.5 101 PRO B N 1
ATOM 2737 C CA . PRO B 1 101 ? 12.875 7.941 -15.094 1 96.5 101 PRO B CA 1
ATOM 2738 C C . PRO B 1 101 ? 13.227 7.355 -16.453 1 96.5 101 PRO B C 1
ATOM 2740 O O . PRO B 1 101 ? 13.602 8.094 -17.375 1 96.5 101 PRO B O 1
ATOM 2743 N N . SER B 1 102 ? 13.07 6.074 -16.609 1 94.94 102 SER B N 1
ATOM 2744 C CA . SER B 1 102 ? 13.523 5.441 -17.828 1 94.94 102 SER B CA 1
ATOM 2745 C C . SER B 1 102 ? 12.414 5.406 -18.875 1 94.94 102 SER B C 1
ATOM 2747 O O . SER B 1 102 ? 12.68 5.293 -20.078 1 94.94 102 SER B O 1
ATOM 2749 N N . ILE B 1 103 ? 11.172 5.547 -18.5 1 95.38 103 ILE B N 1
ATOM 2750 C CA . ILE B 1 103 ? 10.086 5.332 -19.453 1 95.38 103 ILE B CA 1
ATOM 2751 C C . ILE B 1 103 ? 9.344 6.645 -19.688 1 95.38 103 ILE B C 1
ATOM 2753 O O . ILE B 1 103 ? 8.5 6.734 -20.578 1 95.38 103 ILE B O 1
ATOM 2757 N N . GLY B 1 104 ? 9.695 7.672 -18.859 1 96.5 104 GLY B N 1
ATOM 2758 C CA . GLY B 1 104 ? 8.883 8.883 -18.922 1 96.5 104 GLY B CA 1
ATOM 2759 C C . GLY B 1 104 ? 7.441 8.656 -18.5 1 96.5 104 GLY B C 1
ATOM 2760 O O . GLY B 1 104 ? 7.176 7.941 -17.531 1 96.5 104 GLY B O 1
ATOM 2761 N N . ARG B 1 105 ? 6.516 9.367 -19.109 1 97.56 105 ARG B N 1
ATOM 2762 C CA . ARG B 1 105 ? 5.082 9.211 -18.891 1 97.56 105 ARG B CA 1
ATOM 2763 C C . ARG B 1 105 ? 4.461 8.312 -19.953 1 97.56 105 ARG B C 1
ATOM 2765 O O . ARG B 1 105 ? 4.578 8.578 -21.156 1 97.56 105 ARG B O 1
ATOM 2772 N N . VAL B 1 106 ? 3.775 7.223 -19.516 1 96.88 106 VAL B N 1
ATOM 2773 C CA . VAL B 1 106 ? 3.26 6.223 -20.453 1 96.88 106 VAL B CA 1
ATOM 2774 C C . VAL B 1 106 ? 1.77 6.008 -20.203 1 96.88 106 VAL B C 1
ATOM 2776 O O . VAL B 1 106 ? 1.328 5.926 -19.062 1 96.88 106 VAL B O 1
ATOM 2779 N N . SER B 1 107 ? 1.042 5.996 -21.234 1 97.56 107 SER B N 1
ATOM 2780 C CA . SER B 1 107 ? -0.354 5.57 -21.25 1 97.56 107 SER B CA 1
ATOM 2781 C C . SER B 1 107 ? -0.574 4.418 -22.219 1 97.56 107 SER B C 1
ATOM 2783 O O . SER B 1 107 ? -0.332 4.555 -23.422 1 97.56 107 SER B O 1
ATOM 2785 N N . GLN B 1 108 ? -1.012 3.225 -21.672 1 97.56 108 GLN B N 1
ATOM 2786 C CA . GLN B 1 108 ? -1.232 2.047 -22.5 1 97.56 108 GLN B CA 1
ATOM 2787 C C . GLN B 1 108 ? -2.691 1.602 -22.453 1 97.56 108 GLN B C 1
ATOM 2789 O O . GLN B 1 108 ? -3.354 1.747 -21.422 1 97.56 108 GLN B O 1
ATOM 2794 N N . LYS B 1 109 ? -3.113 1.18 -23.516 1 97.81 109 LYS B N 1
ATOM 2795 C CA . LYS B 1 109 ? -4.336 0.393 -23.656 1 97.81 109 LYS B CA 1
ATOM 2796 C C . LYS B 1 109 ? -4.082 -0.882 -24.453 1 97.81 109 LYS B C 1
ATOM 2798 O O . LYS B 1 109 ? -3.82 -0.824 -25.656 1 97.81 109 LYS B O 1
ATOM 2803 N N . VAL B 1 110 ? -4.184 -2.01 -23.797 1 97.88 110 VAL B N 1
ATOM 2804 C CA . VAL B 1 110 ? -3.832 -3.279 -24.422 1 97.88 110 VAL B CA 1
ATOM 2805 C C . VAL B 1 110 ? -5.051 -4.199 -24.469 1 97.88 110 VAL B C 1
ATOM 2807 O O . VAL B 1 110 ? -5.625 -4.516 -23.422 1 97.88 110 VAL B O 1
ATOM 2810 N N . PRO B 1 111 ? -5.453 -4.621 -25.625 1 98.25 111 PRO B N 1
ATOM 2811 C CA . PRO B 1 111 ? -6.562 -5.578 -25.672 1 98.25 111 PRO B CA 1
ATOM 2812 C C . PRO B 1 111 ? -6.215 -6.918 -25.031 1 98.25 111 PRO B C 1
ATOM 2814 O O . PRO B 1 111 ? -5.082 -7.387 -25.141 1 98.25 111 PRO B O 1
ATOM 2817 N N . THR B 1 112 ? -7.176 -7.492 -24.281 1 97.44 112 THR B N 1
ATOM 2818 C CA . THR B 1 112 ? -6.926 -8.781 -23.656 1 97.44 112 THR B CA 1
ATOM 2819 C C . THR B 1 112 ? -7.098 -9.922 -24.656 1 97.44 112 THR B C 1
ATOM 2821 O O . THR B 1 112 ? -6.59 -11.023 -24.438 1 97.44 112 THR B O 1
ATOM 2824 N N . ASN B 1 113 ? -7.855 -9.719 -25.734 1 97.19 113 ASN B N 1
ATOM 2825 C CA . ASN B 1 113 ? -8.086 -10.703 -26.781 1 97.19 113 ASN B CA 1
ATOM 2826 C C . ASN B 1 113 ? -8.617 -12.016 -26.203 1 97.19 113 ASN B C 1
ATOM 2828 O O . ASN B 1 113 ? -8.125 -13.094 -26.531 1 97.19 113 ASN B O 1
ATOM 2832 N N . GLY B 1 114 ? -9.609 -11.914 -25.312 1 95.75 114 GLY B N 1
ATOM 2833 C CA . GLY B 1 114 ? -10.258 -13.094 -24.766 1 95.75 114 GLY B CA 1
ATOM 2834 C C . GLY B 1 114 ? -9.906 -13.336 -23.312 1 95.75 114 GLY B C 1
ATOM 2835 O O . GLY B 1 114 ? -9.445 -12.43 -22.609 1 95.75 114 GLY B O 1
ATOM 2836 N N . TYR B 1 115 ? -10.125 -14.539 -22.891 1 95.5 115 TYR B N 1
ATOM 2837 C CA . TYR B 1 115 ? -10.016 -14.922 -21.484 1 95.5 115 TYR B CA 1
ATOM 2838 C C . TYR B 1 115 ? -8.555 -14.922 -21.031 1 95.5 115 TYR B C 1
ATOM 2840 O O . TYR B 1 115 ? -7.668 -15.328 -21.797 1 95.5 115 TYR B O 1
ATOM 2848 N N . TYR B 1 116 ? -8.328 -14.43 -19.891 1 96.56 116 TYR B N 1
ATOM 2849 C CA . TYR B 1 116 ? -7.059 -14.578 -19.188 1 96.56 116 TYR B CA 1
ATOM 2850 C C . TYR B 1 116 ? -7.289 -14.875 -17.703 1 96.56 116 TYR B C 1
ATOM 2852 O O . TYR B 1 116 ? -8.336 -14.539 -17.156 1 96.56 116 TYR B O 1
ATOM 2860 N N . ASP B 1 117 ? -6.348 -15.5 -17.016 1 95.94 117 ASP B N 1
ATOM 2861 C CA . ASP B 1 117 ? -6.531 -16.078 -15.68 1 95.94 117 ASP B CA 1
ATOM 2862 C C . ASP B 1 117 ? -6.375 -15.016 -14.594 1 95.94 117 ASP B C 1
ATOM 2864 O O . ASP B 1 117 ? -6.977 -15.125 -13.523 1 95.94 117 ASP B O 1
ATOM 2868 N N . GLY B 1 118 ? -5.523 -14.086 -14.844 1 95.94 118 GLY B N 1
ATOM 2869 C CA . GLY B 1 118 ? -5.293 -13.109 -13.781 1 95.94 118 GLY B CA 1
ATOM 2870 C C . GLY B 1 118 ? -4.191 -12.125 -14.117 1 95.94 118 GLY B C 1
ATOM 2871 O O . GLY B 1 118 ? -3.762 -12.023 -15.266 1 95.94 118 GLY B O 1
ATOM 2872 N N . PHE B 1 119 ? -3.861 -11.328 -13.203 1 94.75 119 PHE B N 1
ATOM 2873 C CA . PHE B 1 119 ? -2.783 -10.344 -13.266 1 94.75 119 PHE B CA 1
ATOM 2874 C C . PHE B 1 119 ? -1.677 -10.695 -12.273 1 94.75 119 PHE B C 1
ATOM 2876 O O . PHE B 1 119 ? -1.868 -10.609 -11.062 1 94.75 119 PHE B O 1
ATOM 2883 N N . GLY B 1 120 ? -0.53 -11.227 -12.812 1 88.94 120 GLY B N 1
ATOM 2884 C CA . GLY B 1 120 ? 0.602 -11.594 -11.977 1 88.94 120 GLY B CA 1
ATOM 2885 C C . GLY B 1 120 ? 1.347 -10.398 -11.414 1 88.94 120 GLY B C 1
ATOM 2886 O O . GLY B 1 120 ? 2.113 -9.75 -12.133 1 88.94 120 GLY B O 1
ATOM 2887 N N . THR B 1 121 ? 1.325 -10.133 -10.094 1 80.62 121 THR B N 1
ATOM 2888 C CA . THR B 1 121 ? 1.771 -8.875 -9.516 1 80.62 121 THR B CA 1
ATOM 2889 C C . THR B 1 121 ? 3.166 -9.016 -8.914 1 80.62 121 THR B C 1
ATOM 2891 O O . THR B 1 121 ? 3.709 -8.062 -8.359 1 80.62 121 THR B O 1
ATOM 2894 N N . HIS B 1 122 ? 3.799 -10.148 -9.039 1 84.62 122 HIS B N 1
ATOM 2895 C CA . HIS B 1 122 ? 5.164 -10.461 -8.625 1 84.62 122 HIS B CA 1
ATOM 2896 C C . HIS B 1 122 ? 5.23 -10.766 -7.133 1 84.62 122 HIS B C 1
ATOM 2898 O O . HIS B 1 122 ? 6.004 -11.617 -6.703 1 84.62 122 HIS B O 1
ATOM 2904 N N . PRO B 1 123 ? 4.43 -10.219 -6.215 1 93.5 123 PRO B N 1
ATOM 2905 C CA . PRO B 1 123 ? 4.418 -10.734 -4.844 1 93.5 123 PRO B CA 1
ATOM 2906 C C . PRO B 1 123 ? 4.078 -12.219 -4.773 1 93.5 123 PRO B C 1
ATOM 2908 O O . PRO B 1 123 ? 3.186 -12.688 -5.484 1 93.5 123 PRO B O 1
ATOM 2911 N N . ILE B 1 124 ? 4.691 -12.867 -3.832 1 96.06 124 ILE B N 1
ATOM 2912 C CA . ILE B 1 124 ? 4.504 -14.305 -3.617 1 96.06 124 ILE B CA 1
ATOM 2913 C C . ILE B 1 124 ? 3.068 -14.57 -3.168 1 96.06 124 ILE B C 1
ATOM 2915 O O . ILE B 1 124 ? 2.455 -15.555 -3.584 1 96.06 124 ILE B O 1
ATOM 2919 N N . ALA B 1 125 ? 2.545 -13.727 -2.396 1 97.88 125 ALA B N 1
ATOM 2920 C CA . ALA B 1 125 ? 1.157 -13.852 -1.958 1 97.88 125 ALA B CA 1
ATOM 2921 C C . ALA B 1 125 ? 0.202 -13.836 -3.148 1 97.88 125 ALA B C 1
ATOM 2923 O O . ALA B 1 125 ? -0.813 -14.531 -3.148 1 97.88 125 ALA B O 1
ATOM 2924 N N . GLY B 1 126 ? 0.51 -13.016 -4.117 1 96.56 126 GLY B N 1
ATOM 2925 C CA . GLY B 1 126 ? -0.283 -12.977 -5.336 1 96.56 126 GLY B CA 1
ATOM 2926 C C . GLY B 1 126 ? -0.167 -14.242 -6.16 1 96.56 126 GLY B C 1
ATOM 2927 O O . GLY B 1 126 ? -1.148 -14.703 -6.754 1 96.56 126 GLY B O 1
ATOM 2928 N N . ASP B 1 127 ? 1.02 -14.82 -6.227 1 94.19 127 ASP B N 1
ATOM 2929 C CA . ASP B 1 127 ? 1.224 -16.094 -6.93 1 94.19 127 ASP B CA 1
ATOM 2930 C C . ASP B 1 127 ? 0.353 -17.188 -6.332 1 94.19 127 ASP B C 1
ATOM 2932 O O . ASP B 1 127 ? -0.239 -17.984 -7.066 1 94.19 127 ASP B O 1
ATOM 2936 N N . ALA B 1 128 ? 0.394 -17.188 -5.055 1 97.88 128 ALA B N 1
ATOM 2937 C CA . ALA B 1 128 ? -0.42 -18.188 -4.379 1 97.88 128 ALA B CA 1
ATOM 2938 C C . ALA B 1 128 ? -1.901 -18 -4.691 1 97.88 128 ALA B C 1
ATOM 2940 O O . ALA B 1 128 ? -2.605 -18.969 -5.004 1 97.88 128 ALA B O 1
ATOM 2941 N N . TYR B 1 129 ? -2.355 -16.828 -4.664 1 97.94 129 TYR B N 1
ATOM 2942 C CA . TYR B 1 129 ? -3.781 -16.562 -4.809 1 97.94 129 TYR B CA 1
ATOM 2943 C C . TYR B 1 129 ? -4.277 -16.969 -6.191 1 97.94 129 TYR B C 1
ATOM 2945 O O . TYR B 1 129 ? -5.402 -17.453 -6.336 1 97.94 129 TYR B O 1
ATOM 2953 N N . ILE B 1 130 ? -3.461 -16.75 -7.227 1 96.5 130 ILE B N 1
ATOM 2954 C CA . ILE B 1 130 ? -3.891 -17 -8.602 1 96.5 130 ILE B CA 1
ATOM 2955 C C . ILE B 1 130 ? -4.121 -18.5 -8.797 1 96.5 130 ILE B C 1
ATOM 2957 O O . ILE B 1 130 ? -4.773 -18.906 -9.766 1 96.5 130 ILE B O 1
ATOM 2961 N N . THR B 1 131 ? -3.617 -19.328 -7.898 1 97 131 THR B N 1
ATOM 2962 C CA . THR B 1 131 ? -3.775 -20.766 -8.031 1 97 131 THR B CA 1
ATOM 2963 C C . THR B 1 131 ? -5.238 -21.172 -7.875 1 97 131 THR B C 1
ATOM 2965 O O . THR B 1 131 ? -5.633 -22.281 -8.266 1 97 131 THR B O 1
ATOM 2968 N N . LYS B 1 132 ? -6.012 -20.328 -7.336 1 95.81 132 LYS B N 1
ATOM 2969 C CA . LYS B 1 132 ? -7.441 -20.578 -7.172 1 95.81 132 LYS B CA 1
ATOM 2970 C C . LYS B 1 132 ? -8.117 -20.828 -8.523 1 95.81 132 LYS B C 1
ATOM 2972 O O . LYS B 1 132 ? -9.219 -21.359 -8.578 1 95.81 132 LYS B O 1
ATOM 2977 N N . LYS B 1 133 ? -7.418 -20.406 -9.547 1 95.06 133 LYS B N 1
ATOM 2978 C CA . LYS B 1 133 ? -7.98 -20.531 -10.891 1 95.06 133 LYS B CA 1
ATOM 2979 C C . LYS B 1 133 ? -7.961 -21.984 -11.359 1 95.06 133 LYS B C 1
ATOM 2981 O O . LYS B 1 133 ? -8.625 -22.328 -12.336 1 95.06 133 LYS B O 1
ATOM 2986 N N . VAL B 1 134 ? -7.25 -22.828 -10.734 1 96.38 134 VAL B N 1
ATOM 2987 C CA . VAL B 1 134 ? -7.102 -24.219 -11.133 1 96.38 134 VAL B CA 1
ATOM 2988 C C . VAL B 1 134 ? -8.281 -25.031 -10.617 1 96.38 134 VAL B C 1
ATOM 2990 O O . VAL B 1 134 ? -8.656 -24.938 -9.445 1 96.38 134 VAL B O 1
ATOM 2993 N N . ASP B 1 135 ? -8.883 -25.797 -11.484 1 96.25 135 ASP B N 1
ATOM 2994 C CA . ASP B 1 135 ? -9.945 -26.719 -11.109 1 96.25 135 ASP B CA 1
ATOM 2995 C C . ASP B 1 135 ? -9.383 -27.953 -10.414 1 96.25 135 ASP B C 1
ATOM 2997 O O . ASP B 1 135 ? -9 -28.922 -11.07 1 96.25 135 ASP B O 1
ATOM 3001 N N . ARG B 1 136 ? -9.469 -28 -9.195 1 96.25 136 ARG B N 1
ATOM 3002 C CA . ARG B 1 136 ? -8.836 -29.047 -8.398 1 96.25 136 ARG B CA 1
ATOM 3003 C C . ARG B 1 136 ? -9.641 -30.344 -8.445 1 96.25 136 ARG B C 1
ATOM 3005 O O . ARG B 1 136 ? -9.148 -31.406 -8.07 1 96.25 136 ARG B O 1
ATOM 3012 N N . SER B 1 137 ? -10.836 -30.219 -8.828 1 96 137 SER B N 1
ATOM 3013 C CA . SER B 1 137 ? -11.68 -31.406 -8.875 1 96 137 SER B CA 1
ATOM 3014 C C . SER B 1 137 ? -11.188 -32.406 -9.93 1 96 137 SER B C 1
ATOM 3016 O O . SER B 1 137 ? -11.547 -33.562 -9.898 1 96 137 SER B O 1
ATOM 3018 N N . LYS B 1 138 ? -10.367 -32 -10.82 1 96.31 138 LYS B N 1
ATOM 3019 C CA . LYS B 1 138 ? -9.82 -32.844 -11.891 1 96.31 138 LYS B CA 1
ATOM 3020 C C . LYS B 1 138 ? -8.617 -33.656 -11.398 1 96.31 138 LYS B C 1
ATOM 3022 O O . LYS B 1 138 ? -8.023 -34.406 -12.156 1 96.31 138 LYS B O 1
ATOM 3027 N N . GLY B 1 139 ? -8.289 -33.531 -10.141 1 96.06 139 GLY B N 1
ATOM 3028 C CA . GLY B 1 139 ? -7.059 -34.125 -9.656 1 96.06 139 GLY B CA 1
ATOM 3029 C C . GLY B 1 139 ? -5.812 -33.469 -10.227 1 96.06 139 GLY B C 1
ATOM 3030 O O . GLY B 1 139 ? -5.867 -32.344 -10.727 1 96.06 139 GLY B O 1
ATOM 3031 N N . PRO B 1 140 ? -4.676 -34.156 -10.07 1 96.94 140 PRO B N 1
ATOM 3032 C CA . PRO B 1 140 ? -3.438 -33.625 -10.633 1 96.94 140 PRO B CA 1
ATOM 3033 C C . PRO B 1 140 ? -3.518 -33.406 -12.148 1 96.94 140 PRO B C 1
ATOM 3035 O O . PRO B 1 140 ? -3.924 -34.312 -12.875 1 96.94 140 PRO B O 1
ATOM 3038 N N . HIS B 1 141 ? -3.252 -32.25 -12.641 1 96.75 141 HIS B N 1
ATOM 3039 C CA . HIS B 1 141 ? -3.289 -31.922 -14.062 1 96.75 141 HIS B CA 1
ATOM 3040 C C . HIS B 1 141 ? -2.564 -30.609 -14.336 1 96.75 141 HIS B C 1
ATOM 3042 O O . HIS B 1 141 ? -2.158 -29.922 -13.398 1 96.75 141 HIS B O 1
ATOM 3048 N N . THR B 1 142 ? -2.373 -30.312 -15.555 1 95.25 142 THR B N 1
ATOM 3049 C CA . THR B 1 142 ? -1.74 -29.078 -15.992 1 95.25 142 THR B CA 1
ATOM 3050 C C . THR B 1 142 ? -2.785 -28.078 -16.484 1 95.25 142 THR B C 1
ATOM 3052 O O . THR B 1 142 ? -3.633 -28.422 -17.312 1 95.25 142 THR B O 1
ATOM 3055 N N . HIS B 1 143 ? -2.799 -26.922 -15.859 1 95.81 143 HIS B N 1
ATOM 3056 C CA . HIS B 1 143 ? -3.615 -25.797 -16.297 1 95.81 143 HIS B CA 1
ATOM 3057 C C . HIS B 1 143 ? -2.789 -24.797 -17.094 1 95.81 143 HIS B C 1
ATOM 3059 O O . HIS B 1 143 ? -1.751 -24.328 -16.625 1 95.81 143 HIS B O 1
ATOM 3065 N N . LYS B 1 144 ? -3.232 -24.5 -18.359 1 93.88 144 LYS B N 1
ATOM 3066 C CA . LYS B 1 144 ? -2.578 -23.422 -19.109 1 93.88 144 LYS B CA 1
ATOM 3067 C C . LYS B 1 144 ? -2.924 -22.062 -18.531 1 93.88 144 LYS B C 1
ATOM 3069 O O . LYS B 1 144 ? -4.078 -21.625 -18.578 1 93.88 144 LYS B O 1
ATOM 3074 N N . LEU B 1 145 ? -1.954 -21.438 -17.984 1 93.94 145 LEU B N 1
ATOM 3075 C CA . LEU B 1 145 ? -2.131 -20.172 -17.297 1 93.94 145 LEU B CA 1
ATOM 3076 C C . LEU B 1 145 ? -1.777 -18.984 -18.188 1 93.94 145 LEU B C 1
ATOM 3078 O O . LEU B 1 145 ? -0.63 -18.859 -18.625 1 93.94 145 LEU B O 1
ATOM 3082 N N . ARG B 1 146 ? -2.74 -18.172 -18.547 1 94.12 146 ARG B N 1
ATOM 3083 C CA . ARG B 1 146 ? -2.561 -16.922 -19.297 1 94.12 146 ARG B CA 1
ATOM 3084 C C . ARG B 1 146 ? -2.756 -15.711 -18.391 1 94.12 146 ARG B C 1
ATOM 3086 O O . ARG B 1 146 ? -3.848 -15.5 -17.859 1 94.12 146 ARG B O 1
ATOM 3093 N N . THR B 1 147 ? -1.713 -14.93 -18.234 1 94.12 147 THR B N 1
ATOM 3094 C CA . THR B 1 147 ? -1.793 -13.797 -17.328 1 94.12 147 THR B CA 1
ATOM 3095 C C . THR B 1 147 ? -1.208 -12.547 -17.969 1 94.12 147 THR B C 1
ATOM 3097 O O . THR B 1 147 ? -0.452 -12.633 -18.938 1 94.12 147 THR B O 1
ATOM 3100 N N . PHE B 1 148 ? -1.639 -11.461 -17.531 1 94.94 148 PHE B N 1
ATOM 3101 C CA . PHE B 1 148 ? -0.918 -10.211 -17.734 1 94.94 148 PHE B CA 1
ATOM 3102 C C . PHE B 1 148 ? -0.128 -9.836 -16.5 1 94.94 148 PHE B C 1
ATOM 3104 O O . PHE B 1 148 ? -0.38 -10.359 -15.406 1 94.94 148 PHE B O 1
ATOM 3111 N N . LEU B 1 149 ? 0.894 -9.031 -16.703 1 93.25 149 LEU B N 1
ATOM 3112 C CA . LEU B 1 149 ? 1.789 -8.625 -15.625 1 93.25 149 LEU B CA 1
ATOM 3113 C C . LEU B 1 149 ? 2.152 -7.145 -15.75 1 93.25 149 LEU B C 1
ATOM 3115 O O . LEU B 1 149 ? 2.084 -6.574 -16.844 1 93.25 149 LEU B O 1
ATOM 3119 N N . PRO B 1 150 ? 2.535 -6.574 -14.594 1 93.12 150 PRO B N 1
ATOM 3120 C CA . PRO B 1 150 ? 2.973 -5.176 -14.633 1 93.12 150 PRO B CA 1
ATOM 3121 C C . PRO B 1 150 ? 4.438 -5.031 -15.039 1 93.12 150 PRO B C 1
ATOM 3123 O O . PRO B 1 150 ? 4.938 -3.908 -15.156 1 93.12 150 PRO B O 1
ATOM 3126 N N . SER B 1 151 ? 5.16 -6.043 -15.164 1 86.19 151 SER B N 1
ATOM 3127 C CA . SER B 1 151 ? 6.57 -6.047 -15.539 1 86.19 151 SER B CA 1
ATOM 3128 C C . SER B 1 151 ? 6.938 -7.312 -16.312 1 86.19 151 SER B C 1
ATOM 3130 O O . SER B 1 151 ? 6.539 -8.414 -15.922 1 86.19 151 SER B O 1
ATOM 3132 N N . SER B 1 152 ? 7.738 -7.117 -17.328 1 74.44 152 SER B N 1
ATOM 3133 C CA . SER B 1 152 ? 8.172 -8.289 -18.078 1 74.44 152 SER B CA 1
ATOM 3134 C C . SER B 1 152 ? 9.336 -8.992 -17.391 1 74.44 152 SER B C 1
ATOM 3136 O O . SER B 1 152 ? 9.633 -10.148 -17.688 1 74.44 152 SER B O 1
ATOM 3138 N N . ASP B 1 153 ? 9.984 -8.227 -16.547 1 74.81 153 ASP B N 1
ATOM 3139 C CA . ASP B 1 153 ? 11.078 -8.805 -15.781 1 74.81 153 ASP B CA 1
ATOM 3140 C C . ASP B 1 153 ? 10.555 -9.789 -14.727 1 74.81 153 ASP B C 1
ATOM 3142 O O . ASP B 1 153 ? 9.641 -9.461 -13.977 1 74.81 153 ASP B O 1
ATOM 3146 N N . HIS B 1 154 ? 11.141 -10.992 -14.609 1 67.62 154 HIS B N 1
ATOM 3147 C CA . HIS B 1 154 ? 10.648 -12.039 -13.711 1 67.62 154 HIS B CA 1
ATOM 3148 C C . HIS B 1 154 ? 10.773 -11.609 -12.258 1 67.62 154 HIS B C 1
ATOM 3150 O O . HIS B 1 154 ? 10.047 -12.117 -11.391 1 67.62 154 HIS B O 1
ATOM 3156 N N . ARG B 1 155 ? 11.727 -10.766 -11.969 1 68.5 155 ARG B N 1
ATOM 3157 C CA . ARG B 1 155 ? 11.883 -10.25 -10.609 1 68.5 155 ARG B CA 1
ATOM 3158 C C . ARG B 1 155 ? 10.922 -9.086 -10.359 1 68.5 155 ARG B C 1
ATOM 3160 O O . ARG B 1 155 ? 10.844 -8.578 -9.234 1 68.5 155 ARG B O 1
ATOM 3167 N N . GLY B 1 156 ? 10.156 -8.711 -11.422 1 73.75 156 GLY B N 1
ATOM 3168 C CA . GLY B 1 156 ? 9.359 -7.5 -11.297 1 73.75 156 GLY B CA 1
ATOM 3169 C C . GLY B 1 156 ? 10.195 -6.246 -11.156 1 73.75 156 GLY B C 1
ATOM 3170 O O . GLY B 1 156 ? 9.812 -5.309 -10.453 1 73.75 156 GLY B O 1
ATOM 3171 N N . ALA B 1 157 ? 11.359 -6.211 -11.805 1 82.31 157 ALA B N 1
ATOM 3172 C CA . ALA B 1 157 ? 12.328 -5.145 -11.57 1 82.31 157 ALA B CA 1
ATOM 3173 C C . ALA B 1 157 ? 12.43 -4.215 -12.773 1 82.31 157 ALA B C 1
ATOM 3175 O O . ALA B 1 157 ? 13.508 -3.709 -13.086 1 82.31 157 ALA B O 1
ATOM 3176 N N . SER B 1 158 ? 11.375 -4.148 -13.5 1 88.75 158 SER B N 1
ATOM 3177 C CA . SER B 1 158 ? 11.273 -3.146 -14.555 1 88.75 158 SER B CA 1
ATOM 3178 C C . SER B 1 158 ? 10.102 -2.207 -14.305 1 88.75 158 SER B C 1
ATOM 3180 O O . SER B 1 158 ? 9.148 -2.564 -13.609 1 88.75 158 SER B O 1
ATOM 3182 N N . PRO B 1 159 ? 10.258 -1.01 -14.852 1 93.62 159 PRO B N 1
ATOM 3183 C CA . PRO B 1 159 ? 9.148 -0.07 -14.641 1 93.62 159 PRO B CA 1
ATOM 3184 C C . PRO B 1 159 ? 7.805 -0.637 -15.086 1 93.62 159 PRO B C 1
ATOM 3186 O O . PRO B 1 159 ? 7.75 -1.486 -15.977 1 93.62 159 PRO B O 1
ATOM 3189 N N . PRO B 1 160 ? 6.754 -0.204 -14.492 1 95.94 160 PRO B N 1
ATOM 3190 C CA . PRO B 1 160 ? 5.441 -0.807 -14.727 1 95.94 160 PRO B CA 1
ATOM 3191 C C . PRO B 1 160 ? 4.93 -0.576 -16.141 1 95.94 160 PRO B C 1
ATOM 3193 O O . PRO B 1 160 ? 4.684 0.568 -16.547 1 95.94 160 PRO B O 1
ATOM 3196 N N . LEU B 1 161 ? 4.789 -1.575 -16.875 1 96.31 161 LEU B N 1
ATOM 3197 C CA . LEU B 1 161 ? 4.184 -1.666 -18.203 1 96.31 161 LEU B CA 1
ATOM 3198 C C . LEU B 1 161 ? 3.396 -2.963 -18.359 1 96.31 161 LEU B C 1
ATOM 3200 O O . LEU B 1 161 ? 3.709 -3.963 -17.703 1 96.31 161 LEU B O 1
ATOM 3204 N N . ILE B 1 162 ? 2.416 -2.936 -19.188 1 96.44 162 ILE B N 1
ATOM 3205 C CA . ILE B 1 162 ? 1.614 -4.137 -19.391 1 96.44 162 ILE B CA 1
ATOM 3206 C C . ILE B 1 162 ? 2.422 -5.168 -20.188 1 96.44 162 ILE B C 1
ATOM 3208 O O . ILE B 1 162 ? 3 -4.855 -21.219 1 96.44 162 ILE B O 1
ATOM 3212 N N . ALA B 1 163 ? 2.512 -6.285 -19.641 1 92.88 163 ALA B N 1
ATOM 3213 C CA . ALA B 1 163 ? 3.096 -7.438 -20.328 1 92.88 163 ALA B CA 1
ATOM 3214 C C . ALA B 1 163 ? 2.166 -8.648 -20.266 1 92.88 163 ALA B C 1
ATOM 3216 O O . ALA B 1 163 ? 1.267 -8.695 -19.422 1 92.88 163 ALA B O 1
ATOM 3217 N N . GLU B 1 164 ? 2.326 -9.516 -21.172 1 92.38 164 GLU B N 1
ATOM 3218 C CA . GLU B 1 164 ? 1.595 -10.773 -21.172 1 92.38 164 GLU B CA 1
ATOM 3219 C C . GLU B 1 164 ? 2.535 -11.961 -20.969 1 92.38 164 GLU B C 1
ATOM 3221 O O . GLU B 1 164 ? 3.656 -11.961 -21.469 1 92.38 164 GLU B O 1
ATOM 3226 N N . ALA B 1 165 ? 2.084 -12.898 -20.188 1 88.12 165 ALA B N 1
ATOM 3227 C CA . ALA B 1 165 ? 2.857 -14.109 -19.953 1 88.12 165 ALA B CA 1
ATOM 3228 C C . ALA B 1 165 ? 1.973 -15.352 -20.047 1 88.12 165 ALA B C 1
ATOM 3230 O O . ALA B 1 165 ? 0.829 -15.344 -19.594 1 88.12 165 ALA B O 1
ATOM 3231 N N . ASN B 1 166 ? 2.543 -16.328 -20.625 1 89 166 ASN B N 1
ATOM 3232 C CA . ASN B 1 166 ? 1.925 -17.641 -20.688 1 89 166 ASN B CA 1
ATOM 3233 C C . ASN B 1 166 ? 2.803 -18.703 -20.016 1 89 166 ASN B C 1
ATOM 3235 O O . ASN B 1 166 ? 3.969 -18.859 -20.375 1 89 166 ASN B O 1
ATOM 3239 N N . MET B 1 167 ? 2.211 -19.312 -19.047 1 88.88 167 MET B N 1
ATOM 3240 C CA . MET B 1 167 ? 2.92 -20.375 -18.344 1 88.88 167 MET B CA 1
ATOM 3241 C C . MET B 1 167 ? 1.982 -21.547 -18.031 1 88.88 167 MET B C 1
ATOM 3243 O O . MET B 1 167 ? 0.855 -21.594 -18.516 1 88.88 167 MET B O 1
ATOM 3247 N N . GLU B 1 168 ? 2.535 -22.5 -17.375 1 91.69 168 GLU B N 1
ATOM 3248 C CA . GLU B 1 168 ? 1.723 -23.641 -16.938 1 91.69 168 GLU B CA 1
ATOM 3249 C C . GLU B 1 168 ? 1.688 -23.734 -15.414 1 91.69 168 GLU B C 1
ATOM 3251 O O . GLU B 1 168 ? 2.699 -23.484 -14.75 1 91.69 168 GLU B O 1
ATOM 3256 N N . LEU B 1 169 ? 0.55 -24 -14.906 1 94.94 169 LEU B N 1
ATOM 3257 C CA . LEU B 1 169 ? 0.322 -24.234 -13.492 1 94.94 169 LEU B CA 1
ATOM 3258 C C . LEU B 1 169 ? -0.169 -25.656 -13.25 1 94.94 169 LEU B C 1
ATOM 3260 O O . LEU B 1 169 ? -1.27 -26.016 -13.672 1 94.94 169 LEU B O 1
ATOM 3264 N N . VAL B 1 170 ? 0.643 -26.406 -12.586 1 96.19 170 VAL B N 1
ATOM 3265 C CA . VAL B 1 170 ? 0.343 -27.828 -12.344 1 96.19 170 VAL B CA 1
ATOM 3266 C C . VAL B 1 170 ? -0.202 -28 -10.922 1 96.19 170 VAL B C 1
ATOM 3268 O O . VAL B 1 170 ? 0.395 -27.516 -9.961 1 96.19 170 VAL B O 1
ATOM 3271 N N . PHE B 1 171 ? -1.363 -28.594 -10.82 1 98.19 171 PHE B N 1
ATOM 3272 C CA . PHE B 1 171 ? -1.85 -29.047 -9.523 1 98.19 171 PHE B CA 1
ATOM 3273 C C . PHE B 1 171 ? -1.286 -30.422 -9.195 1 98.19 171 PHE B C 1
ATOM 3275 O O . PHE B 1 171 ? -1.555 -31.406 -9.898 1 98.19 171 PHE B O 1
ATOM 3282 N N . GLU B 1 172 ? -0.529 -30.516 -8.047 1 98 172 GLU B N 1
ATOM 3283 C CA . GLU B 1 172 ? 0.183 -31.75 -7.711 1 98 172 GLU B CA 1
ATOM 3284 C C . GLU B 1 172 ? -0.594 -32.562 -6.688 1 98 172 GLU B C 1
ATOM 3286 O O . GLU B 1 172 ? -0.397 -33.781 -6.582 1 98 172 GLU B O 1
ATOM 3291 N N . GLY B 1 173 ? -1.411 -31.891 -5.887 1 98.06 173 GLY B N 1
ATOM 3292 C CA . GLY B 1 173 ? -2.18 -32.594 -4.887 1 98.06 173 GLY B CA 1
ATOM 3293 C C . GLY B 1 173 ? -2.318 -31.844 -3.578 1 98.06 173 GLY B C 1
ATOM 3294 O O . GLY B 1 173 ? -2.17 -30.625 -3.547 1 98.06 173 GLY B O 1
ATOM 3295 N N . GLN B 1 174 ? -2.783 -32.562 -2.621 1 98.06 174 GLN B N 1
ATOM 3296 C CA . GLN B 1 174 ? -3.021 -32 -1.297 1 98.06 174 GLN B CA 1
ATOM 3297 C C . GLN B 1 174 ? -2.191 -32.719 -0.234 1 98.06 174 GLN B C 1
ATOM 3299 O O . GLN B 1 174 ? -2.016 -33.938 -0.293 1 98.06 174 GLN B O 1
ATOM 3304 N N . GLU B 1 175 ? -1.641 -31.969 0.666 1 98.44 175 GLU B N 1
ATOM 3305 C CA . GLU B 1 175 ? -0.884 -32.531 1.783 1 98.44 175 GLU B CA 1
ATOM 3306 C C . GLU B 1 175 ? -0.875 -31.578 2.975 1 98.44 175 GLU B C 1
ATOM 3308 O O . GLU B 1 175 ? -1.286 -30.422 2.854 1 98.44 175 GLU B O 1
ATOM 3313 N N . GLU B 1 176 ? -0.437 -32.062 4.133 1 98.69 176 GLU B N 1
ATOM 3314 C CA . GLU B 1 176 ? -0.213 -31.203 5.293 1 98.69 176 GLU B CA 1
ATOM 3315 C C . GLU B 1 176 ? 1.197 -30.625 5.285 1 98.69 176 GLU B C 1
ATOM 3317 O O . GLU B 1 176 ? 2.164 -31.328 4.992 1 98.69 176 GLU B O 1
ATOM 3322 N N . VAL B 1 177 ? 1.305 -29.375 5.539 1 98.62 177 VAL B N 1
ATOM 3323 C CA . VAL B 1 177 ? 2.592 -28.688 5.516 1 98.62 177 VAL B CA 1
ATOM 3324 C C . VAL B 1 177 ? 2.781 -27.891 6.812 1 98.62 177 VAL B C 1
ATOM 3326 O O . VAL B 1 177 ? 1.838 -27.281 7.32 1 98.62 177 VAL B O 1
ATOM 3329 N N . THR B 1 178 ? 3.943 -27.984 7.336 1 98.75 178 THR B N 1
ATOM 3330 C CA . THR B 1 178 ? 4.312 -27.172 8.492 1 98.75 178 THR B CA 1
ATOM 3331 C C . THR B 1 178 ? 5.324 -26.094 8.102 1 98.75 178 THR B C 1
ATOM 3333 O O . THR B 1 178 ? 6.328 -26.391 7.453 1 98.75 178 THR B O 1
ATOM 3336 N N . VAL B 1 179 ? 5.012 -24.906 8.375 1 98.69 179 VAL B N 1
ATOM 3337 C CA . VAL B 1 179 ? 5.914 -23.766 8.234 1 98.69 179 VAL B CA 1
ATOM 3338 C C . VAL B 1 179 ? 6.051 -23.047 9.57 1 98.69 179 VAL B C 1
ATOM 3340 O O . VAL B 1 179 ? 5.43 -23.438 10.562 1 98.69 179 VAL B O 1
ATOM 3343 N N . LYS B 1 180 ? 6.871 -22.016 9.617 1 98.5 180 LYS B N 1
ATOM 3344 C CA . LYS B 1 180 ? 7.113 -21.297 10.867 1 98.5 180 LYS B CA 1
ATOM 3345 C C . LYS B 1 180 ? 5.816 -20.719 11.414 1 98.5 180 LYS B C 1
ATOM 3347 O O . LYS B 1 180 ? 5.637 -20.625 12.633 1 98.5 180 LYS B O 1
ATOM 3352 N N . ALA B 1 181 ? 4.91 -20.375 10.562 1 98.75 181 ALA B N 1
ATOM 3353 C CA . ALA B 1 181 ? 3.676 -19.719 10.992 1 98.75 181 ALA B CA 1
ATOM 3354 C C . ALA B 1 181 ? 2.668 -20.734 11.516 1 98.75 181 ALA B C 1
ATOM 3356 O O . ALA B 1 181 ? 1.629 -20.359 12.062 1 98.75 181 ALA B O 1
ATOM 3357 N N . GLY B 1 182 ? 2.883 -22.062 11.273 1 98.62 182 GLY B N 1
ATOM 3358 C CA . GLY B 1 182 ? 1.956 -23.078 11.742 1 98.62 182 GLY B CA 1
ATOM 3359 C C . GLY B 1 182 ? 1.874 -24.281 10.82 1 98.62 182 GLY B C 1
ATOM 3360 O O . GLY B 1 182 ? 2.74 -24.469 9.961 1 98.62 182 GLY B O 1
ATOM 3361 N N . THR B 1 183 ? 0.939 -25.172 11.102 1 98.88 183 THR B N 1
ATOM 3362 C CA . THR B 1 183 ? 0.649 -26.359 10.281 1 98.88 183 THR B CA 1
ATOM 3363 C C . THR B 1 183 ? -0.692 -26.203 9.57 1 98.88 183 THR B C 1
ATOM 3365 O O . THR B 1 183 ? -1.68 -25.781 10.18 1 98.88 183 THR B O 1
ATOM 3368 N N . PHE B 1 184 ? -0.683 -26.531 8.328 1 98.81 184 PHE B N 1
ATOM 3369 C CA . PHE B 1 184 ? -1.86 -26.266 7.512 1 98.81 184 PHE B CA 1
ATOM 3370 C C . PHE B 1 184 ? -2.135 -27.422 6.559 1 98.81 184 PHE B C 1
ATOM 3372 O O . PHE B 1 184 ? -1.205 -28.094 6.098 1 98.81 184 PHE B O 1
ATOM 3379 N N . ASP B 1 185 ? -3.389 -27.641 6.297 1 98.81 185 ASP B N 1
ATOM 3380 C CA . ASP B 1 185 ? -3.713 -28.344 5.062 1 98.81 185 ASP B CA 1
ATOM 3381 C C . ASP B 1 185 ? -3.367 -27.5 3.84 1 98.81 185 ASP B C 1
ATOM 3383 O O . ASP B 1 185 ? -3.697 -26.312 3.789 1 98.81 185 ASP B O 1
ATOM 3387 N N . ALA B 1 186 ? -2.725 -28.125 2.828 1 98.81 186 ALA B N 1
ATOM 3388 C CA . ALA B 1 186 ? -2.166 -27.312 1.747 1 98.81 186 ALA B CA 1
ATOM 3389 C C . ALA B 1 186 ? -2.396 -27.984 0.391 1 98.81 186 ALA B C 1
ATOM 3391 O O . ALA B 1 186 ? -2.473 -29.203 0.298 1 98.81 186 ALA B O 1
ATOM 3392 N N . TYR B 1 187 ? -2.582 -27.203 -0.584 1 98.81 187 TYR B N 1
ATOM 3393 C CA . TYR B 1 187 ? -2.467 -27.609 -1.98 1 98.81 187 TYR B CA 1
ATOM 3394 C C . TYR B 1 187 ? -1.062 -27.344 -2.512 1 98.81 187 TYR B C 1
ATOM 3396 O O . TYR B 1 187 ? -0.466 -26.312 -2.221 1 98.81 187 TYR B O 1
ATOM 3404 N N . HIS B 1 188 ? -0.536 -28.312 -3.273 1 98.62 188 HIS B N 1
ATOM 3405 C CA . HIS B 1 188 ? 0.772 -28.172 -3.902 1 98.62 188 HIS B CA 1
ATOM 3406 C C . HIS B 1 188 ? 0.639 -27.875 -5.395 1 98.62 188 HIS B C 1
ATOM 3408 O O . HIS B 1 188 ? 0.003 -28.641 -6.125 1 98.62 188 HIS B O 1
ATOM 3414 N N . TYR B 1 189 ? 1.201 -26.75 -5.797 1 97.94 189 TYR B N 1
ATOM 3415 C CA . TYR B 1 189 ? 1.228 -26.359 -7.199 1 97.94 189 TYR B CA 1
ATOM 3416 C C . TYR B 1 189 ? 2.66 -26.219 -7.699 1 97.94 189 TYR B C 1
ATOM 3418 O O . TYR B 1 189 ? 3.588 -26.031 -6.906 1 97.94 189 TYR B O 1
ATOM 3426 N N . ARG B 1 190 ? 2.838 -26.328 -8.953 1 95.5 190 ARG B N 1
ATOM 3427 C CA . ARG B 1 190 ? 4.117 -26.078 -9.609 1 95.5 190 ARG B CA 1
ATOM 3428 C C . ARG B 1 190 ? 3.936 -25.203 -10.844 1 95.5 190 ARG B C 1
ATOM 3430 O O . ARG B 1 190 ? 3.191 -25.547 -11.758 1 95.5 190 ARG B O 1
ATOM 3437 N N . PHE B 1 191 ? 4.527 -24 -10.797 1 92.38 191 PHE B N 1
ATOM 3438 C CA . PHE B 1 191 ? 4.633 -23.172 -12 1 92.38 191 PHE B CA 1
ATOM 3439 C C . PHE B 1 191 ? 5.754 -23.688 -12.898 1 92.38 191 PHE B C 1
ATOM 3441 O O . PHE B 1 191 ? 6.879 -23.891 -12.445 1 92.38 191 PHE B O 1
ATOM 3448 N N . THR B 1 192 ? 5.465 -23.875 -14.125 1 88.25 192 THR B N 1
ATOM 3449 C CA . THR B 1 192 ? 6.484 -24.328 -15.07 1 88.25 192 THR B CA 1
ATOM 3450 C C . THR B 1 192 ? 6.359 -23.594 -16.391 1 88.25 192 THR B C 1
ATOM 3452 O O . THR B 1 192 ? 5.281 -23.109 -16.75 1 88.25 192 THR B O 1
ATOM 3455 N N . ASP B 1 193 ? 7.457 -23.312 -16.984 1 79.81 193 ASP B N 1
ATOM 3456 C CA . ASP B 1 193 ? 7.523 -22.609 -18.266 1 79.81 193 ASP B CA 1
ATOM 3457 C C . ASP B 1 193 ? 8.125 -23.484 -19.359 1 79.81 193 ASP B C 1
ATOM 3459 O O . ASP B 1 193 ? 9.086 -23.094 -20.016 1 79.81 193 ASP B O 1
ATOM 3463 N N . GLU B 1 194 ? 7.531 -24.516 -19.531 1 71.31 194 GLU B N 1
ATOM 3464 C CA . GLU B 1 194 ? 8.07 -25.469 -20.516 1 71.31 194 GLU B CA 1
ATOM 3465 C C . GLU B 1 194 ? 7.992 -24.906 -21.922 1 71.31 194 GLU B C 1
ATOM 3467 O O . GLU B 1 194 ? 8.844 -25.203 -22.766 1 71.31 194 GLU B O 1
ATOM 3472 N N . SER B 1 195 ? 7.094 -24.047 -22.047 1 64.25 195 SER B N 1
ATOM 3473 C CA . SER B 1 195 ? 6.906 -23.516 -23.391 1 64.25 195 SER B CA 1
ATOM 3474 C C . SER B 1 195 ? 7.758 -22.266 -23.609 1 64.25 195 SER B C 1
ATOM 3476 O O . SER B 1 195 ? 7.863 -21.766 -24.734 1 64.25 195 SER B O 1
ATOM 3478 N N . GLY B 1 196 ? 8.43 -21.844 -22.578 1 60.62 196 GLY B N 1
ATOM 3479 C CA . GLY B 1 196 ? 9.328 -20.703 -22.688 1 60.62 196 GLY B CA 1
ATOM 3480 C C . GLY B 1 196 ? 8.609 -19.375 -22.734 1 60.62 196 GLY B C 1
ATOM 3481 O O . GLY B 1 196 ? 9.039 -18.453 -23.438 1 60.62 196 GLY B O 1
ATOM 3482 N N . GLY B 1 197 ? 7.547 -19.328 -22.188 1 59.44 197 GLY B N 1
ATOM 3483 C CA . GLY B 1 197 ? 6.773 -18.109 -22.203 1 59.44 197 GLY B CA 1
ATOM 3484 C C . GLY B 1 197 ? 7.387 -17 -21.359 1 59.44 197 GLY B C 1
ATOM 3485 O O . GLY B 1 197 ? 7.102 -15.82 -21.562 1 59.44 197 GLY B O 1
ATOM 3486 N N . MET B 1 198 ? 8.203 -17.359 -20.312 1 60.59 198 MET B N 1
ATOM 3487 C CA . MET B 1 198 ? 8.938 -16.391 -19.5 1 60.59 198 MET B CA 1
ATOM 3488 C C . MET B 1 198 ? 10.438 -16.625 -19.609 1 60.59 198 MET B C 1
ATOM 3490 O O . MET B 1 198 ? 10.969 -17.578 -19.031 1 60.59 198 MET B O 1
ATOM 3494 N N . ILE B 1 199 ? 10.992 -16.219 -20.641 1 54.31 199 ILE B N 1
ATOM 3495 C CA . ILE B 1 199 ? 12.414 -16.453 -20.891 1 54.31 199 ILE B CA 1
ATOM 3496 C C . ILE B 1 199 ? 13.242 -15.508 -20.031 1 54.31 199 ILE B C 1
ATOM 3498 O O . ILE B 1 199 ? 12.945 -14.312 -19.938 1 54.31 199 ILE B O 1
ATOM 3502 N N . SER B 1 200 ? 14.078 -16.125 -19.172 1 55.38 200 SER B N 1
ATOM 3503 C CA . SER B 1 200 ? 15.039 -15.359 -18.375 1 55.38 200 SER B CA 1
ATOM 3504 C C . SER B 1 200 ? 15.953 -14.523 -19.266 1 55.38 200 SER B C 1
ATOM 3506 O O . SER B 1 200 ? 15.992 -14.711 -20.484 1 55.38 200 SER B O 1
ATOM 3508 N N . LEU B 1 201 ? 16.578 -13.609 -18.672 1 54.47 201 LEU B N 1
ATOM 3509 C CA . LEU B 1 201 ? 17.578 -12.797 -19.344 1 54.47 201 LEU B CA 1
ATOM 3510 C C . LEU B 1 201 ? 18.641 -13.688 -20 1 54.47 201 LEU B C 1
ATOM 3512 O O . LEU B 1 201 ? 19.25 -13.305 -21.016 1 54.47 201 LEU B O 1
ATOM 3516 N N . SER B 1 202 ? 18.828 -14.805 -19.375 1 52.28 202 SER B N 1
ATOM 3517 C CA . SER B 1 202 ? 19.875 -15.695 -19.875 1 52.28 202 SER B CA 1
ATOM 3518 C C . SER B 1 202 ? 19.344 -16.594 -20.984 1 52.28 202 SER B C 1
ATOM 3520 O O . SER B 1 202 ? 20.094 -17.406 -21.531 1 52.28 202 SER B O 1
ATOM 3522 N N . GLY B 1 203 ? 18.141 -16.438 -21.281 1 58.03 203 GLY B N 1
ATOM 3523 C CA . GLY B 1 203 ? 17.562 -17.25 -22.344 1 58.03 203 GLY B CA 1
ATOM 3524 C C . GLY B 1 203 ? 17 -18.562 -21.875 1 58.03 203 GLY B C 1
ATOM 3525 O O . GLY B 1 203 ? 16.531 -19.375 -22.672 1 58.03 203 GLY B O 1
ATOM 3526 N N . GLU B 1 204 ? 17.203 -18.875 -20.688 1 60.62 204 GLU B N 1
ATOM 3527 C CA . GLU B 1 204 ? 16.719 -20.125 -20.141 1 60.62 204 GLU B CA 1
ATOM 3528 C C . GLU B 1 204 ? 15.297 -19.984 -19.594 1 60.62 204 GLU B C 1
ATOM 3530 O O . GLU B 1 204 ? 14.93 -18.906 -19.109 1 60.62 204 GLU B O 1
ATOM 3535 N N . ALA B 1 205 ? 14.617 -21.078 -19.797 1 65.06 205 ALA B N 1
ATOM 3536 C CA . ALA B 1 205 ? 13.266 -21.125 -19.25 1 65.06 205 ALA B CA 1
ATOM 3537 C C . ALA B 1 205 ? 13.273 -21 -17.734 1 65.06 205 ALA B C 1
ATOM 3539 O O . ALA B 1 205 ? 14.227 -21.422 -17.078 1 65.06 205 ALA B O 1
ATOM 3540 N N . HIS B 1 206 ? 12.305 -20.312 -17.234 1 71.75 206 HIS B N 1
ATOM 3541 C CA . HIS B 1 206 ? 12.148 -20.219 -15.789 1 71.75 206 HIS B CA 1
ATOM 3542 C C . HIS B 1 206 ? 12.047 -21.594 -15.148 1 71.75 206 HIS B C 1
ATOM 3544 O O . HIS B 1 206 ? 11.281 -22.438 -15.602 1 71.75 206 HIS B O 1
ATOM 3550 N N . PRO B 1 207 ? 12.984 -21.875 -14.195 1 79.56 207 PRO B N 1
ATOM 3551 C CA . PRO B 1 207 ? 12.883 -23.172 -13.516 1 79.56 207 PRO B CA 1
ATOM 3552 C C . PRO B 1 207 ? 11.539 -23.391 -12.828 1 79.56 207 PRO B C 1
ATOM 3554 O O . PRO B 1 207 ? 10.766 -22.438 -12.672 1 79.56 207 PRO B O 1
ATOM 3557 N N . ASP B 1 208 ? 11.312 -24.609 -12.461 1 87.94 208 ASP B N 1
ATOM 3558 C CA . ASP B 1 208 ? 10.07 -24.938 -11.773 1 87.94 208 ASP B CA 1
ATOM 3559 C C . ASP B 1 208 ? 9.977 -24.203 -10.438 1 87.94 208 ASP B C 1
ATOM 3561 O O . ASP B 1 208 ? 10.953 -24.125 -9.695 1 87.94 208 ASP B O 1
ATOM 3565 N N . TYR B 1 209 ? 8.883 -23.625 -10.227 1 91.31 209 TYR B N 1
ATOM 3566 C CA . TYR B 1 209 ? 8.555 -22.953 -8.969 1 91.31 209 TYR B CA 1
ATOM 3567 C C . TYR B 1 209 ? 7.441 -23.703 -8.234 1 91.31 209 TYR B C 1
ATOM 3569 O O . TYR B 1 209 ? 6.285 -23.688 -8.664 1 91.31 209 TYR B O 1
ATOM 3577 N N . HIS B 1 210 ? 7.902 -24.422 -7.156 1 95.06 210 HIS B N 1
ATOM 3578 C CA . HIS B 1 210 ? 6.941 -25.125 -6.309 1 95.06 210 HIS B CA 1
ATOM 3579 C C . HIS B 1 210 ? 6.328 -24.172 -5.281 1 95.06 210 HIS B C 1
ATOM 3581 O O . HIS B 1 210 ? 7.031 -23.359 -4.684 1 95.06 210 HIS B O 1
ATOM 3587 N N . CYS B 1 211 ? 5.062 -24.328 -5.148 1 96.69 211 CYS B N 1
ATOM 3588 C CA . CYS B 1 211 ? 4.32 -23.438 -4.258 1 96.69 211 CYS B CA 1
ATOM 3589 C C . CYS B 1 211 ? 3.264 -24.203 -3.479 1 96.69 211 CYS B C 1
ATOM 3591 O O . CYS B 1 211 ? 2.443 -24.922 -4.07 1 96.69 211 CYS B O 1
ATOM 3593 N N . TRP B 1 212 ? 3.307 -24.172 -2.195 1 98.75 212 TRP B N 1
ATOM 3594 C CA . TRP B 1 212 ? 2.26 -24.719 -1.338 1 98.75 212 TRP B CA 1
ATOM 3595 C C . TRP B 1 212 ? 1.351 -23.609 -0.818 1 98.75 212 TRP B C 1
ATOM 3597 O O . TRP B 1 212 ? 1.83 -22.578 -0.33 1 98.75 212 TRP B O 1
ATOM 3607 N N . VAL B 1 213 ? 0.108 -23.812 -0.918 1 98.81 213 VAL B N 1
ATOM 3608 C CA . VAL B 1 213 ? -0.929 -22.828 -0.627 1 98.81 213 VAL B CA 1
ATOM 3609 C C . VAL B 1 213 ? -1.963 -23.438 0.321 1 98.81 213 VAL B C 1
ATOM 3611 O O . VAL B 1 213 ? -2.291 -24.625 0.22 1 98.81 213 VAL B O 1
ATOM 3614 N N . THR B 1 214 ? -2.492 -22.625 1.274 1 98.88 214 THR B N 1
ATOM 3615 C CA . THR B 1 214 ? -3.488 -23.172 2.189 1 98.88 214 THR B CA 1
ATOM 3616 C C . THR B 1 214 ? -4.676 -23.734 1.418 1 98.88 214 THR B C 1
ATOM 3618 O O . THR B 1 214 ? -5.121 -23.156 0.43 1 98.88 214 THR B O 1
ATOM 3621 N N . ALA B 1 215 ? -5.129 -24.859 1.884 1 98.38 215 ALA B N 1
ATOM 3622 C CA . ALA B 1 215 ? -6.281 -25.5 1.254 1 98.38 215 ALA B CA 1
ATOM 3623 C C . ALA B 1 215 ? -7.59 -24.906 1.766 1 98.38 215 ALA B C 1
ATOM 3625 O O . ALA B 1 215 ? -8.422 -25.609 2.328 1 98.38 215 ALA B O 1
ATOM 3626 N N . ASP B 1 216 ? -7.785 -23.703 1.647 1 97.19 216 ASP B N 1
ATOM 3627 C CA . ASP B 1 216 ? -8.992 -22.984 2.029 1 97.19 216 ASP B CA 1
ATOM 3628 C C . ASP B 1 216 ? -9.266 -21.828 1.067 1 97.19 216 ASP B C 1
ATOM 3630 O O . ASP B 1 216 ? -8.586 -21.688 0.046 1 97.19 216 ASP B O 1
ATOM 3634 N N . GLU B 1 217 ? -10.25 -21.016 1.26 1 95.25 217 GLU B N 1
ATOM 3635 C CA . GLU B 1 217 ? -10.703 -19.984 0.332 1 95.25 217 GLU B CA 1
ATOM 3636 C C . GLU B 1 217 ? -9.727 -18.812 0.286 1 95.25 217 GLU B C 1
ATOM 3638 O O . GLU B 1 217 ? -9.773 -17.984 -0.632 1 95.25 217 GLU B O 1
ATOM 3643 N N . ASP B 1 218 ? -8.812 -18.734 1.239 1 97.62 218 ASP B N 1
ATOM 3644 C CA . ASP B 1 218 ? -7.906 -17.594 1.312 1 97.62 218 ASP B CA 1
ATOM 3645 C C . ASP B 1 218 ? -6.664 -17.828 0.45 1 97.62 218 ASP B C 1
ATOM 3647 O O . ASP B 1 218 ? -5.969 -16.875 0.089 1 97.62 218 ASP B O 1
ATOM 3651 N N . ALA B 1 219 ? -6.352 -19.094 0.169 1 98.12 219 ALA B N 1
ATOM 3652 C CA . ALA B 1 219 ? -5.23 -19.438 -0.704 1 98.12 219 ALA B CA 1
ATOM 3653 C C . ALA B 1 219 ? -3.963 -18.688 -0.289 1 98.12 219 ALA B C 1
ATOM 3655 O O . ALA B 1 219 ? -3.322 -18.031 -1.115 1 98.12 219 ALA B O 1
ATOM 3656 N N . ILE B 1 220 ? -3.598 -18.844 0.952 1 98.81 220 ILE B N 1
ATOM 3657 C CA . ILE B 1 220 ? -2.434 -18.172 1.506 1 98.81 220 ILE B CA 1
ATOM 3658 C C . ILE B 1 220 ? -1.166 -18.953 1.16 1 98.81 220 ILE B C 1
ATOM 3660 O O . ILE B 1 220 ? -1.128 -20.172 1.291 1 98.81 220 ILE B O 1
ATOM 3664 N N . PHE B 1 221 ? -0.167 -18.25 0.706 1 98.81 221 PHE B N 1
ATOM 3665 C CA . PHE B 1 221 ? 1.132 -18.875 0.462 1 98.81 221 PHE B CA 1
ATOM 3666 C C . PHE B 1 221 ? 1.709 -19.453 1.752 1 98.81 221 PHE B C 1
ATOM 3668 O O . PHE B 1 221 ? 1.715 -18.781 2.787 1 98.81 221 PHE B O 1
ATOM 3675 N N . LEU B 1 222 ? 2.227 -20.641 1.688 1 98.88 222 LEU B N 1
ATOM 3676 C CA . LEU B 1 222 ? 2.836 -21.25 2.859 1 98.88 222 LEU B CA 1
ATOM 3677 C C . LEU B 1 222 ? 4.348 -21.375 2.688 1 98.88 222 LEU B C 1
ATOM 3679 O O . LEU B 1 222 ? 5.113 -20.859 3.504 1 98.88 222 LEU B O 1
ATOM 3683 N N . LYS B 1 223 ? 4.77 -22.031 1.681 1 98.62 223 LYS B N 1
ATOM 3684 C CA . LYS B 1 223 ? 6.18 -22.203 1.348 1 98.62 223 LYS B CA 1
ATOM 3685 C C . LYS B 1 223 ? 6.363 -22.5 -0.139 1 98.62 223 LYS B C 1
ATOM 3687 O O . LYS B 1 223 ? 5.402 -22.828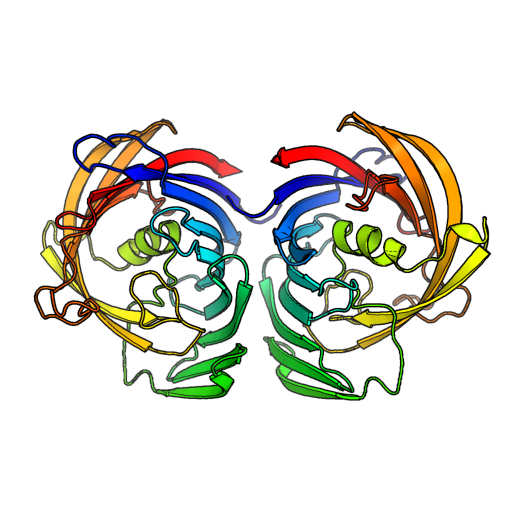 -0.832 1 98.62 223 LYS B O 1
ATOM 3692 N N . GLY B 1 224 ? 7.562 -22.281 -0.586 1 96.81 224 GLY B N 1
ATOM 3693 C CA . GLY B 1 224 ? 7.871 -22.562 -1.979 1 96.81 224 GLY B CA 1
ATOM 3694 C C . GLY B 1 224 ? 9.336 -22.344 -2.32 1 96.81 224 GLY B C 1
ATOM 3695 O O . GLY B 1 224 ? 10.094 -21.828 -1.505 1 96.81 224 GLY B O 1
ATOM 3696 N N . GLY B 1 225 ? 9.664 -22.812 -3.438 1 93.31 225 GLY B N 1
ATOM 3697 C CA . GLY B 1 225 ? 11.031 -22.656 -3.891 1 93.31 225 GLY B CA 1
ATOM 3698 C C . GLY B 1 225 ? 11.18 -22.766 -5.395 1 93.31 225 GLY B C 1
ATOM 3699 O O . GLY B 1 225 ? 10.352 -23.391 -6.062 1 93.31 225 GLY B O 1
ATOM 3700 N N . VAL B 1 226 ? 12.055 -22.047 -5.832 1 85 226 VAL B N 1
ATOM 3701 C CA . VAL B 1 226 ? 12.422 -22.094 -7.246 1 85 226 VAL B CA 1
ATOM 3702 C C . VAL B 1 226 ? 13.688 -22.938 -7.426 1 85 226 VAL B C 1
ATOM 3704 O O . VAL B 1 226 ? 14.68 -22.719 -6.73 1 85 226 VAL B O 1
ATOM 3707 N N . ASP B 1 227 ? 13.555 -23.875 -8.188 1 75.75 227 ASP B N 1
ATOM 3708 C CA . ASP B 1 227 ? 14.688 -24.75 -8.43 1 75.75 227 ASP B CA 1
ATOM 3709 C C . ASP B 1 227 ? 15.719 -24.094 -9.344 1 75.75 227 ASP B C 1
ATOM 3711 O O . ASP B 1 227 ? 15.719 -22.875 -9.508 1 75.75 227 ASP B O 1
ATOM 3715 N N . GLY B 1 228 ? 16.719 -24.812 -9.695 1 69.5 228 GLY B N 1
ATOM 3716 C CA . GLY B 1 228 ? 17.703 -24.375 -10.68 1 69.5 228 GLY B CA 1
ATOM 3717 C C . GLY B 1 228 ? 18.719 -23.391 -10.117 1 69.5 228 GLY B C 1
ATOM 3718 O O . GLY B 1 228 ? 19.281 -23.625 -9.047 1 69.5 228 GLY B O 1
ATOM 3719 N N . TYR B 1 229 ? 18.891 -22.344 -10.953 1 66.81 229 TYR B N 1
ATOM 3720 C CA . TYR B 1 229 ? 19.969 -21.406 -10.633 1 66.81 229 TYR B CA 1
ATOM 3721 C C . TYR B 1 229 ? 19.516 -20.406 -9.586 1 66.81 229 TYR B C 1
ATOM 3723 O O . TYR B 1 229 ? 20.344 -19.766 -8.93 1 66.81 229 TYR B O 1
ATOM 3731 N N . MET B 1 230 ? 18.234 -20.25 -9.344 1 70.69 230 MET B N 1
ATOM 3732 C CA . MET B 1 230 ? 17.766 -19.25 -8.406 1 70.69 230 MET B CA 1
ATOM 3733 C C . MET B 1 230 ? 17.922 -19.719 -6.965 1 70.69 230 MET B C 1
ATOM 3735 O O . MET B 1 230 ? 18.328 -18.953 -6.09 1 70.69 230 MET B O 1
ATOM 3739 N N . MET B 1 231 ? 17.719 -20.906 -6.633 1 80.62 231 MET B N 1
ATOM 3740 C CA . MET B 1 231 ? 17.922 -21.562 -5.344 1 80.62 231 MET B CA 1
ATOM 3741 C C . MET B 1 231 ? 17.406 -20.688 -4.203 1 80.62 231 MET B C 1
ATOM 3743 O O . MET B 1 231 ? 18.109 -20.484 -3.213 1 80.62 231 MET B O 1
ATOM 3747 N N . THR B 1 232 ? 16.234 -20.109 -4.387 1 89.31 232 THR B N 1
ATOM 3748 C CA . THR B 1 232 ? 15.578 -19.297 -3.365 1 89.31 232 THR B CA 1
ATOM 3749 C C . THR B 1 232 ? 14.406 -20.062 -2.754 1 89.31 232 THR B C 1
ATOM 3751 O O . THR B 1 232 ? 13.68 -20.766 -3.459 1 89.31 232 THR B O 1
ATOM 3754 N N . TRP B 1 233 ? 14.312 -19.922 -1.507 1 95.38 233 TRP B N 1
ATOM 3755 C CA . TRP B 1 233 ? 13.227 -20.547 -0.755 1 95.38 233 TRP B CA 1
ATOM 3756 C C . TRP B 1 233 ? 12.383 -19.484 -0.059 1 95.38 233 TRP B C 1
ATOM 3758 O O . TRP B 1 233 ? 12.914 -18.484 0.444 1 95.38 233 TRP B O 1
ATOM 3768 N N . TYR B 1 234 ? 11.109 -19.688 -0.097 1 97.44 234 TYR B N 1
ATOM 3769 C CA . TYR B 1 234 ? 10.141 -18.812 0.542 1 97.44 234 TYR B CA 1
ATOM 3770 C C . TYR B 1 234 ? 9.367 -19.531 1.629 1 97.44 234 TYR B C 1
ATOM 3772 O O . TYR B 1 234 ? 8.953 -20.688 1.438 1 97.44 234 TYR B O 1
ATOM 3780 N N . GLU B 1 235 ? 9.125 -18.859 2.734 1 98.69 235 GLU B N 1
ATOM 3781 C CA . GLU B 1 235 ? 8.367 -19.484 3.807 1 98.69 235 GLU B CA 1
ATOM 3782 C C . GLU B 1 235 ? 7.52 -18.469 4.566 1 98.69 235 GLU B C 1
ATOM 3784 O O . GLU B 1 235 ? 8.008 -17.406 4.934 1 98.69 235 GLU B O 1
ATOM 3789 N N . LEU B 1 236 ? 6.277 -18.797 4.781 1 98.88 236 LEU B N 1
ATOM 3790 C CA . LEU B 1 236 ? 5.414 -18.016 5.645 1 98.88 236 LEU B CA 1
ATOM 3791 C C . LEU B 1 236 ? 5.867 -18.094 7.098 1 98.88 236 LEU B C 1
ATOM 3793 O O . LEU B 1 236 ? 5.902 -19.188 7.68 1 98.88 236 LEU B O 1
ATOM 3797 N N . VAL B 1 237 ? 6.078 -16.953 7.738 1 98.81 237 VAL B N 1
ATOM 3798 C CA . VAL B 1 237 ? 6.652 -17 9.078 1 98.81 237 VAL B CA 1
ATOM 3799 C C . VAL B 1 237 ? 5.691 -16.359 10.078 1 98.81 237 VAL B C 1
ATOM 3801 O O . VAL B 1 237 ? 5.777 -16.609 11.281 1 98.81 237 VAL B O 1
ATOM 3804 N N . GLU B 1 238 ? 4.852 -15.508 9.641 1 98.69 238 GLU B N 1
ATOM 3805 C CA . GLU B 1 238 ? 3.805 -14.891 10.453 1 98.69 238 GLU B CA 1
ATOM 3806 C C . GLU B 1 238 ? 2.469 -14.883 9.711 1 98.69 238 GLU B C 1
ATOM 3808 O O . GLU B 1 238 ? 2.422 -14.641 8.508 1 98.69 238 GLU B O 1
ATOM 3813 N N . LEU B 1 239 ? 1.386 -15.164 10.422 1 98.75 239 LEU B N 1
ATOM 3814 C CA . LEU B 1 239 ? 0.038 -15.102 9.867 1 98.75 239 LEU B CA 1
ATOM 3815 C C . LEU B 1 239 ? -0.975 -14.711 10.945 1 98.75 239 LEU B C 1
ATOM 3817 O O . LEU B 1 239 ? -1.001 -15.312 12.023 1 98.75 239 LEU B O 1
ATOM 3821 N N . THR B 1 240 ? -1.709 -13.703 10.68 1 97.94 240 THR B N 1
ATOM 3822 C CA . THR B 1 240 ? -2.818 -13.305 11.539 1 97.94 240 THR B CA 1
ATOM 3823 C C . THR B 1 240 ? -4.09 -13.102 10.727 1 97.94 240 THR B C 1
ATOM 3825 O O . THR B 1 240 ? -4.074 -12.422 9.695 1 97.94 240 THR B O 1
ATOM 3828 N N . ARG B 1 241 ? -5.129 -13.719 11.133 1 96.25 241 ARG B N 1
ATOM 3829 C CA . ARG B 1 241 ? -6.457 -13.5 10.57 1 96.25 241 ARG B CA 1
ATOM 3830 C C . ARG B 1 241 ? -7.348 -12.742 11.547 1 96.25 241 ARG B C 1
ATOM 3832 O O . ARG B 1 241 ? -7.438 -13.102 12.727 1 96.25 241 ARG B O 1
ATOM 3839 N N . SER B 1 242 ? -7.938 -11.695 11.141 1 92.81 242 SER B N 1
ATOM 3840 C CA . SER B 1 242 ? -8.789 -10.898 12.016 1 92.81 242 SER B CA 1
ATOM 3841 C C . SER B 1 242 ? -10.047 -10.422 11.281 1 92.81 242 SER B C 1
ATOM 3843 O O . SER B 1 242 ? -10.055 -10.328 10.055 1 92.81 242 SER B O 1
#

Radius of gyration: 22.68 Å; Cα contacts (8 Å, |Δi|>4): 1349; chains: 2; bounding box: 50×65×54 Å

Foldseek 3Di:
DQKKKKKFKKWKAFQDPPGGGPTQWMKIKMWIQHPQQKIKMWMWTWGRPDPFIKTKTKIWIAGNVRETAKMKIWIDTSNHGAKIWIWGDDDFWIWIFMAGDVPHTDTDIGGPHDDAQYEDEQDPQSVLLSCVSDDCVVPWDKDWHKYWYQDLANNSRHTGDIDIFIWIKTWHDWDWDAFQAGIATWTKIKIFHPVQRNQHPVRDGFAIKIWIFHPDNSSGTAKIAGDDPRRMIMGINHMDMD/DQKKKKKFKKWKAFQDPPGGRPTQWMKIKMWIQHPQQKIKIWMWTWGRPDPPIKTKTKIWIAGNVRETAKMKIWIDTSNHTAKIWIWGDDDFWIWIFMAGDVPHTDIDIGGPHDDAQYEDEQDPQSVLLSCVSDDCVVPWDKDWHKYWYQDLANNSHHTGDIDIFIWIKTWHAWDWDAFQAGIATWTKIKIFHPVQRNQHPVRDGFAIKIWIFHPDNSSGTAKIAGDDPRRMIMGINHMDMD

Sequence (484 aa):
MKHRTIDGKILYTSRKPGREGEERGREFFTFTVHEDGKRTLRARCELEDPDPTVLRDITYSVDENDNPMDCFVRLTIGDEFMGAGLFRMLDDHIECESFGPSIGRVSQKVPTNGYYDGFGTHPIAGDAYITKKVDRSKGPHTHKLRTFLPSSDHRGASPPLIAEANMELVFEGQEEVTVKAGTFDAYHYRFTDESGGMISLSGEAHPDYHCWVTADEDAIFLKGGVDGYMMTWYELVELTRSMKHRTIDGKILYTSRKPGREGEERGREFFTFTVHEDGKRTLRARCELEDPDPTVLRDITYSVDENDNPMDCFVRLTIGDEFMGAGLFRMLDDHIECESFGPSIGRVSQKVPTNGYYDGFGTHPIAGDAYITKKVDRSKGPHTHKLRTFLPSSDHRGASPPLIAEANMELVFEGQEEVTVKAGTFDAYHYRFTDESGGMISLSGEAHPDYHCWVTADEDAIFLKGGVDGYMMTWYELVELTRS

Secondary structure (DSSP, 8-state):
--SEEEEEEEEEEE-STT-TT-EEEEEEEEEEE-TTS-EEEEEEEEE-SSSSPEEEEEEEEE-TTS-EEEEEEEEEETTEEEEEEEEEE-SSEEEEEEEETTTEEEEEEEE--S---EE--S-HHHHHHHGGGS-GGG-SEEEEEEEEES-SSTTS-S----EEEEEEEEEEEEEEEEETTEEEEEEEEEEE-TT-SSB-TTSPBPPPEEEEEESSTT--EEEEEE-TTT-EEEE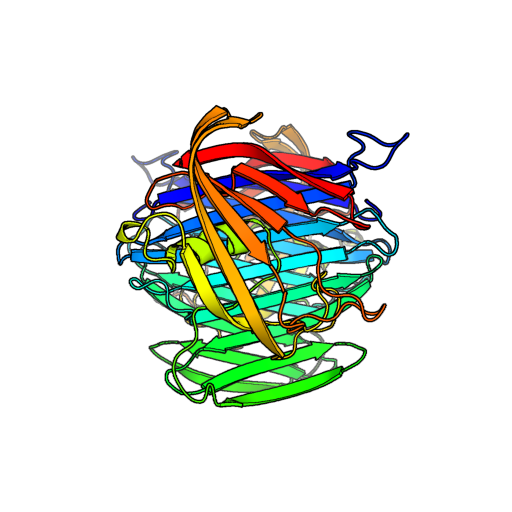EEEEEE-/--SEEEEEEEEEEE-STT-TT-EEEEEEEEEEE-TTS-EEEEEEEEE-SSSSPEEEEEEEEE-TTS-EEEEEEEEEETTEEEEEEEEEE-SSEEEEEEEETTTEEEEEEEE--S---EE--S-HHHHHHHGGGS-GGG-SEEEEEEEEES-SSTTS-S----EEEEEEEEEEEEEEEEETTEEEEEEEEEEE-TT-SSB-TTSPBPPPEEEEEESSTT--EEEEEE-TTT-EEEEEEEEEE-

Organism: Hirschia baltica (strain ATCC 49814 / DSM 5838 / IFAM 1418) (NCBI:txid582402)

Solvent-accessible surface area (backbone atoms only — not comparable to full-atom values): 24311 Å² total; per-residue (Å²): 119,86,44,39,37,37,39,36,30,33,41,28,20,29,59,40,87,94,40,64,66,40,76,27,33,38,32,42,37,36,37,38,40,30,74,75,50,26,36,37,40,37,35,45,37,37,34,56,56,65,80,64,28,38,39,38,41,37,41,37,31,26,39,64,82,58,42,54,40,37,35,38,41,38,37,25,46,62,66,33,82,38,20,34,23,44,34,40,46,53,96,60,32,37,36,35,48,20,38,25,82,87,69,40,78,43,80,48,77,43,72,54,86,66,90,64,66,37,65,54,73,65,49,63,57,50,58,30,39,60,52,70,74,55,69,65,88,71,47,62,47,79,39,83,40,37,30,36,23,46,26,81,40,89,83,48,80,42,57,48,41,86,32,75,42,46,40,34,41,29,40,70,44,73,49,78,45,74,46,78,53,44,74,41,58,23,33,36,35,34,39,36,24,88,83,44,44,52,57,40,96,85,65,43,52,46,55,48,30,39,38,32,20,37,68,56,96,74,22,43,48,38,36,34,35,34,44,74,90,70,26,36,33,39,36,23,51,41,73,47,79,86,121,87,45,39,39,38,40,37,32,32,42,28,20,30,59,40,88,93,41,62,67,41,76,26,33,38,32,41,38,36,37,38,41,30,74,76,51,26,36,38,39,38,34,44,38,38,35,56,55,65,82,65,27,38,39,37,42,37,41,36,31,26,39,65,81,58,42,53,40,37,36,36,42,39,38,24,47,64,65,34,81,39,20,36,23,44,34,41,48,52,96,61,31,35,36,36,48,22,35,26,82,86,66,41,77,42,80,47,76,43,71,54,86,65,90,64,67,36,64,53,74,66,48,62,57,49,58,29,42,60,53,72,75,56,69,64,88,70,47,64,46,77,39,85,38,36,30,35,21,46,26,80,39,90,84,48,78,42,56,48,42,88,30,74,40,45,40,35,39,30,40,71,45,74,50,78,46,74,46,77,52,45,74,38,57,22,34,36,34,35,40,34,23,88,83,44,45,50,57,41,95,83,66,43,50,46,54,47,31,39,38,30,19,37,67,56,96,73,23,44,47,40,37,33,36,35,43,75,90,68,26,38,35,37,35,23,52,41,70,47,77,84

pLDDT: mean 92.74, std 9.86, range [52.28, 98.88]